Protein AF-A0A0P7BUZ4-F1 (afdb_monomer_lite)

Structure (mmCIF, N/CA/C/O backbone):
data_AF-A0A0P7BUZ4-F1
#
_entry.id   AF-A0A0P7BUZ4-F1
#
loop_
_atom_site.group_PDB
_atom_site.id
_atom_site.type_symbol
_atom_site.label_atom_id
_atom_site.label_alt_id
_atom_site.label_comp_id
_atom_site.label_asym_id
_atom_site.label_entity_id
_atom_site.label_seq_id
_atom_site.pdbx_PDB_ins_code
_atom_site.Cartn_x
_atom_site.Cartn_y
_atom_site.Cartn_z
_atom_site.occupancy
_atom_site.B_iso_or_equiv
_atom_site.auth_seq_id
_atom_site.auth_comp_id
_atom_site.auth_asym_id
_atom_site.auth_atom_id
_atom_site.pdbx_PDB_model_num
ATOM 1 N N . MET A 1 1 ? -1.936 10.626 34.444 1.00 46.38 1 MET A N 1
ATOM 2 C CA . MET A 1 1 ? -0.930 10.164 33.462 1.00 46.38 1 MET A CA 1
ATOM 3 C C . MET A 1 1 ? -1.311 8.754 33.035 1.00 46.38 1 MET A C 1
ATOM 5 O O . MET A 1 1 ? -1.506 7.918 33.907 1.00 46.38 1 MET A O 1
ATOM 9 N N . GLY A 1 2 ? -1.556 8.536 31.739 1.00 58.88 2 GLY A N 1
ATOM 10 C CA . GLY A 1 2 ? -2.074 7.270 31.199 1.00 58.88 2 GLY A CA 1
ATOM 11 C C . GLY A 1 2 ? -1.023 6.156 31.126 1.00 58.88 2 GLY A C 1
ATOM 12 O O . GLY A 1 2 ? 0.175 6.424 31.144 1.00 58.88 2 GLY A O 1
ATOM 13 N N . ARG A 1 3 ? -1.491 4.905 31.058 1.00 70.06 3 ARG A N 1
ATOM 14 C CA . ARG A 1 3 ? -0.672 3.696 30.866 1.00 70.06 3 ARG A CA 1
ATOM 15 C C . ARG A 1 3 ? -0.095 3.667 29.441 1.00 70.06 3 ARG A C 1
ATOM 17 O O . ARG A 1 3 ? -0.746 4.167 28.528 1.00 70.06 3 ARG A O 1
ATOM 24 N N . SER A 1 4 ? 1.095 3.086 29.271 1.00 85.69 4 SER A N 1
ATOM 25 C CA . SER A 1 4 ? 1.701 2.858 27.949 1.00 85.69 4 SER A CA 1
ATOM 26 C C . SER A 1 4 ? 0.804 1.969 27.078 1.00 85.69 4 SER A C 1
ATOM 28 O O . SER A 1 4 ? 0.190 1.031 27.594 1.00 85.69 4 SER A O 1
ATOM 30 N N . VAL A 1 5 ? 0.727 2.274 25.783 1.00 91.25 5 VAL A N 1
ATOM 31 C CA . VAL A 1 5 ? 0.123 1.422 24.756 1.00 91.25 5 VAL A CA 1
ATOM 32 C C . VAL A 1 5 ? 1.138 0.348 24.388 1.00 91.25 5 VAL A C 1
ATOM 34 O O . VAL A 1 5 ? 2.277 0.656 24.039 1.00 91.25 5 VAL A O 1
ATOM 37 N N . THR A 1 6 ? 0.711 -0.909 24.445 1.00 91.00 6 THR A N 1
ATOM 38 C CA . THR A 1 6 ? 1.528 -2.069 24.081 1.00 91.00 6 THR A CA 1
ATOM 39 C C . THR A 1 6 ? 0.804 -2.838 22.986 1.00 91.00 6 THR A C 1
ATOM 41 O O . THR A 1 6 ? -0.393 -3.087 23.104 1.00 91.00 6 THR A O 1
ATOM 44 N N . ILE A 1 7 ? 1.535 -3.216 21.940 1.00 94.75 7 ILE A N 1
ATOM 45 C CA . ILE A 1 7 ? 1.053 -4.086 20.867 1.00 94.75 7 ILE A CA 1
ATOM 46 C C . ILE A 1 7 ? 1.919 -5.340 20.922 1.00 94.75 7 ILE A C 1
ATOM 48 O O . ILE A 1 7 ? 3.134 -5.252 20.778 1.00 94.75 7 ILE A O 1
ATOM 52 N N . SER A 1 8 ? 1.301 -6.488 21.183 1.00 92.12 8 SER A N 1
ATOM 53 C CA . SER A 1 8 ? 1.983 -7.790 21.213 1.00 92.12 8 SER A CA 1
ATOM 54 C C . SER A 1 8 ? 1.639 -8.672 20.015 1.00 92.12 8 SER A C 1
ATOM 56 O O . SER A 1 8 ? 2.294 -9.686 19.794 1.00 92.12 8 SER A O 1
ATOM 58 N N . ASP A 1 9 ? 0.586 -8.314 19.280 1.00 93.69 9 ASP A N 1
ATOM 59 C CA . ASP A 1 9 ? 0.120 -9.017 18.091 1.00 93.69 9 ASP A CA 1
ATOM 60 C C . ASP A 1 9 ? -0.256 -7.993 17.019 1.00 93.69 9 ASP A C 1
ATOM 62 O O . ASP A 1 9 ? -1.165 -7.185 17.215 1.00 93.69 9 ASP A O 1
ATOM 66 N N . ILE A 1 10 ? 0.439 -8.020 15.883 1.00 94.44 10 ILE A N 1
ATOM 67 C CA . ILE A 1 10 ? 0.168 -7.130 14.754 1.00 94.44 10 ILE A CA 1
ATOM 68 C C . ILE A 1 10 ? -1.196 -7.412 14.110 1.00 94.44 10 ILE A C 1
ATOM 70 O O . ILE A 1 10 ? -1.754 -6.537 13.453 1.00 94.44 10 ILE A O 1
ATOM 74 N N . ALA A 1 11 ? -1.758 -8.608 14.311 1.00 91.56 11 ALA A N 1
ATOM 75 C CA . ALA A 1 11 ? -3.098 -8.945 13.851 1.00 91.56 11 ALA A CA 1
ATOM 76 C C . ALA A 1 11 ? -4.206 -8.427 14.791 1.00 91.56 11 ALA A C 1
ATOM 78 O O . ALA A 1 11 ? -5.381 -8.460 14.410 1.00 91.56 11 ALA A O 1
ATOM 79 N N . ASP A 1 12 ? -3.874 -7.931 15.994 1.00 93.00 12 ASP A N 1
ATOM 80 C CA . ASP A 1 12 ? -4.866 -7.369 16.913 1.00 93.00 12 ASP A CA 1
ATOM 81 C C . ASP A 1 12 ? -5.279 -5.951 16.503 1.00 93.00 12 ASP A C 1
ATOM 83 O O . ASP A 1 12 ? -4.712 -4.931 16.905 1.00 93.00 12 ASP A O 1
ATOM 87 N N . VAL A 1 13 ? -6.365 -5.903 15.740 1.00 91.56 13 VAL A N 1
ATOM 88 C CA . VAL A 1 13 ? -7.012 -4.676 15.280 1.00 91.56 13 VAL A CA 1
ATOM 89 C C . VAL A 1 13 ? -7.315 -3.698 16.420 1.00 91.56 13 VAL A C 1
ATOM 91 O O . VAL A 1 13 ? -7.222 -2.487 16.212 1.00 91.56 13 VAL A O 1
ATOM 94 N N . ARG A 1 14 ? -7.675 -4.171 17.622 1.00 92.00 14 ARG A N 1
ATOM 95 C CA . ARG A 1 14 ? -8.020 -3.267 18.734 1.00 92.00 14 ARG A CA 1
ATOM 96 C C . ARG A 1 14 ? -6.802 -2.481 19.193 1.00 92.00 14 ARG A C 1
ATOM 98 O O . ARG A 1 14 ? -6.882 -1.258 19.299 1.00 92.00 14 ARG A O 1
ATOM 105 N N . SER A 1 15 ? -5.675 -3.164 19.377 1.00 94.44 15 SER A N 1
ATOM 106 C CA . SER A 1 15 ? -4.406 -2.540 19.753 1.00 94.44 15 SER A CA 1
ATOM 107 C C . SER A 1 15 ? -3.904 -1.551 18.693 1.00 94.44 15 SER A C 1
ATOM 109 O O . SER A 1 15 ? -3.437 -0.469 19.048 1.00 94.44 15 SER A O 1
ATOM 111 N N . LEU A 1 16 ? -4.077 -1.855 17.400 1.00 95.88 16 LEU A N 1
ATOM 112 C CA . LEU A 1 16 ? -3.711 -0.939 16.308 1.00 95.88 16 LEU A CA 1
ATOM 113 C C . LEU A 1 16 ? -4.546 0.350 16.298 1.00 95.88 16 LEU A C 1
ATOM 115 O O . LEU A 1 16 ? -3.998 1.445 16.169 1.00 95.88 16 LEU A O 1
ATOM 119 N N . VAL A 1 17 ? -5.870 0.238 16.453 1.00 94.19 17 VAL A N 1
ATOM 120 C CA . VAL A 1 17 ? -6.750 1.419 16.508 1.00 94.19 17 VAL A CA 1
ATOM 121 C C . VAL A 1 17 ? -6.508 2.208 17.798 1.00 94.19 17 VAL A C 1
ATOM 123 O O . VAL A 1 17 ? -6.487 3.438 17.761 1.00 94.19 17 VAL A O 1
ATOM 126 N N . SER A 1 18 ? -6.276 1.531 18.929 1.00 95.19 18 SER A N 1
ATOM 127 C CA . SER A 1 18 ? -5.917 2.183 20.195 1.00 95.19 18 SER A CA 1
ATOM 128 C C . SER A 1 18 ? -4.622 2.987 20.062 1.00 95.19 18 SER A C 1
ATOM 130 O O . SER A 1 18 ? -4.601 4.157 20.443 1.00 95.19 18 SER A O 1
ATOM 132 N N . TYR A 1 19 ? -3.580 2.413 19.449 1.00 96.31 19 TYR A N 1
ATOM 133 C CA . TYR A 1 19 ? -2.326 3.113 19.161 1.00 96.31 19 TYR A CA 1
ATOM 134 C C . TYR A 1 19 ? -2.555 4.409 18.384 1.00 96.31 19 TYR A C 1
ATOM 136 O O . TYR A 1 19 ? -2.147 5.474 18.851 1.00 96.31 19 TYR A O 1
ATOM 144 N N . ALA A 1 20 ? -3.252 4.328 17.247 1.00 95.19 20 ALA A N 1
ATOM 145 C CA . ALA A 1 20 ? -3.504 5.492 16.407 1.00 95.19 20 ALA A CA 1
ATOM 146 C C . ALA A 1 20 ? -4.307 6.560 17.164 1.00 95.19 20 ALA A C 1
ATOM 148 O O . ALA A 1 20 ? -3.913 7.722 17.218 1.00 95.19 20 ALA A O 1
ATOM 149 N N . THR A 1 21 ? -5.376 6.147 17.851 1.00 94.62 21 THR A N 1
ATOM 150 C CA . THR A 1 21 ? -6.241 7.046 18.631 1.00 94.62 21 THR A CA 1
ATOM 151 C C . THR A 1 21 ? -5.455 7.779 19.722 1.00 94.62 21 THR A C 1
ATOM 153 O O . THR A 1 21 ? -5.563 8.995 19.869 1.00 94.62 21 THR A O 1
ATOM 156 N N . VAL A 1 22 ? -4.635 7.057 20.491 1.00 94.62 22 VAL A N 1
ATOM 157 C CA . VAL A 1 22 ? -3.805 7.647 21.551 1.00 94.62 22 VAL A CA 1
ATOM 158 C C . VAL A 1 22 ? -2.727 8.563 20.963 1.00 94.62 22 VAL A C 1
ATOM 160 O O . VAL A 1 22 ? -2.441 9.604 21.561 1.00 94.62 22 VAL A O 1
ATOM 163 N N . GLY A 1 23 ? -2.157 8.208 19.809 1.00 93.06 23 GLY A N 1
ATOM 164 C CA . GLY A 1 23 ? -1.181 9.023 19.085 1.00 93.06 23 GLY A CA 1
ATOM 165 C C . GLY A 1 23 ? -1.745 10.368 18.637 1.00 93.06 23 GLY A C 1
ATOM 166 O O . GLY A 1 23 ? -1.150 11.399 18.959 1.00 93.06 23 GLY A O 1
ATOM 167 N N . GLN A 1 24 ? -2.933 10.373 18.022 1.00 92.25 24 GLN A N 1
ATOM 168 C CA . GLN A 1 24 ? -3.604 11.610 17.610 1.00 92.25 24 GLN A CA 1
ATOM 169 C C . GLN A 1 24 ? -4.003 12.476 18.807 1.00 92.25 24 GLN A C 1
ATOM 171 O O . GLN A 1 24 ? -3.770 13.682 18.804 1.00 92.25 24 GLN A O 1
ATOM 176 N N . VAL A 1 25 ? -4.540 11.874 19.878 1.00 92.00 25 VAL A N 1
ATOM 177 C CA . VAL A 1 25 ? -4.847 12.622 21.108 1.00 92.00 25 VAL A CA 1
ATOM 178 C C . VAL A 1 25 ? -3.582 13.275 21.668 1.00 92.00 25 VAL A C 1
ATOM 180 O O . VAL A 1 25 ? -3.632 14.425 22.081 1.00 92.00 25 VAL A O 1
ATOM 183 N N . ASP A 1 26 ? -2.440 12.580 21.690 1.00 90.50 26 ASP A N 1
ATOM 184 C CA . ASP A 1 26 ? -1.167 13.181 22.124 1.00 90.50 26 ASP A CA 1
ATOM 185 C C . ASP A 1 26 ? -0.752 14.359 21.250 1.00 90.50 26 ASP A C 1
ATOM 187 O O . ASP A 1 26 ? -0.285 15.369 21.775 1.00 90.50 26 ASP A O 1
ATOM 191 N N . ARG A 1 27 ? -0.907 14.216 19.931 1.00 88.38 27 ARG A N 1
ATOM 192 C CA . ARG A 1 27 ? -0.568 15.254 18.962 1.00 88.38 27 ARG A CA 1
ATOM 193 C C . ARG A 1 27 ? -1.387 16.518 19.221 1.00 88.38 27 ARG A C 1
ATOM 195 O O . ARG A 1 27 ? -0.814 17.570 19.487 1.00 88.38 27 ARG A O 1
ATOM 202 N N . VAL A 1 28 ? -2.710 16.376 19.303 1.00 89.38 28 VAL A N 1
ATOM 203 C CA . VAL A 1 28 ? -3.635 17.479 19.603 1.00 89.38 28 VAL A CA 1
ATOM 204 C C . VAL A 1 28 ? -3.306 18.133 20.943 1.00 89.38 28 VAL A C 1
ATOM 206 O O . VAL A 1 28 ? -3.270 19.354 21.034 1.00 89.38 28 VAL A O 1
ATOM 209 N N . LEU A 1 29 ? -3.016 17.357 21.990 1.00 89.12 29 LEU A N 1
ATOM 210 C CA . LEU A 1 29 ? -2.657 17.908 23.305 1.00 89.12 29 LEU A CA 1
ATOM 211 C C . LEU A 1 29 ? -1.334 18.689 23.308 1.00 89.12 29 LEU A C 1
ATOM 213 O O . LEU A 1 29 ? -1.138 19.531 24.178 1.00 89.12 29 LEU A O 1
ATOM 217 N N . ARG A 1 30 ? -0.404 18.382 22.396 1.00 86.88 30 ARG A N 1
ATOM 218 C CA . ARG A 1 30 ? 0.878 19.093 22.280 1.00 86.88 30 ARG A CA 1
ATOM 219 C C . ARG A 1 30 ? 0.775 20.349 21.428 1.00 86.88 30 ARG A C 1
ATOM 221 O O . ARG A 1 30 ? 1.412 21.344 21.754 1.00 86.88 30 ARG A O 1
ATOM 228 N N . GLU A 1 31 ? 0.008 20.288 20.345 1.00 86.69 31 GLU A N 1
ATOM 229 C CA . GLU A 1 31 ? -0.120 21.388 19.382 1.00 86.69 31 GLU A CA 1
ATOM 230 C C . GLU A 1 31 ? -1.219 22.385 19.759 1.00 86.69 31 GLU A C 1
ATOM 232 O O . GLU A 1 31 ? -1.277 23.490 19.224 1.00 86.69 31 GLU A O 1
ATOM 237 N N . THR A 1 32 ? -2.064 22.033 20.727 1.00 84.31 32 THR A N 1
ATOM 238 C CA . THR A 1 32 ? -3.096 22.917 21.271 1.00 84.31 32 THR A CA 1
ATOM 239 C C . THR A 1 32 ? -2.875 23.171 22.761 1.00 84.31 32 THR A C 1
ATOM 241 O O . THR A 1 32 ? -2.117 22.481 23.436 1.00 84.31 32 THR A O 1
ATOM 244 N N . SER A 1 33 ? -3.576 24.160 23.315 1.00 84.88 33 SER A N 1
ATOM 245 C CA . SER A 1 33 ? -3.594 24.432 24.760 1.00 84.88 33 SER A CA 1
ATOM 246 C C . SER A 1 33 ? -4.562 23.530 25.541 1.00 84.88 33 SER A C 1
ATOM 248 O O . SER A 1 33 ? -4.818 23.772 26.724 1.00 84.88 33 SER A O 1
ATOM 250 N N . LEU A 1 34 ? -5.135 22.513 24.889 1.00 88.06 34 LEU A N 1
ATOM 251 C CA . LEU A 1 34 ? -6.136 21.640 25.488 1.00 88.06 34 LEU A CA 1
ATOM 252 C C . LEU A 1 34 ? -5.500 20.581 26.385 1.00 88.06 34 LEU A C 1
ATOM 254 O O . LEU A 1 34 ? -4.405 20.083 26.144 1.00 88.06 34 LEU A O 1
ATOM 258 N N . ASN A 1 35 ? -6.249 20.174 27.405 1.00 89.56 35 ASN A N 1
ATOM 259 C CA . ASN A 1 35 ? -5.957 18.991 28.200 1.00 89.56 35 ASN A CA 1
ATOM 260 C C . ASN A 1 35 ? -6.928 17.842 27.882 1.00 89.56 35 ASN A C 1
ATOM 262 O O . ASN A 1 35 ? -7.997 18.022 27.296 1.00 89.56 35 ASN A O 1
ATOM 266 N N . GLN A 1 36 ? -6.574 16.633 28.322 1.00 88.44 36 GLN A N 1
ATOM 267 C CA . GLN A 1 36 ? -7.355 15.425 28.045 1.00 88.44 36 GLN A CA 1
ATOM 268 C C . GLN A 1 36 ? -8.798 15.504 28.583 1.00 88.44 36 GLN A C 1
ATOM 270 O O . GLN A 1 36 ? -9.710 14.942 27.982 1.00 88.44 36 GLN A O 1
ATOM 275 N N . GLY A 1 37 ? -9.020 16.207 29.699 1.00 88.94 37 GLY A N 1
ATOM 276 C CA . GLY A 1 37 ? -10.354 16.407 30.268 1.00 88.94 37 GLY A CA 1
ATOM 277 C C . GLY A 1 37 ? -11.238 17.300 29.398 1.00 88.94 37 GLY A C 1
ATOM 278 O O . GLY A 1 37 ? -12.428 17.032 29.275 1.00 88.94 37 GLY A O 1
ATOM 279 N N . GLN A 1 38 ? -10.660 18.309 28.744 1.00 90.25 38 GLN A N 1
ATOM 280 C CA . GLN A 1 38 ? -11.381 19.161 27.794 1.00 90.25 38 GLN A CA 1
ATOM 281 C C . GLN A 1 38 ? -11.772 18.381 26.534 1.00 90.25 38 GLN A C 1
ATOM 283 O O . GLN A 1 38 ? -12.909 18.493 26.090 1.00 90.25 38 GLN A O 1
ATOM 288 N N . ILE A 1 39 ? -10.888 17.521 26.013 1.00 89.19 39 ILE A N 1
ATOM 289 C CA . ILE A 1 39 ? -11.236 16.620 24.899 1.00 89.19 39 ILE A CA 1
ATOM 290 C C . ILE A 1 39 ? -12.357 15.654 25.318 1.00 89.19 39 ILE A C 1
ATOM 292 O O . ILE A 1 39 ? -13.327 15.484 24.586 1.00 89.19 39 ILE A O 1
ATOM 296 N N . ALA A 1 40 ? -12.280 15.070 26.519 1.00 90.62 40 ALA A N 1
ATOM 297 C CA . ALA A 1 40 ? -13.318 14.172 27.035 1.00 90.62 40 ALA A CA 1
ATOM 298 C C . ALA A 1 40 ? -14.706 14.842 27.103 1.00 90.62 40 ALA A C 1
ATOM 300 O O . ALA A 1 40 ? -15.705 14.231 26.716 1.00 90.62 40 ALA A O 1
ATOM 301 N N . GLN A 1 41 ? -14.765 16.112 27.522 1.00 91.12 41 GLN A N 1
ATOM 302 C CA . GLN A 1 41 ? -16.009 16.889 27.587 1.00 91.12 41 GLN A CA 1
ATOM 303 C C . GLN A 1 41 ? -16.660 17.102 26.213 1.00 91.12 41 GLN A C 1
ATOM 305 O O . GLN A 1 41 ? -17.886 17.159 26.132 1.00 91.12 41 GLN A O 1
ATOM 310 N N . LEU A 1 42 ? -15.867 17.171 25.138 1.00 89.38 42 LEU A N 1
ATOM 311 C CA . LEU A 1 42 ? -16.370 17.266 23.761 1.00 89.38 42 LEU A CA 1
ATOM 312 C C . LEU A 1 42 ? -16.951 15.938 23.251 1.00 89.38 42 LEU A C 1
ATOM 314 O O . LEU A 1 42 ? -17.731 15.936 22.301 1.00 89.38 42 LEU A O 1
ATOM 318 N N . LEU A 1 43 ? -16.620 14.814 23.899 1.00 89.19 43 LEU A N 1
ATOM 319 C CA . LEU A 1 43 ? -17.141 13.473 23.605 1.00 89.19 43 LEU A CA 1
ATOM 320 C C . LEU A 1 43 ? -18.312 13.036 24.505 1.00 89.19 43 LEU A C 1
ATOM 322 O O . LEU A 1 43 ? -18.721 11.872 24.477 1.00 89.19 43 LEU A O 1
ATOM 326 N N . PRO A 1 44 ? -19.000 13.991 25.141 1.00 88.56 44 PRO A N 1
ATOM 327 C CA . PRO A 1 44 ? -19.812 13.792 26.348 1.00 88.56 44 PRO A CA 1
ATOM 328 C C . PRO A 1 44 ? -19.346 12.695 27.327 1.00 88.56 44 PRO A C 1
ATOM 330 O O . PRO A 1 44 ? -20.152 11.882 27.778 1.00 88.56 44 PRO A O 1
ATOM 333 N N . MET A 1 45 ? -18.053 12.656 27.668 1.00 92.50 45 MET A N 1
ATOM 334 C CA . MET A 1 45 ? -17.475 11.681 28.605 1.00 92.50 45 MET A CA 1
ATOM 335 C C . MET A 1 45 ? -16.741 12.374 29.757 1.00 92.50 45 MET A C 1
ATOM 337 O O . MET A 1 45 ? -16.172 13.452 29.593 1.00 92.50 45 MET A O 1
ATOM 341 N N . ASP A 1 46 ? -16.689 11.742 30.932 1.00 90.62 46 ASP A N 1
ATOM 342 C CA . ASP A 1 46 ? -15.711 12.129 31.954 1.00 90.62 46 ASP A CA 1
ATOM 343 C C . ASP A 1 46 ? -14.302 11.621 31.596 1.00 90.62 46 ASP A C 1
ATOM 345 O O . ASP A 1 46 ? -14.119 10.725 30.767 1.00 90.62 46 ASP A O 1
ATOM 349 N N . ALA A 1 47 ? -13.279 12.184 32.243 1.00 87.12 47 ALA A N 1
ATOM 350 C CA . ALA A 1 47 ? -11.880 11.874 31.946 1.00 87.12 47 ALA A CA 1
ATOM 351 C C . ALA A 1 47 ? -11.501 10.397 32.194 1.00 87.12 47 ALA A C 1
ATOM 353 O O . ALA A 1 47 ? -10.621 9.863 31.509 1.00 87.12 47 ALA A O 1
ATOM 354 N N . GLY A 1 48 ? -12.147 9.729 33.156 1.00 87.19 48 GLY A N 1
ATOM 355 C CA . GLY A 1 48 ? -11.907 8.319 33.461 1.00 87.19 48 GLY A CA 1
ATOM 356 C C . GLY A 1 48 ? -12.476 7.413 32.374 1.00 87.19 48 GLY A C 1
ATOM 357 O O . GLY A 1 48 ? -11.761 6.564 31.834 1.00 87.19 48 GLY A O 1
ATOM 358 N N . ASN A 1 49 ? -13.729 7.655 31.991 1.00 89.56 49 ASN A N 1
ATOM 359 C CA . ASN A 1 49 ? -14.392 6.959 30.893 1.00 89.56 49 ASN A CA 1
ATOM 360 C C . ASN A 1 49 ? -13.688 7.194 29.557 1.00 89.56 49 ASN A C 1
ATOM 362 O O . ASN A 1 49 ? -13.464 6.236 28.822 1.00 89.56 49 ASN A O 1
ATOM 366 N N . PHE A 1 50 ? -13.235 8.418 29.286 1.00 92.00 50 PHE A N 1
ATOM 367 C CA . PHE A 1 50 ? -12.441 8.705 28.095 1.00 92.00 50 PHE A CA 1
ATOM 368 C C . PHE A 1 50 ? -11.115 7.931 28.093 1.00 92.00 50 PHE A C 1
ATOM 370 O O . PHE A 1 50 ? -10.781 7.276 27.113 1.00 92.00 50 PHE A O 1
ATOM 377 N N . THR A 1 51 ? -10.390 7.901 29.217 1.00 89.94 51 THR A N 1
ATOM 378 C CA . THR A 1 51 ? -9.144 7.118 29.336 1.00 89.94 51 THR A CA 1
ATOM 379 C C . THR A 1 51 ? -9.367 5.620 29.106 1.00 89.94 51 THR A C 1
ATOM 381 O O . THR A 1 51 ? -8.505 4.948 28.542 1.00 89.94 51 THR A O 1
ATOM 384 N N . ASN A 1 52 ? -10.507 5.077 29.536 1.00 89.44 52 ASN A N 1
ATOM 385 C CA . ASN A 1 52 ? -10.863 3.688 29.255 1.00 89.44 52 ASN A CA 1
ATOM 386 C C . ASN A 1 52 ? -11.268 3.481 27.791 1.00 89.44 52 ASN A C 1
ATOM 388 O O . ASN A 1 52 ? -10.833 2.499 27.195 1.00 89.44 52 ASN A O 1
ATOM 392 N N . ALA A 1 53 ? -12.012 4.417 27.197 1.00 90.69 53 ALA A N 1
ATOM 393 C CA . ALA A 1 53 ? -12.390 4.378 25.788 1.00 90.69 53 ALA A CA 1
ATOM 394 C C . ALA A 1 53 ? -11.170 4.405 24.853 1.00 90.69 53 ALA A C 1
ATOM 396 O O . ALA A 1 53 ? -11.186 3.740 23.829 1.00 90.69 53 ALA A O 1
ATOM 397 N N . LEU A 1 54 ? -10.080 5.089 25.217 1.00 91.12 54 LEU A N 1
ATOM 398 C CA . LEU A 1 54 ? -8.846 5.099 24.416 1.00 91.12 54 LEU A CA 1
ATOM 399 C C . LEU A 1 54 ? -8.144 3.730 24.328 1.00 91.12 54 LEU A C 1
ATOM 401 O O . LEU A 1 54 ? -7.363 3.506 23.404 1.00 91.12 54 LEU A O 1
ATOM 405 N N . LYS A 1 55 ? -8.400 2.810 25.267 1.00 87.75 55 LYS A N 1
ATOM 406 C CA . LYS A 1 55 ? -7.804 1.459 25.266 1.00 87.75 55 LYS A CA 1
ATOM 407 C C . LYS A 1 55 ? -8.482 0.517 24.275 1.00 87.75 55 LYS A C 1
ATOM 409 O O . LYS A 1 55 ? -7.824 -0.344 23.711 1.00 87.75 55 LYS A O 1
ATOM 414 N N . ASP A 1 56 ? -9.790 0.672 24.100 1.00 88.25 56 ASP A N 1
ATOM 415 C CA . ASP A 1 56 ? -10.591 -0.104 23.152 1.00 88.25 56 ASP A CA 1
ATOM 416 C C . ASP A 1 56 ? -11.638 0.825 22.517 1.00 88.25 56 ASP A C 1
ATOM 418 O O . ASP A 1 56 ? -12.803 0.861 22.932 1.00 88.25 56 ASP A O 1
ATOM 422 N N . PRO A 1 57 ? -11.206 1.686 21.580 1.00 89.31 57 PRO A N 1
ATOM 423 C CA . PRO A 1 57 ? -12.057 2.747 21.067 1.00 89.31 57 PRO A CA 1
ATOM 424 C C . PRO A 1 57 ? -13.126 2.174 20.137 1.00 89.31 57 PRO A C 1
ATOM 426 O O . PRO A 1 57 ? -12.831 1.631 19.073 1.00 89.31 57 PRO A O 1
ATOM 429 N N . SER A 1 58 ? -14.395 2.312 20.520 1.00 89.25 58 SER A N 1
ATOM 430 C CA . SER A 1 58 ? -15.528 1.953 19.652 1.00 89.25 58 SER A CA 1
ATOM 431 C C . SER A 1 58 ? -15.561 2.795 18.368 1.00 89.25 58 SER A C 1
ATOM 433 O O . SER A 1 58 ? -15.011 3.897 18.336 1.00 89.25 58 SER A O 1
ATOM 435 N N . ASP A 1 59 ? -16.257 2.319 17.330 1.00 86.56 59 ASP A N 1
ATOM 436 C CA . ASP A 1 59 ? -16.410 3.047 16.055 1.00 86.56 59 ASP A CA 1
ATOM 437 C C . ASP A 1 59 ? -16.997 4.456 16.254 1.00 86.56 59 ASP A C 1
ATOM 439 O O . ASP A 1 59 ? -16.562 5.424 15.637 1.00 86.56 59 ASP A O 1
ATOM 443 N N . THR A 1 60 ? -17.942 4.603 17.185 1.00 87.31 60 THR A N 1
ATOM 444 C CA . THR A 1 60 ? -18.528 5.906 17.526 1.00 87.31 60 THR A CA 1
ATOM 445 C C . THR A 1 60 ? -17.522 6.841 18.196 1.00 87.31 60 THR A C 1
ATOM 447 O O . THR A 1 60 ? -17.592 8.051 18.003 1.00 87.31 60 THR A O 1
ATOM 450 N N . VAL A 1 61 ? -16.598 6.308 19.001 1.00 90.31 61 VAL A N 1
ATOM 451 C CA . VAL A 1 61 ? -15.567 7.122 19.663 1.00 90.31 61 VAL A CA 1
ATOM 452 C C . VAL A 1 61 ? -14.556 7.632 18.646 1.00 90.31 61 VAL A C 1
ATOM 454 O O . VAL A 1 61 ? -14.270 8.824 18.655 1.00 90.31 61 VAL A O 1
ATOM 457 N N . VAL A 1 62 ? -14.054 6.769 17.756 1.00 91.00 62 VAL A N 1
ATOM 458 C CA . VAL A 1 62 ? -13.090 7.192 16.725 1.00 91.00 62 VAL A CA 1
ATOM 459 C C . VAL A 1 62 ? -13.698 8.210 15.761 1.00 91.00 62 VAL A C 1
ATOM 461 O O . VAL A 1 62 ? -13.060 9.216 15.481 1.00 91.00 62 VAL A O 1
ATOM 464 N N . GLN A 1 63 ? -14.957 8.025 15.349 1.00 88.56 63 GLN A N 1
ATOM 465 C CA . GLN A 1 63 ? -15.658 8.990 14.497 1.00 88.56 63 GLN A CA 1
ATOM 466 C C . GLN A 1 63 ? -15.808 10.352 15.186 1.00 88.56 63 GLN A C 1
ATOM 468 O O . GLN A 1 63 ? -15.491 11.385 14.607 1.00 88.56 63 GLN A O 1
ATOM 473 N N . LYS A 1 64 ? -16.274 10.367 16.441 1.00 89.06 64 LYS A N 1
ATOM 474 C CA . LYS A 1 64 ? -16.414 11.622 17.190 1.00 89.06 64 LYS A CA 1
ATOM 475 C C . LYS A 1 64 ? -15.072 12.306 17.422 1.00 89.06 64 LYS A C 1
ATOM 477 O O . LYS A 1 64 ? -15.034 13.528 17.470 1.00 89.06 64 LYS A O 1
ATOM 482 N N . LEU A 1 65 ? -13.988 11.547 17.588 1.00 90.81 65 LEU A N 1
ATOM 483 C CA . LEU A 1 65 ? -12.648 12.122 17.684 1.00 90.81 65 LEU A CA 1
ATOM 484 C C . LEU A 1 65 ? -12.225 12.774 16.370 1.00 90.81 65 LEU A C 1
ATOM 486 O O . LEU A 1 65 ? -11.759 13.904 16.427 1.00 90.81 65 LEU A O 1
ATOM 490 N N . ASP A 1 66 ? -12.456 12.136 15.219 1.00 88.94 66 ASP A N 1
ATOM 491 C CA . ASP A 1 66 ? -12.196 12.755 13.911 1.00 88.94 66 ASP A CA 1
ATOM 492 C C . ASP A 1 66 ? -12.965 14.086 13.762 1.00 88.94 66 ASP A C 1
ATOM 494 O O . ASP A 1 66 ? -12.379 15.103 13.393 1.00 88.94 66 ASP A O 1
ATOM 498 N N . GLU A 1 67 ? -14.256 14.115 14.124 1.00 87.56 67 GLU A N 1
ATOM 499 C CA . GLU A 1 67 ? -15.089 15.332 14.102 1.00 87.56 67 GLU A CA 1
ATOM 500 C C . GLU A 1 67 ? -14.557 16.420 15.051 1.00 87.56 67 GLU A C 1
ATOM 502 O O . GLU A 1 67 ? -14.486 17.598 14.692 1.00 87.56 67 GLU A O 1
ATOM 507 N N . VAL A 1 68 ? -14.168 16.030 16.268 1.00 88.50 68 VAL A N 1
ATOM 508 C CA . VAL A 1 68 ? -13.613 16.940 17.276 1.00 88.50 68 VAL A CA 1
ATOM 509 C C . VAL A 1 68 ? -12.262 17.493 16.827 1.00 88.50 68 VAL A C 1
ATOM 511 O O . VAL A 1 68 ? -12.046 18.694 16.946 1.00 88.50 68 VAL A O 1
ATOM 514 N N . PHE A 1 69 ? -11.364 16.671 16.288 1.00 87.75 69 PHE A N 1
ATOM 515 C CA . PHE A 1 69 ? -10.052 17.121 15.817 1.00 87.75 69 PHE A CA 1
ATOM 516 C C . PHE A 1 69 ? -10.183 18.094 14.648 1.00 87.75 69 PHE A C 1
ATOM 518 O O . PHE A 1 69 ? -9.605 19.179 14.709 1.00 87.75 69 PHE A O 1
ATOM 525 N N . ALA A 1 70 ? -11.041 17.781 13.673 1.00 84.06 70 ALA A N 1
ATOM 526 C CA . ALA A 1 70 ? -11.340 18.681 12.563 1.00 84.06 70 ALA A CA 1
ATOM 527 C C . ALA A 1 70 ? -11.906 20.037 13.033 1.00 84.06 70 ALA A C 1
ATOM 529 O O . ALA A 1 70 ? -11.582 21.077 12.462 1.00 84.06 70 ALA A O 1
ATOM 530 N N . ALA A 1 71 ? -12.734 20.049 14.085 1.00 83.44 71 ALA A N 1
ATOM 531 C CA . ALA A 1 71 ? -13.321 21.275 14.631 1.00 83.44 71 ALA A CA 1
ATOM 532 C C . ALA A 1 71 ? -12.352 22.093 15.501 1.00 83.44 71 ALA A C 1
ATOM 534 O O . ALA A 1 71 ? -12.411 23.323 15.506 1.00 83.44 71 ALA A O 1
ATOM 535 N N . LEU A 1 72 ? -11.489 21.426 16.271 1.00 75.75 72 LEU A N 1
ATOM 536 C CA . LEU A 1 72 ? -10.546 22.076 17.185 1.00 75.75 72 LEU A CA 1
ATOM 537 C C . LEU A 1 72 ? -9.389 22.747 16.447 1.00 75.75 72 LEU A C 1
ATOM 539 O O . LEU A 1 72 ? -8.844 23.744 16.933 1.00 75.75 72 LEU A O 1
ATOM 543 N N . HIS A 1 73 ? -9.022 22.217 15.282 1.00 64.81 73 HIS A 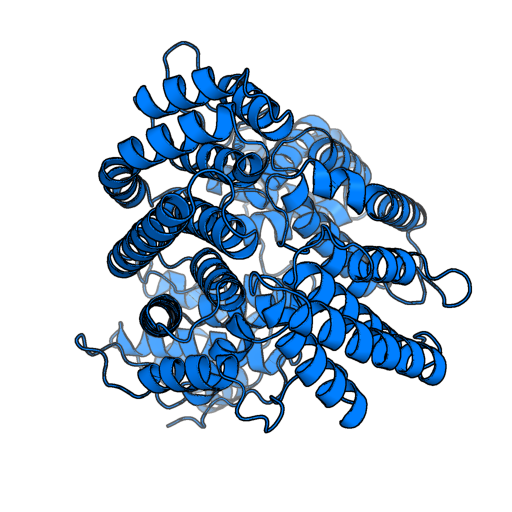N 1
ATOM 544 C CA . HIS A 1 73 ? -8.025 22.828 14.425 1.00 64.81 73 HIS A CA 1
ATOM 545 C C . HIS A 1 73 ? -8.116 22.253 13.005 1.00 64.81 73 HIS A C 1
ATOM 547 O O . HIS A 1 73 ? -7.653 21.148 12.737 1.00 64.81 73 HIS A O 1
ATOM 553 N N . GLY A 1 74 ? -8.666 23.030 12.070 1.00 56.19 74 GLY A N 1
ATOM 554 C CA . GLY A 1 74 ? -8.723 22.629 10.659 1.00 56.19 74 GLY A CA 1
ATOM 555 C C . GLY A 1 74 ? -7.350 22.526 9.976 1.00 56.19 74 GLY A C 1
ATOM 556 O O . GLY A 1 74 ? -7.271 21.994 8.876 1.00 56.19 74 GLY A O 1
ATOM 557 N N . GLU A 1 75 ? -6.286 23.021 10.622 1.00 56.09 75 GLU A N 1
ATOM 558 C CA . GLU A 1 75 ? -4.912 23.083 10.097 1.00 56.09 75 GLU A CA 1
ATOM 559 C C . GLU A 1 75 ? -3.930 22.139 10.818 1.00 56.09 75 GLU A C 1
ATOM 561 O O . GLU A 1 75 ? -2.732 22.202 10.553 1.00 56.09 75 GLU A O 1
ATOM 566 N N . LEU A 1 76 ? -4.385 21.267 11.736 1.00 60.31 76 LEU A N 1
ATOM 567 C CA . LEU A 1 76 ? -3.504 20.215 12.266 1.00 60.31 76 LEU A CA 1
ATOM 568 C C . LEU A 1 76 ? -3.278 19.169 11.177 1.00 60.31 76 LEU A C 1
ATOM 570 O O . LEU A 1 76 ? -3.992 18.159 11.100 1.00 60.31 76 LEU A O 1
ATOM 574 N N . ASP A 1 77 ? -2.271 19.431 10.346 1.00 61.81 77 ASP A N 1
ATOM 575 C CA . ASP A 1 77 ? -1.713 18.465 9.416 1.00 61.81 77 ASP A CA 1
ATOM 576 C C . ASP A 1 77 ? -1.548 17.129 10.149 1.00 61.81 77 ASP A C 1
ATOM 578 O O . ASP A 1 77 ? -1.012 17.065 11.257 1.00 61.81 77 ASP A O 1
ATOM 582 N N . ARG A 1 78 ? -2.004 16.043 9.514 1.00 67.69 78 ARG A N 1
ATOM 583 C CA . ARG A 1 78 ? -1.837 14.658 9.989 1.00 67.69 78 ARG A CA 1
ATOM 584 C C . ARG A 1 78 ? -2.786 14.217 11.113 1.00 67.69 78 ARG A C 1
ATOM 586 O O . ARG A 1 78 ? -2.580 13.123 11.627 1.00 67.69 78 ARG A O 1
ATOM 593 N N . THR A 1 79 ? -3.828 14.972 11.473 1.00 71.00 79 THR A N 1
ATOM 594 C CA . THR A 1 79 ? -4.926 14.476 12.340 1.00 71.00 79 THR A CA 1
ATOM 595 C C . THR A 1 79 ? -6.165 14.071 11.530 1.00 71.00 79 THR A C 1
ATOM 597 O O . THR A 1 79 ? -6.372 14.547 10.416 1.00 71.00 79 THR A O 1
ATOM 600 N N . GLY A 1 80 ? -6.980 13.156 12.068 1.00 78.94 80 GLY A N 1
ATOM 601 C CA . GLY A 1 80 ? -8.159 12.597 11.397 1.00 78.94 80 GLY A CA 1
ATOM 602 C C . GLY A 1 80 ? -7.928 11.226 10.743 1.00 78.94 80 GLY A C 1
ATOM 603 O O . GLY A 1 80 ? -6.819 10.687 10.741 1.00 78.94 80 GLY A O 1
ATOM 604 N N . GLY A 1 81 ? -8.994 10.633 10.198 1.00 85.00 81 GLY A N 1
ATOM 605 C CA . GLY A 1 81 ? -8.950 9.341 9.503 1.00 85.00 81 GLY A CA 1
ATOM 606 C C . GLY A 1 81 ? -8.958 8.112 10.421 1.00 85.00 81 GLY A C 1
ATOM 607 O O . GLY A 1 81 ? -8.760 6.991 9.939 1.00 85.00 81 GLY A O 1
ATOM 608 N N . LEU A 1 82 ? -9.217 8.272 11.725 1.00 89.94 82 LEU A N 1
ATOM 609 C CA . LEU A 1 82 ? -9.322 7.150 12.664 1.00 89.94 82 LEU A CA 1
ATOM 610 C C . LEU A 1 82 ? -10.495 6.231 12.315 1.00 89.94 82 LEU A C 1
ATOM 612 O O . LEU A 1 82 ? -10.372 5.006 12.398 1.00 89.94 82 LEU A O 1
ATOM 616 N N . ALA A 1 83 ? -11.622 6.800 11.888 1.00 88.00 83 ALA A N 1
ATOM 617 C CA . ALA A 1 83 ? -12.773 6.027 11.449 1.00 88.00 83 ALA A CA 1
ATOM 618 C C . ALA A 1 83 ? -12.470 5.242 10.159 1.00 88.00 83 ALA A C 1
ATOM 620 O O . ALA A 1 83 ? -12.842 4.071 10.055 1.00 88.00 83 ALA A O 1
ATOM 621 N N . ALA A 1 84 ? -11.734 5.832 9.209 1.00 86.38 84 ALA A N 1
ATOM 622 C CA . ALA A 1 84 ? -11.298 5.143 7.991 1.00 86.38 84 ALA A CA 1
ATOM 623 C C . ALA A 1 84 ? -10.323 3.993 8.311 1.00 86.38 84 ALA A C 1
ATOM 625 O O . ALA A 1 84 ? -10.462 2.884 7.782 1.00 86.38 84 ALA A O 1
ATOM 626 N N . LEU A 1 85 ? -9.382 4.214 9.242 1.00 89.94 85 LEU A N 1
ATOM 627 C CA . LEU A 1 85 ? -8.504 3.164 9.762 1.00 89.94 85 LEU A CA 1
ATOM 628 C C . LEU A 1 85 ? -9.316 2.019 10.382 1.00 89.94 85 LEU A C 1
ATOM 630 O O . LEU A 1 85 ? -9.074 0.853 10.058 1.00 89.94 85 LEU A O 1
ATOM 634 N N . ALA A 1 86 ? -10.267 2.347 11.260 1.00 88.75 86 ALA A N 1
ATOM 635 C CA . ALA A 1 86 ? -11.104 1.371 11.947 1.00 88.75 86 ALA A CA 1
ATOM 636 C C . ALA A 1 86 ? -11.926 0.543 10.954 1.00 88.75 86 ALA A C 1
ATOM 638 O O . ALA A 1 86 ? -11.901 -0.683 11.042 1.00 88.75 86 ALA A O 1
ATOM 639 N N . VAL A 1 87 ? -12.571 1.173 9.966 1.00 84.00 87 VAL A N 1
ATOM 640 C CA . VAL A 1 87 ? -13.328 0.468 8.919 1.00 84.00 87 VAL A CA 1
ATOM 641 C C . VAL A 1 87 ? -12.441 -0.488 8.135 1.00 84.00 87 VAL A C 1
ATOM 643 O O . VAL A 1 87 ? -12.829 -1.627 7.907 1.00 84.00 87 VAL A O 1
ATOM 646 N N . ARG A 1 88 ? -11.223 -0.090 7.770 1.00 83.00 88 ARG A N 1
ATOM 647 C CA . ARG A 1 88 ? -10.312 -0.968 7.024 1.00 83.00 88 ARG A CA 1
ATOM 648 C C . ARG A 1 88 ? -9.816 -2.156 7.849 1.00 83.00 88 ARG A C 1
ATOM 650 O O . ARG A 1 88 ? -9.716 -3.265 7.329 1.00 83.00 88 ARG A O 1
ATOM 657 N N . LEU A 1 89 ? -9.459 -1.922 9.112 1.00 85.44 89 LEU A N 1
ATOM 658 C CA . LEU A 1 89 ? -8.916 -2.967 9.978 1.00 85.44 89 LEU A CA 1
ATOM 659 C C . LEU A 1 89 ? -10.006 -3.920 10.481 1.00 85.44 89 LEU A C 1
ATOM 661 O O . LEU A 1 89 ? -9.793 -5.129 10.498 1.00 85.44 89 LEU A O 1
ATOM 665 N N . ARG A 1 90 ? -11.160 -3.378 10.888 1.00 81.00 90 ARG A N 1
ATOM 666 C CA . ARG A 1 90 ? -12.293 -4.133 11.447 1.00 81.00 90 ARG A CA 1
ATOM 667 C C . ARG A 1 90 ? -13.245 -4.663 10.383 1.00 81.00 90 ARG A C 1
ATOM 669 O O . ARG A 1 90 ? -14.014 -5.555 10.704 1.00 81.00 90 ARG A O 1
ATOM 676 N N . ARG A 1 91 ? -13.200 -4.094 9.169 1.00 71.12 91 ARG A N 1
ATOM 677 C CA . ARG A 1 91 ? -13.997 -4.473 7.986 1.00 71.12 91 ARG A CA 1
ATOM 678 C C . ARG A 1 91 ? -15.527 -4.321 8.174 1.00 71.12 91 ARG A C 1
ATOM 680 O O . ARG A 1 91 ? -16.324 -4.942 7.482 1.00 71.12 91 ARG A O 1
ATOM 687 N N . VAL A 1 92 ? -15.933 -3.400 9.058 1.00 60.81 92 VAL A N 1
ATOM 688 C CA . VAL A 1 92 ? -17.328 -3.132 9.482 1.00 60.81 92 VAL A CA 1
ATOM 689 C C . VAL A 1 92 ? -18.084 -2.208 8.506 1.00 60.81 92 VAL A C 1
ATOM 691 O O . VAL A 1 92 ? -17.482 -1.502 7.697 1.00 60.81 92 VAL A O 1
ATOM 694 N N . GLU A 1 93 ? -19.421 -2.183 8.611 1.00 59.19 93 GLU A N 1
ATOM 695 C CA . GLU A 1 93 ? -20.324 -1.281 7.879 1.00 59.19 93 GLU A CA 1
ATOM 696 C C . GLU A 1 93 ? -19.929 0.209 7.970 1.00 59.19 93 GLU A C 1
ATOM 698 O O . GLU A 1 93 ? -19.688 0.765 9.041 1.00 59.19 93 GLU A O 1
ATOM 703 N N . THR A 1 94 ? -19.994 0.908 6.834 1.00 58.75 94 THR A N 1
ATOM 704 C CA . THR A 1 94 ? -19.562 2.310 6.677 1.00 58.75 94 THR A CA 1
ATOM 705 C C . THR A 1 94 ? -20.598 3.354 7.082 1.00 58.75 94 THR A C 1
ATOM 707 O O . THR A 1 94 ? -20.440 4.523 6.733 1.00 58.75 94 THR A O 1
ATOM 710 N N . LYS A 1 95 ? -21.670 2.977 7.795 1.00 58.91 95 LYS A N 1
ATOM 711 C CA . LYS A 1 95 ? -22.760 3.902 8.187 1.00 58.91 95 LYS A CA 1
ATOM 712 C C . LYS A 1 95 ? -22.244 5.164 8.895 1.00 58.91 95 LYS A C 1
ATOM 714 O O . LYS A 1 95 ? -22.880 6.210 8.824 1.00 58.91 95 LYS A O 1
ATOM 719 N N . ASN A 1 96 ? -21.078 5.058 9.526 1.00 54.44 96 ASN A N 1
ATOM 720 C CA . ASN A 1 96 ? -20.426 6.096 10.318 1.00 54.44 96 ASN A CA 1
ATOM 721 C C . ASN A 1 96 ? -19.442 6.987 9.526 1.00 54.44 96 ASN A C 1
ATOM 723 O O . ASN A 1 96 ? -18.956 7.965 10.077 1.00 54.44 96 ASN A O 1
ATOM 727 N N . LEU A 1 97 ? -19.146 6.685 8.255 1.00 58.44 97 LEU A N 1
ATOM 728 C CA . LEU A 1 97 ? -18.210 7.459 7.413 1.00 58.44 97 LEU A CA 1
ATOM 729 C C . LEU A 1 97 ? -18.901 8.405 6.422 1.00 58.44 97 LEU A C 1
ATOM 731 O O . LEU A 1 97 ? -18.246 9.078 5.632 1.00 58.44 97 LEU A O 1
ATOM 735 N N . MET A 1 98 ? -20.231 8.436 6.415 1.00 63.44 98 MET A N 1
ATOM 736 C CA . MET A 1 98 ? -20.986 9.155 5.396 1.00 63.44 98 MET A CA 1
ATOM 737 C C . MET A 1 98 ? -21.256 10.600 5.795 1.00 63.44 98 MET A C 1
ATOM 739 O O . MET A 1 98 ? -21.796 10.875 6.870 1.00 63.44 98 MET A O 1
ATOM 743 N N . ALA A 1 99 ? -20.979 11.519 4.869 1.00 60.91 99 ALA A N 1
ATOM 744 C CA . ALA A 1 99 ? -21.430 12.895 4.988 1.00 60.91 99 ALA A CA 1
ATOM 745 C C . ALA A 1 99 ? -22.966 12.940 5.027 1.00 60.91 99 ALA A C 1
ATOM 747 O O . ALA A 1 99 ? -23.649 12.394 4.157 1.00 60.91 99 ALA A O 1
ATOM 748 N N . ARG A 1 100 ? -23.530 13.622 6.030 1.00 68.06 100 ARG A N 1
ATOM 749 C CA . ARG A 1 100 ? -24.971 13.895 6.084 1.00 68.06 100 ARG A CA 1
ATOM 750 C C . ARG A 1 100 ? -25.308 14.990 5.079 1.00 68.06 100 ARG A C 1
ATOM 752 O O . ARG A 1 100 ? -25.225 16.173 5.394 1.00 68.06 100 ARG A O 1
ATOM 759 N N . ILE A 1 101 ? -25.682 14.587 3.870 1.00 72.50 101 ILE A N 1
ATOM 760 C CA . ILE A 1 101 ? -26.025 15.511 2.787 1.00 72.50 101 ILE A CA 1
ATOM 761 C C . ILE A 1 101 ? -27.533 15.804 2.826 1.00 72.50 101 ILE A C 1
ATOM 763 O O . ILE A 1 101 ? -28.332 14.864 2.793 1.00 72.50 101 ILE A O 1
ATOM 767 N N . PRO A 1 102 ? -27.956 17.084 2.885 1.00 76.69 102 PRO A N 1
ATOM 768 C CA . PRO A 1 102 ? -29.367 17.442 2.795 1.00 76.69 102 PRO A CA 1
ATOM 769 C C . PRO A 1 102 ? -30.006 16.886 1.509 1.00 76.69 102 PRO A C 1
ATOM 771 O O . PRO A 1 102 ? -29.432 17.066 0.432 1.00 76.69 102 PRO A O 1
ATOM 774 N N . PRO A 1 103 ? -31.212 16.285 1.563 1.00 75.56 103 PRO A N 1
ATOM 775 C CA . PRO A 1 103 ? -31.850 15.682 0.386 1.00 75.56 103 PRO A CA 1
ATOM 776 C C . PRO A 1 103 ? -32.043 16.638 -0.800 1.00 75.56 103 PRO A C 1
ATOM 778 O O . PRO A 1 103 ? -32.052 16.217 -1.955 1.00 75.56 103 PRO A O 1
ATOM 781 N N . THR A 1 104 ? -32.206 17.935 -0.523 1.00 79.62 104 THR A N 1
ATOM 782 C CA . THR A 1 104 ? -32.341 18.984 -1.543 1.00 79.62 104 THR A CA 1
ATOM 783 C C . THR A 1 104 ? -31.059 19.193 -2.344 1.00 79.62 104 THR A C 1
ATOM 785 O O . THR A 1 104 ? -31.138 19.563 -3.509 1.00 79.62 104 THR A O 1
ATOM 788 N N . TRP A 1 105 ? -29.895 18.928 -1.749 1.00 83.88 105 TRP A N 1
ATOM 789 C CA . TRP A 1 105 ? -28.590 19.096 -2.388 1.00 83.88 105 TRP A CA 1
ATOM 790 C C . TRP A 1 105 ? -28.160 17.850 -3.149 1.00 83.88 105 TRP A C 1
ATOM 792 O O . TRP A 1 105 ? -27.402 17.951 -4.104 1.00 83.88 105 TRP A O 1
ATOM 802 N N . THR A 1 106 ? -28.660 16.672 -2.773 1.00 83.81 106 THR A N 1
ATOM 803 C CA . THR A 1 106 ? -28.219 15.396 -3.346 1.00 83.81 106 THR A CA 1
ATOM 804 C C . THR A 1 106 ? -28.374 15.353 -4.869 1.00 83.81 106 THR A C 1
ATOM 806 O O . THR A 1 106 ? -27.441 14.963 -5.560 1.00 83.81 106 THR A O 1
ATOM 809 N N . ARG A 1 107 ? -29.510 15.810 -5.417 1.00 83.44 107 ARG A N 1
ATOM 810 C CA . ARG A 1 107 ? -29.707 15.850 -6.880 1.00 83.44 107 ARG A CA 1
ATOM 811 C C . ARG A 1 107 ? -28.789 16.854 -7.572 1.00 83.44 107 ARG A C 1
ATOM 813 O O . ARG A 1 107 ? -28.277 16.558 -8.642 1.00 83.44 107 ARG A O 1
ATOM 820 N N . GLU A 1 108 ? -28.594 18.023 -6.970 1.00 86.25 108 GLU A N 1
ATOM 821 C CA . GLU A 1 108 ? -27.725 19.067 -7.522 1.00 86.25 108 GLU A CA 1
ATOM 822 C C . GLU A 1 108 ? -26.259 18.620 -7.528 1.00 86.25 108 GLU A C 1
ATOM 824 O O . GLU A 1 108 ? -25.564 18.816 -8.520 1.00 86.25 108 GLU A O 1
ATOM 829 N N . LEU A 1 109 ? -25.811 17.960 -6.456 1.00 87.50 109 LEU A N 1
ATOM 830 C CA . LEU A 1 109 ? -24.466 17.397 -6.347 1.00 87.50 109 LEU A CA 1
ATOM 831 C C . LEU A 1 109 ? -24.225 16.296 -7.381 1.00 87.50 109 LEU A C 1
ATOM 833 O O . LEU A 1 109 ? -23.183 16.292 -8.024 1.00 87.50 109 LEU A O 1
ATOM 837 N N . LEU A 1 110 ? -25.177 15.376 -7.569 1.00 87.62 110 LEU A N 1
ATOM 838 C CA . LEU A 1 110 ? -25.022 14.288 -8.541 1.00 87.62 110 LEU A CA 1
ATOM 839 C C . LEU A 1 110 ? -24.991 14.799 -9.988 1.00 87.62 110 LEU A C 1
ATOM 841 O O . LEU A 1 110 ? -24.174 14.315 -10.772 1.00 87.62 110 LEU A O 1
ATOM 845 N N . ALA A 1 111 ? -25.808 15.809 -10.303 1.00 85.81 111 ALA A N 1
ATOM 846 C CA . ALA A 1 111 ? -25.896 16.405 -11.635 1.00 85.81 111 ALA A CA 1
ATOM 847 C C . ALA A 1 111 ? -24.692 17.290 -12.007 1.00 85.81 111 ALA A C 1
ATOM 849 O O . ALA A 1 111 ? -24.461 17.546 -13.189 1.00 85.81 111 ALA A O 1
ATOM 850 N N . ARG A 1 112 ? -23.935 17.793 -11.024 1.00 86.44 112 ARG A N 1
ATOM 851 C CA . ARG A 1 112 ? -22.734 18.596 -11.279 1.00 86.44 112 ARG A CA 1
ATOM 852 C C . ARG A 1 112 ? -21.508 17.702 -11.496 1.00 86.44 112 ARG A C 1
ATOM 854 O O . ARG A 1 112 ? -21.322 16.749 -10.737 1.00 86.44 112 ARG A O 1
ATOM 861 N N . PRO A 1 113 ? -20.649 18.003 -12.487 1.00 85.94 113 PRO A N 1
ATOM 862 C CA . PRO A 1 113 ? -19.335 17.375 -12.566 1.00 85.94 113 PRO A CA 1
ATOM 863 C C . PRO A 1 113 ? -18.511 17.730 -11.320 1.00 85.94 113 PRO A C 1
ATOM 865 O O . PRO A 1 113 ? -18.725 18.773 -10.702 1.00 85.94 113 PRO A O 1
ATOM 868 N N . ALA A 1 114 ? -17.600 16.839 -10.931 1.00 88.31 114 ALA A N 1
ATOM 869 C CA . ALA A 1 114 ? -16.672 17.106 -9.838 1.00 88.31 114 ALA A CA 1
ATOM 870 C C . ALA A 1 114 ? -15.495 17.946 -10.347 1.00 88.31 114 ALA A C 1
ATOM 872 O O . ALA A 1 114 ? -14.928 17.617 -11.384 1.00 88.31 114 ALA A O 1
ATOM 873 N N . ASP A 1 115 ? -15.125 18.986 -9.601 1.00 86.44 115 ASP A N 1
ATOM 874 C CA . ASP A 1 115 ? -13.978 19.848 -9.927 1.00 86.44 115 ASP A CA 1
ATOM 875 C C . ASP A 1 115 ? -12.647 19.303 -9.363 1.00 86.44 115 ASP A C 1
ATOM 877 O O . ASP A 1 115 ? -11.564 19.746 -9.749 1.00 86.44 115 ASP A O 1
ATOM 881 N N . ASP A 1 116 ? -12.719 18.365 -8.412 1.00 88.94 116 ASP A N 1
ATOM 882 C CA . ASP A 1 116 ? -11.586 17.716 -7.756 1.00 88.94 116 ASP A CA 1
ATOM 883 C C . ASP A 1 116 ? -11.961 16.339 -7.166 1.00 88.94 116 ASP A C 1
ATOM 885 O O . ASP A 1 116 ? -13.120 15.910 -7.176 1.00 88.94 116 ASP A O 1
ATOM 889 N N . GLU A 1 117 ? -10.966 15.635 -6.614 1.00 90.62 117 GLU A N 1
ATOM 890 C CA . GLU A 1 117 ? -11.171 14.347 -5.934 1.00 90.62 117 GLU A CA 1
ATOM 891 C C . GLU A 1 117 ? -12.175 14.454 -4.776 1.00 90.62 117 GLU A C 1
ATOM 893 O O . GLU A 1 117 ? -12.937 13.522 -4.527 1.00 90.62 117 GLU A O 1
ATOM 898 N N . PHE A 1 118 ? -12.204 15.585 -4.064 1.00 89.62 118 PHE A N 1
ATOM 899 C CA . PHE A 1 118 ? -13.143 15.796 -2.965 1.00 89.62 118 PHE A CA 1
ATOM 900 C C . PHE A 1 118 ? -14.589 15.890 -3.473 1.00 89.62 118 PHE A C 1
ATOM 902 O O . PHE A 1 118 ? -15.501 15.309 -2.874 1.00 89.62 118 PHE A O 1
ATOM 909 N N . GLY A 1 119 ? -14.803 16.541 -4.615 1.00 91.50 119 GLY A N 1
ATOM 910 C CA . GLY A 1 119 ? -16.065 16.564 -5.338 1.00 91.50 119 GLY A CA 1
ATOM 911 C C . GLY A 1 119 ? -16.523 15.159 -5.726 1.00 91.50 119 GLY A C 1
ATOM 912 O O . GLY A 1 119 ? -17.686 14.820 -5.503 1.00 91.50 119 GLY A O 1
ATOM 913 N N . VAL A 1 120 ? -15.616 14.302 -6.213 1.00 93.44 120 VAL A N 1
ATOM 914 C CA . VAL A 1 120 ? -15.926 12.892 -6.519 1.00 93.44 120 VAL A CA 1
ATOM 915 C C . VAL A 1 120 ? -16.382 12.146 -5.262 1.00 93.44 120 VAL A C 1
ATOM 917 O O . VAL A 1 120 ? -17.450 11.531 -5.266 1.00 93.44 120 VAL A O 1
ATOM 920 N N . LEU A 1 121 ? -15.626 12.237 -4.162 1.00 92.56 121 LEU A N 1
ATOM 921 C CA . LEU A 1 121 ? -15.968 11.582 -2.890 1.00 92.56 121 LEU A CA 1
ATOM 922 C C . LEU A 1 121 ? -17.304 12.090 -2.318 1.00 92.56 121 LEU A C 1
ATOM 924 O O . LEU A 1 121 ? -18.095 11.314 -1.770 1.00 92.56 121 LEU A O 1
ATOM 928 N N . THR A 1 122 ? -17.595 13.380 -2.491 1.00 91.62 122 THR A N 1
ATOM 929 C CA . THR A 1 122 ? -18.864 13.999 -2.085 1.00 91.62 122 THR A CA 1
ATOM 930 C C . THR A 1 122 ? -20.032 13.462 -2.911 1.00 91.62 122 THR A C 1
ATOM 932 O O . THR A 1 122 ? -21.065 13.093 -2.347 1.00 91.62 122 THR A O 1
ATOM 935 N N . ARG A 1 123 ? -19.871 13.347 -4.237 1.00 92.81 123 ARG A N 1
ATOM 936 C CA . ARG A 1 123 ? -20.875 12.751 -5.138 1.00 92.81 123 ARG A CA 1
ATOM 937 C C . ARG A 1 123 ? -21.115 11.277 -4.818 1.00 92.81 123 ARG A C 1
ATOM 939 O O . ARG A 1 123 ? -22.266 10.861 -4.705 1.00 92.81 123 ARG A O 1
ATOM 946 N N . ALA A 1 124 ? -20.056 10.508 -4.581 1.00 93.50 124 ALA A N 1
ATOM 947 C CA . ALA A 1 124 ? -20.151 9.114 -4.153 1.00 93.50 124 ALA A CA 1
ATOM 948 C C . ALA A 1 124 ? -20.904 8.965 -2.821 1.00 93.50 124 ALA A C 1
ATOM 950 O O . ALA A 1 124 ? -21.803 8.132 -2.702 1.00 93.50 124 ALA A O 1
ATOM 951 N N . SER A 1 125 ? -20.603 9.820 -1.840 1.00 91.06 125 SER A N 1
ATOM 952 C CA . SER A 1 125 ? -21.315 9.857 -0.555 1.00 91.06 125 SER A CA 1
ATOM 953 C C . SER A 1 125 ? -22.796 10.220 -0.722 1.00 91.06 125 SER A C 1
ATOM 955 O O . SER A 1 125 ? -23.659 9.638 -0.058 1.00 91.06 125 SER A O 1
ATOM 957 N N . ALA A 1 126 ? -23.110 11.148 -1.633 1.00 90.75 126 ALA A N 1
ATOM 958 C CA . ALA A 1 126 ? -24.477 11.532 -1.983 1.00 90.75 126 ALA A CA 1
ATOM 959 C C . ALA A 1 126 ? -25.253 10.358 -2.598 1.00 90.75 126 ALA A C 1
ATOM 961 O O . ALA A 1 126 ? -26.359 10.055 -2.147 1.00 90.75 126 ALA A O 1
ATOM 962 N N . LEU A 1 127 ? -24.656 9.661 -3.570 1.00 91.56 127 LEU A N 1
ATOM 963 C CA . LEU A 1 127 ? -25.246 8.487 -4.215 1.00 91.56 127 LEU A CA 1
ATOM 964 C C . LEU A 1 127 ? -25.497 7.363 -3.203 1.00 91.56 127 LEU A C 1
ATOM 966 O O . LEU A 1 127 ? -26.610 6.840 -3.108 1.00 91.56 127 LEU A O 1
ATOM 970 N N . LEU A 1 128 ? -24.487 7.041 -2.391 1.00 90.12 128 LEU A N 1
ATOM 971 C CA . LEU A 1 128 ? -24.583 6.017 -1.354 1.00 90.12 128 LEU A CA 1
ATOM 972 C C . LEU A 1 128 ? -25.680 6.344 -0.329 1.00 90.12 128 LEU A C 1
ATOM 974 O O . LEU A 1 128 ? -26.417 5.451 0.090 1.00 90.12 128 LEU A O 1
ATOM 978 N N . SER A 1 129 ? -25.847 7.623 0.027 1.00 88.56 129 SER A N 1
ATOM 979 C CA . SER A 1 129 ? -26.916 8.072 0.932 1.00 88.56 129 SER A CA 1
ATOM 980 C C . SER A 1 129 ? -28.311 7.758 0.384 1.00 88.56 129 SER A C 1
ATOM 982 O O . SER A 1 129 ? -29.177 7.321 1.143 1.00 88.56 129 SER A O 1
ATOM 984 N N . ILE A 1 130 ? -28.535 7.919 -0.928 1.00 88.88 130 ILE A N 1
ATOM 985 C CA . ILE A 1 130 ? -29.809 7.546 -1.565 1.00 88.88 130 ILE A CA 1
ATOM 986 C C . ILE A 1 130 ? -29.992 6.025 -1.539 1.00 88.88 130 ILE A C 1
ATOM 988 O O . ILE A 1 130 ? -31.056 5.547 -1.146 1.00 88.88 130 ILE A O 1
ATOM 992 N N . LEU A 1 131 ? -28.964 5.264 -1.928 1.00 89.19 131 LEU A N 1
ATOM 993 C CA . LEU A 1 131 ? -29.021 3.798 -1.979 1.00 89.19 131 LEU A CA 1
ATOM 994 C C . LEU A 1 131 ? -29.367 3.195 -0.609 1.00 89.19 131 LEU A C 1
ATOM 996 O O . LEU A 1 131 ? -30.237 2.329 -0.507 1.00 89.19 131 LEU A O 1
ATOM 1000 N N . MET A 1 132 ? -28.758 3.722 0.453 1.00 86.88 132 MET A N 1
ATOM 1001 C CA . MET A 1 132 ? -28.990 3.281 1.829 1.00 86.88 132 MET A CA 1
ATOM 1002 C C . MET A 1 132 ? -30.331 3.728 2.412 1.00 86.88 132 MET A C 1
ATOM 1004 O O . MET A 1 132 ? -30.853 3.059 3.303 1.00 86.88 132 MET A O 1
ATOM 1008 N N . ALA A 1 133 ? -30.909 4.830 1.928 1.00 86.06 133 ALA A N 1
ATOM 1009 C CA . ALA A 1 133 ? -32.237 5.268 2.354 1.00 86.06 133 ALA A CA 1
ATOM 1010 C C . ALA A 1 133 ? -33.349 4.336 1.842 1.00 86.06 133 ALA A C 1
ATOM 1012 O O . ALA A 1 133 ? -34.403 4.221 2.469 1.00 86.06 133 ALA A O 1
ATOM 1013 N N . VAL A 1 134 ? -33.127 3.661 0.708 1.00 87.00 134 VAL A N 1
ATOM 1014 C CA . VAL A 1 134 ? -34.107 2.766 0.076 1.00 87.00 134 VAL A CA 1
ATOM 1015 C C . VAL A 1 134 ? -33.483 1.429 -0.358 1.00 87.00 134 VAL A C 1
ATOM 1017 O O . VAL A 1 134 ? -33.547 1.079 -1.537 1.00 87.00 134 VAL A O 1
ATOM 1020 N N . PRO A 1 135 ? -32.954 0.610 0.573 1.00 83.75 135 PRO A N 1
ATOM 1021 C CA . PRO A 1 135 ? -32.203 -0.605 0.235 1.00 83.75 135 PRO A CA 1
ATOM 1022 C C . PRO A 1 135 ? -33.038 -1.606 -0.579 1.00 83.75 135 PRO A C 1
ATOM 1024 O O . PRO A 1 135 ? -32.557 -2.183 -1.546 1.00 83.75 135 PRO A O 1
ATOM 1027 N N . ASN A 1 136 ? -34.338 -1.724 -0.282 1.00 87.94 136 ASN A N 1
ATOM 1028 C CA . ASN A 1 136 ? -35.270 -2.596 -1.015 1.00 87.94 136 ASN A CA 1
ATOM 1029 C C . ASN A 1 136 ? -35.634 -2.082 -2.423 1.00 87.94 136 ASN A C 1
ATOM 1031 O O . ASN A 1 136 ? -36.403 -2.720 -3.140 1.00 87.94 136 ASN A O 1
ATOM 1035 N N . ARG A 1 137 ? -35.159 -0.892 -2.805 1.00 87.94 137 ARG A N 1
ATOM 1036 C CA . ARG A 1 137 ? -35.360 -0.276 -4.124 1.00 87.94 137 ARG A CA 1
ATOM 1037 C C . ARG A 1 137 ? -34.041 0.192 -4.743 1.00 87.94 137 ARG A C 1
ATOM 1039 O O . ARG A 1 137 ? -34.085 0.958 -5.705 1.00 87.94 137 ARG A O 1
ATOM 1046 N N . SER A 1 138 ? -32.898 -0.275 -4.239 1.00 86.75 138 SER A N 1
ATOM 1047 C CA . SER A 1 138 ? -31.569 0.108 -4.730 1.00 86.75 138 SER A CA 1
ATOM 1048 C C . SER A 1 138 ? -31.439 -0.104 -6.239 1.00 86.75 138 SER A C 1
ATOM 1050 O O . SER A 1 138 ? -31.055 0.817 -6.940 1.00 86.75 138 SER A O 1
ATOM 1052 N N . GLN A 1 139 ? -31.917 -1.231 -6.774 1.00 89.19 139 GLN A N 1
ATOM 1053 C CA . GLN A 1 139 ? -31.922 -1.510 -8.220 1.00 89.19 139 GLN A CA 1
ATOM 1054 C C . GLN A 1 139 ? -32.688 -0.479 -9.062 1.00 89.19 139 GLN A C 1
ATOM 1056 O O . GLN A 1 139 ? -32.402 -0.293 -10.243 1.00 89.19 139 GLN A O 1
ATOM 1061 N N . ARG A 1 140 ? -33.717 0.171 -8.504 1.00 91.62 140 ARG A N 1
ATOM 1062 C CA . ARG A 1 140 ? -34.394 1.272 -9.197 1.00 91.62 140 ARG A CA 1
ATOM 1063 C C . ARG A 1 140 ? -33.533 2.529 -9.159 1.00 91.62 140 ARG A C 1
ATOM 1065 O O . ARG A 1 140 ? -33.380 3.153 -10.194 1.00 91.62 140 ARG A O 1
ATOM 1072 N N . VAL A 1 141 ? -32.945 2.852 -8.008 1.00 89.00 141 VAL A N 1
ATOM 1073 C CA . VAL A 1 141 ? -32.022 3.990 -7.873 1.00 89.00 141 VAL A CA 1
ATOM 1074 C C . VAL A 1 141 ? -30.826 3.835 -8.816 1.00 89.00 141 VAL A C 1
ATOM 1076 O O . VAL A 1 141 ? -30.518 4.774 -9.532 1.00 89.00 141 VAL A O 1
ATOM 1079 N N . CYS A 1 142 ? -30.214 2.650 -8.897 1.00 91.06 142 CYS A N 1
ATOM 1080 C CA . CYS A 1 142 ? -29.108 2.386 -9.822 1.00 91.06 142 CYS A CA 1
ATOM 1081 C C . CYS A 1 142 ? -29.505 2.592 -11.291 1.00 91.06 142 CYS A C 1
ATOM 1083 O O . CYS A 1 142 ? -28.681 3.030 -12.079 1.00 91.06 142 CYS A O 1
ATOM 1085 N N . ARG A 1 143 ? -30.761 2.303 -11.663 1.00 91.94 143 ARG A N 1
ATOM 1086 C CA . ARG A 1 143 ? -31.277 2.577 -13.016 1.00 91.94 143 ARG A CA 1
ATOM 1087 C C . ARG A 1 143 ? -31.592 4.050 -13.245 1.00 91.94 143 ARG A C 1
ATOM 1089 O O . ARG A 1 143 ? -31.350 4.549 -14.332 1.00 91.94 143 ARG A O 1
ATOM 1096 N N . ASP A 1 144 ? -32.151 4.724 -12.242 1.00 91.88 144 ASP A N 1
ATOM 1097 C CA . ASP A 1 144 ? -32.512 6.142 -12.327 1.00 91.88 144 ASP A CA 1
ATOM 1098 C C . ASP A 1 144 ? -31.256 7.049 -12.367 1.00 91.88 144 ASP A C 1
ATOM 1100 O O . ASP A 1 144 ? -31.352 8.174 -12.846 1.00 91.88 144 ASP A O 1
ATOM 1104 N N . TYR A 1 145 ? -30.106 6.557 -11.885 1.00 92.12 145 TYR A N 1
ATOM 1105 C CA . TYR A 1 145 ? -28.808 7.250 -11.827 1.00 92.12 145 TYR A CA 1
ATOM 1106 C C . TYR A 1 145 ? -27.678 6.450 -12.508 1.00 92.12 145 TYR A C 1
ATOM 1108 O O . TYR A 1 145 ? -26.562 6.406 -11.989 1.00 92.12 145 TYR A O 1
ATOM 1116 N N . SER A 1 146 ? -27.962 5.735 -13.605 1.00 93.81 146 SER A N 1
ATOM 1117 C CA . SER A 1 146 ? -26.979 4.835 -14.239 1.00 93.81 146 SER A CA 1
ATOM 1118 C C . SER A 1 146 ? -25.705 5.563 -14.660 1.00 93.81 146 SER A C 1
ATOM 1120 O O . SER A 1 146 ? -24.605 5.128 -14.325 1.00 93.81 146 SER A O 1
ATOM 1122 N N . ASP A 1 147 ? -25.856 6.704 -15.327 1.00 92.50 147 ASP A N 1
ATOM 1123 C CA . ASP A 1 147 ? -24.741 7.448 -15.914 1.00 92.50 147 ASP A CA 1
ATOM 1124 C C . ASP A 1 147 ? -23.858 8.065 -14.819 1.00 92.50 147 ASP A C 1
ATOM 1126 O O . ASP A 1 147 ? -22.623 8.029 -14.891 1.00 92.50 147 ASP A O 1
ATOM 1130 N N . GLU A 1 148 ? -24.479 8.599 -13.760 1.00 93.94 148 GLU A N 1
ATOM 1131 C CA . GLU A 1 148 ? -23.760 9.112 -12.597 1.00 93.94 148 GLU A CA 1
ATOM 1132 C C . GLU A 1 148 ? -23.073 7.993 -11.819 1.00 93.94 148 GLU A C 1
ATOM 1134 O O . GLU A 1 148 ? -21.939 8.181 -11.383 1.00 93.94 148 GLU A O 1
ATOM 1139 N N . LEU A 1 149 ? -23.731 6.843 -11.648 1.00 94.94 149 LEU A N 1
ATOM 1140 C CA . LEU A 1 149 ? -23.164 5.679 -10.972 1.00 94.94 149 LEU A CA 1
ATOM 1141 C C . LEU A 1 149 ? -21.915 5.183 -11.702 1.00 94.94 149 LEU A C 1
ATOM 1143 O O . LEU A 1 149 ? -20.877 5.040 -11.063 1.00 94.94 149 LEU A O 1
ATOM 1147 N N . GLU A 1 150 ? -21.997 4.958 -13.013 1.00 95.06 150 GLU A N 1
ATOM 1148 C CA . GLU A 1 150 ? -20.859 4.508 -13.821 1.00 95.06 150 GLU A CA 1
ATOM 1149 C C . GLU A 1 150 ? -19.694 5.496 -13.740 1.00 95.06 150 GLU A C 1
ATOM 1151 O O . GLU A 1 150 ? -18.572 5.105 -13.417 1.00 95.06 150 GLU A O 1
ATOM 1156 N N . THR A 1 151 ? -19.980 6.790 -13.919 1.00 94.38 151 THR A N 1
ATOM 1157 C CA . THR A 1 151 ? -18.962 7.844 -13.827 1.00 94.38 151 THR A CA 1
ATOM 1158 C C . THR A 1 151 ? -18.306 7.867 -12.447 1.00 94.38 151 THR A C 1
ATOM 1160 O O . THR A 1 151 ? -17.085 7.908 -12.338 1.00 94.38 151 THR A O 1
ATOM 1163 N N . ILE A 1 152 ? -19.098 7.829 -11.372 1.00 95.25 152 ILE A N 1
ATOM 1164 C CA . ILE A 1 152 ? -18.575 7.845 -10.003 1.00 95.25 152 ILE A CA 1
ATOM 1165 C C . ILE A 1 152 ? -17.725 6.598 -9.738 1.00 95.25 152 ILE A C 1
ATOM 1167 O O . ILE A 1 152 ? -16.670 6.713 -9.121 1.00 95.25 152 ILE A O 1
ATOM 1171 N N . VAL A 1 153 ? -18.150 5.419 -10.196 1.00 95.69 153 VAL A N 1
ATOM 1172 C CA . VAL A 1 153 ? -17.392 4.172 -10.021 1.00 95.69 153 VAL A CA 1
ATOM 1173 C C . VAL A 1 153 ? -16.040 4.249 -10.731 1.00 95.69 153 VAL A C 1
ATOM 1175 O O . VAL A 1 153 ? -15.025 3.969 -10.091 1.00 95.69 153 VAL A O 1
ATOM 1178 N N . ASP A 1 154 ? -15.999 4.691 -11.991 1.00 94.19 154 ASP A N 1
ATOM 1179 C CA . ASP A 1 154 ? -14.746 4.870 -12.738 1.00 94.19 154 ASP A CA 1
ATOM 1180 C C . ASP A 1 154 ? -13.799 5.842 -12.006 1.00 94.19 154 ASP A C 1
ATOM 1182 O O . ASP A 1 154 ? -12.627 5.534 -11.767 1.00 94.19 154 ASP A O 1
ATOM 1186 N N . GLN A 1 155 ? -14.324 6.987 -11.553 1.00 94.75 155 GLN A N 1
ATOM 1187 C CA . GLN A 1 155 ? -13.547 7.989 -10.818 1.00 94.75 155 GLN A CA 1
ATOM 1188 C C . GLN A 1 155 ? -13.030 7.457 -9.470 1.00 94.75 155 GLN A C 1
ATOM 1190 O O . GLN A 1 155 ? -11.881 7.708 -9.104 1.00 94.75 155 GLN A O 1
ATOM 1195 N N . LEU A 1 156 ? -13.832 6.684 -8.729 1.00 95.06 156 LEU A N 1
ATOM 1196 C CA . LEU A 1 156 ? -13.398 6.057 -7.475 1.00 95.06 156 LEU A CA 1
ATOM 1197 C C . LEU A 1 156 ? -12.307 5.003 -7.703 1.00 95.06 156 LEU A C 1
ATOM 1199 O O . LEU A 1 156 ? -11.393 4.902 -6.884 1.00 95.06 156 LEU A O 1
ATOM 1203 N N . ILE A 1 157 ? -12.370 4.238 -8.798 1.00 94.00 157 ILE A N 1
ATOM 1204 C CA . ILE A 1 157 ? -11.319 3.281 -9.176 1.00 94.00 157 ILE A CA 1
ATOM 1205 C C . ILE A 1 157 ? -10.010 4.021 -9.471 1.00 94.00 157 ILE A C 1
ATOM 1207 O O . ILE A 1 157 ? -8.959 3.632 -8.957 1.00 94.00 157 ILE A O 1
ATOM 1211 N N . LEU A 1 158 ? -10.071 5.111 -10.242 1.00 92.25 158 LEU A N 1
ATOM 1212 C CA . LEU A 1 158 ? -8.911 5.946 -10.568 1.00 92.25 158 LEU A CA 1
ATOM 1213 C C . LEU A 1 158 ? -8.271 6.560 -9.323 1.00 92.25 158 LEU A C 1
ATOM 1215 O O . LEU A 1 158 ? -7.057 6.447 -9.145 1.00 92.25 158 LEU A O 1
ATOM 1219 N N . ILE A 1 159 ? -9.080 7.146 -8.434 1.00 92.62 159 ILE A N 1
ATOM 1220 C CA . ILE A 1 159 ? -8.599 7.677 -7.152 1.00 92.62 159 ILE A CA 1
ATOM 1221 C C . ILE A 1 159 ? -8.016 6.534 -6.312 1.00 92.62 159 ILE A C 1
ATOM 1223 O O . ILE A 1 159 ? -6.918 6.656 -5.788 1.00 92.62 159 ILE A O 1
ATOM 1227 N N . GLY A 1 160 ? -8.681 5.382 -6.219 1.00 89.62 160 GLY A N 1
ATOM 1228 C CA . GLY A 1 160 ? -8.174 4.224 -5.473 1.00 89.62 160 GLY A CA 1
ATOM 1229 C C . GLY A 1 160 ? -6.852 3.650 -6.010 1.00 89.62 160 GLY A C 1
ATOM 1230 O O . GLY A 1 160 ? -6.092 3.042 -5.249 1.00 89.62 160 GLY A O 1
ATOM 1231 N N . ALA A 1 161 ? -6.562 3.846 -7.301 1.00 88.75 161 ALA A N 1
ATOM 1232 C CA . ALA A 1 161 ? -5.332 3.415 -7.963 1.00 88.75 161 ALA A CA 1
ATOM 1233 C C . ALA A 1 161 ? -4.218 4.484 -7.975 1.00 88.75 161 ALA A C 1
ATOM 1235 O O . ALA A 1 161 ? -3.073 4.169 -8.317 1.00 88.75 161 ALA A O 1
ATOM 1236 N N . SER A 1 162 ? -4.507 5.731 -7.597 1.00 89.38 162 SER A N 1
ATOM 1237 C CA . SER A 1 162 ? -3.538 6.832 -7.630 1.00 89.38 162 SER A CA 1
ATOM 1238 C C . SER A 1 162 ? -2.444 6.694 -6.546 1.00 89.38 162 SER A C 1
ATOM 1240 O O . SER A 1 162 ? -2.476 5.758 -5.739 1.00 89.38 162 SER A O 1
ATOM 1242 N N . PRO A 1 163 ? -1.414 7.567 -6.540 1.00 90.38 163 PRO A N 1
ATOM 1243 C CA . PRO A 1 163 ? -0.451 7.680 -5.442 1.00 90.38 163 PRO A CA 1
ATOM 1244 C C . PRO A 1 163 ? -1.125 7.738 -4.056 1.00 90.38 163 PRO A C 1
ATOM 1246 O O . PRO A 1 163 ? -2.062 8.525 -3.906 1.00 90.38 163 PRO A O 1
ATOM 1249 N N . PRO A 1 164 ? -0.648 6.959 -3.057 1.00 88.12 164 PRO A N 1
ATOM 1250 C CA . PRO A 1 164 ? -1.257 6.847 -1.733 1.00 88.12 164 PRO A CA 1
ATOM 1251 C C . PRO A 1 164 ? -1.582 8.194 -1.072 1.00 88.12 164 PRO A C 1
ATOM 1253 O O . PRO A 1 164 ? -0.712 9.024 -0.797 1.00 88.12 164 PRO A O 1
ATOM 1256 N N . SER A 1 165 ? -2.858 8.378 -0.750 1.00 86.88 165 SER A N 1
ATOM 1257 C CA . SER A 1 165 ? -3.376 9.543 -0.034 1.00 86.88 165 SER A CA 1
ATOM 1258 C C . SER A 1 165 ? -4.541 9.153 0.884 1.00 86.88 165 SER A C 1
ATOM 1260 O O . SER A 1 165 ? -5.110 8.066 0.711 1.00 86.88 165 SER A O 1
ATOM 1262 N N . PRO A 1 166 ? -4.973 10.028 1.812 1.00 83.50 166 PRO A N 1
ATOM 1263 C CA . PRO A 1 166 ? -6.163 9.762 2.619 1.00 83.50 166 PRO A CA 1
ATOM 1264 C C . PRO A 1 166 ? -7.407 9.566 1.738 1.00 83.50 166 PRO A C 1
ATOM 1266 O O . PRO A 1 166 ? -8.177 8.631 1.936 1.00 83.50 166 PRO A O 1
ATOM 1269 N N . ARG A 1 167 ? -7.521 10.355 0.661 1.00 87.12 167 ARG A N 1
ATOM 1270 C CA . ARG A 1 167 ? -8.628 10.289 -0.306 1.00 87.12 167 ARG A CA 1
ATOM 1271 C C . ARG A 1 167 ? -8.696 8.962 -1.053 1.00 87.12 167 ARG A C 1
ATOM 1273 O O . ARG A 1 167 ? -9.784 8.503 -1.381 1.00 87.12 167 ARG A O 1
ATOM 1280 N N . ASN A 1 168 ? -7.557 8.313 -1.308 1.00 87.38 168 ASN A N 1
ATOM 1281 C CA . ASN A 1 168 ? -7.548 6.964 -1.886 1.00 87.38 168 ASN A CA 1
ATOM 1282 C C . ASN A 1 168 ? -8.231 5.964 -0.962 1.00 87.38 168 ASN A C 1
ATOM 1284 O O . ASN A 1 168 ? -8.953 5.087 -1.427 1.00 87.38 168 ASN A O 1
ATOM 1288 N N . MET A 1 169 ? -7.994 6.086 0.344 1.00 82.88 169 MET A N 1
ATOM 1289 C CA . MET A 1 169 ? -8.593 5.195 1.330 1.00 82.88 169 MET A CA 1
ATOM 1290 C C . MET A 1 169 ? -10.105 5.391 1.373 1.00 82.88 169 MET A C 1
ATOM 1292 O O . MET A 1 169 ? -10.842 4.409 1.292 1.00 82.88 169 MET A O 1
ATOM 1296 N N . ASP A 1 170 ? -10.559 6.643 1.390 1.00 87.19 170 ASP A N 1
ATOM 1297 C CA . ASP A 1 170 ? -11.984 6.973 1.341 1.00 87.19 170 ASP A CA 1
ATOM 1298 C C . ASP A 1 170 ? -12.636 6.484 0.043 1.00 87.19 170 ASP A C 1
ATOM 1300 O O . ASP A 1 170 ? -13.720 5.900 0.080 1.00 87.19 170 ASP A O 1
ATOM 1304 N N . ALA A 1 171 ? -11.955 6.630 -1.099 1.00 91.56 171 ALA A N 1
ATOM 1305 C CA . ALA A 1 171 ? -12.449 6.147 -2.384 1.00 91.56 171 ALA A CA 1
ATOM 1306 C C . ALA A 1 171 ? -12.666 4.628 -2.388 1.00 91.56 171 ALA A C 1
ATOM 1308 O O . ALA A 1 171 ? -13.723 4.158 -2.807 1.00 91.56 171 ALA A O 1
ATOM 1309 N N . LEU A 1 172 ? -11.704 3.855 -1.870 1.00 89.56 172 LEU A N 1
ATOM 1310 C CA . LEU A 1 172 ? -11.813 2.395 -1.770 1.00 89.56 172 LEU A CA 1
ATOM 1311 C C . LEU A 1 172 ? -12.940 1.963 -0.820 1.00 89.56 172 LEU A C 1
ATOM 1313 O O . LEU A 1 172 ? -13.646 0.991 -1.097 1.00 89.56 172 LEU A O 1
ATOM 1317 N N . ILE A 1 173 ? -13.131 2.688 0.286 1.00 87.31 173 ILE A N 1
ATOM 1318 C CA . ILE A 1 173 ? -14.218 2.432 1.236 1.00 87.31 173 ILE A CA 1
ATOM 1319 C C . ILE A 1 173 ? -15.580 2.709 0.585 1.00 87.31 173 ILE A C 1
ATOM 1321 O O . ILE A 1 173 ? -16.474 1.863 0.670 1.00 87.31 173 ILE A O 1
ATOM 1325 N N . LEU A 1 174 ? -15.736 3.861 -0.076 1.00 90.94 174 LEU A N 1
ATOM 1326 C CA . LEU A 1 174 ? -16.970 4.255 -0.760 1.00 90.94 174 LEU A CA 1
ATOM 1327 C C . LEU A 1 174 ? -17.302 3.310 -1.913 1.00 90.94 174 LEU A C 1
ATOM 1329 O O . LEU A 1 174 ? -18.448 2.882 -2.028 1.00 90.94 174 LEU A O 1
ATOM 1333 N N . LEU A 1 175 ? -16.304 2.923 -2.710 1.00 92.00 175 LEU A N 1
ATOM 1334 C CA . LEU A 1 175 ? -16.459 1.941 -3.779 1.00 92.00 175 LEU A CA 1
ATOM 1335 C C . LEU A 1 175 ? -16.951 0.597 -3.229 1.00 92.00 175 LEU A C 1
ATOM 1337 O O . LEU A 1 175 ? -17.917 0.037 -3.743 1.00 92.00 175 LEU A O 1
ATOM 1341 N N . GLY A 1 176 ? -16.351 0.124 -2.130 1.00 88.50 176 GLY A N 1
ATOM 1342 C CA . GLY A 1 176 ? -16.806 -1.076 -1.430 1.00 88.50 176 GLY A CA 1
ATOM 1343 C C . GLY A 1 176 ? -18.249 -0.974 -0.928 1.00 88.50 176 GLY A C 1
ATOM 1344 O O . GLY A 1 176 ? -18.989 -1.949 -0.992 1.00 88.50 176 GLY A O 1
ATOM 1345 N N . SER A 1 177 ? -18.677 0.204 -0.472 1.00 88.06 177 SER A N 1
ATOM 1346 C CA . SER A 1 177 ? -20.056 0.430 -0.018 1.00 88.06 177 SER A CA 1
ATOM 1347 C C . SER A 1 177 ? -21.064 0.541 -1.150 1.00 88.06 177 SER A C 1
ATOM 1349 O O . SER A 1 177 ? -22.187 0.069 -1.009 1.00 88.06 177 SER A O 1
ATOM 1351 N N . ILE A 1 178 ? -20.689 1.140 -2.278 1.00 91.06 178 ILE A N 1
ATOM 1352 C CA . ILE A 1 178 ? -21.534 1.182 -3.475 1.00 91.06 178 ILE A CA 1
ATOM 1353 C C . ILE A 1 178 ? -21.702 -0.234 -4.041 1.00 91.06 178 ILE A C 1
ATOM 1355 O O . ILE A 1 178 ? -22.810 -0.608 -4.430 1.00 91.06 178 ILE A O 1
ATOM 1359 N N . ALA A 1 179 ? -20.646 -1.053 -3.999 1.00 90.12 179 ALA A N 1
ATOM 1360 C CA . ALA A 1 179 ? -20.688 -2.447 -4.430 1.00 90.12 179 ALA A CA 1
ATOM 1361 C C . ALA A 1 179 ? -21.720 -3.287 -3.658 1.00 90.12 179 ALA A C 1
ATOM 1363 O O . ALA A 1 179 ? -22.227 -4.262 -4.205 1.00 90.12 179 ALA A O 1
ATOM 1364 N N . ASP A 1 180 ? -22.089 -2.921 -2.424 1.00 86.44 180 ASP A N 1
ATOM 1365 C CA . ASP A 1 180 ? -23.155 -3.600 -1.667 1.00 86.44 180 ASP A CA 1
ATOM 1366 C C . ASP A 1 180 ? -24.542 -3.445 -2.331 1.00 86.44 180 ASP A C 1
ATOM 1368 O O . ASP A 1 180 ? -25.417 -4.291 -2.142 1.00 86.44 180 ASP A O 1
ATOM 1372 N N . PHE A 1 181 ? -24.735 -2.413 -3.160 1.00 88.31 181 PHE A N 1
ATOM 1373 C CA . PHE A 1 181 ? -26.005 -2.102 -3.828 1.00 88.31 181 PHE A CA 1
ATOM 1374 C C . PHE A 1 181 ? -25.968 -2.255 -5.353 1.00 88.31 181 PHE A C 1
ATOM 1376 O O . PHE A 1 181 ? -27.009 -2.514 -5.958 1.00 88.31 181 PHE A O 1
ATOM 1383 N N . ALA A 1 182 ? -24.798 -2.074 -5.965 1.00 91.06 182 ALA A N 1
ATOM 1384 C CA . ALA A 1 182 ? -24.606 -2.001 -7.411 1.00 91.06 182 ALA A CA 1
ATOM 1385 C C . ALA A 1 182 ? -23.425 -2.871 -7.875 1.00 91.06 182 ALA A C 1
ATOM 1387 O O . ALA A 1 182 ? -22.552 -2.405 -8.605 1.00 91.06 182 ALA A O 1
ATOM 1388 N N . PHE A 1 183 ? -23.376 -4.123 -7.408 1.00 90.19 183 PHE A N 1
ATOM 1389 C CA . PHE A 1 183 ? -22.237 -5.008 -7.658 1.00 90.19 183 PHE A CA 1
ATOM 1390 C C . PHE A 1 183 ? -21.953 -5.208 -9.149 1.00 90.19 183 PHE A C 1
ATOM 1392 O O . PHE A 1 183 ? -20.808 -5.031 -9.528 1.00 90.19 183 PHE A O 1
ATOM 1399 N N . ASP A 1 184 ? -22.967 -5.458 -9.982 1.00 90.06 184 ASP A N 1
ATOM 1400 C CA . ASP A 1 184 ? -22.782 -5.721 -11.420 1.00 90.06 184 ASP A CA 1
ATOM 1401 C C . ASP A 1 184 ? -22.006 -4.593 -12.130 1.00 90.06 184 ASP A C 1
ATOM 1403 O O . ASP A 1 184 ? -21.056 -4.849 -12.865 1.00 90.06 184 ASP A O 1
ATOM 1407 N N . VAL A 1 185 ? -22.354 -3.330 -11.843 1.00 92.94 185 VAL A N 1
ATOM 1408 C CA . VAL A 1 185 ? -21.658 -2.159 -12.407 1.00 92.94 185 VAL A CA 1
ATOM 1409 C C . VAL A 1 185 ? -20.229 -2.080 -11.873 1.00 92.94 185 VAL A C 1
ATOM 1411 O O . VAL A 1 185 ? -19.286 -1.863 -12.629 1.00 92.94 185 VAL A O 1
ATOM 1414 N N . VAL A 1 186 ? -20.044 -2.267 -10.564 1.00 93.56 186 VAL A N 1
ATOM 1415 C CA . VAL A 1 186 ? -18.714 -2.207 -9.945 1.00 93.56 186 VAL A CA 1
ATOM 1416 C C . VAL A 1 186 ? -17.808 -3.338 -10.446 1.00 93.56 186 VAL A C 1
ATOM 1418 O O . VAL A 1 186 ? -16.641 -3.088 -10.731 1.00 93.56 186 VAL A O 1
ATOM 1421 N N . GLU A 1 187 ? -18.326 -4.557 -10.582 1.00 93.56 187 GLU A N 1
ATOM 1422 C CA . GLU A 1 187 ? -17.618 -5.727 -11.108 1.00 93.56 187 GLU A CA 1
ATOM 1423 C C . GLU A 1 187 ? -17.117 -5.471 -12.531 1.00 93.56 187 GLU A C 1
ATOM 1425 O O . GLU A 1 187 ? -15.921 -5.620 -12.789 1.00 93.56 187 GLU A O 1
ATOM 1430 N N . GLU A 1 188 ? -17.999 -5.021 -13.430 1.00 93.94 188 GLU A N 1
ATOM 1431 C CA . GLU A 1 188 ? -17.653 -4.728 -14.823 1.00 93.94 188 GLU A CA 1
ATOM 1432 C C . GLU A 1 188 ? -16.551 -3.663 -14.914 1.00 93.94 188 GLU A C 1
ATOM 1434 O O . GLU A 1 188 ? -15.544 -3.850 -15.606 1.00 93.94 188 GLU A O 1
ATOM 1439 N N . ARG A 1 189 ? -16.690 -2.557 -14.169 1.00 95.00 189 ARG A N 1
ATOM 1440 C CA . ARG A 1 189 ? -15.696 -1.474 -14.181 1.00 95.00 189 ARG A CA 1
ATOM 1441 C C . ARG A 1 189 ? -14.362 -1.902 -13.574 1.00 95.00 189 ARG A C 1
ATOM 1443 O O . ARG A 1 189 ? -13.313 -1.573 -14.125 1.00 95.00 189 ARG A O 1
ATOM 1450 N N . LEU A 1 190 ? -14.371 -2.685 -12.493 1.00 94.25 190 LEU A N 1
ATOM 1451 C CA . LEU A 1 190 ? -13.148 -3.240 -11.903 1.00 94.25 190 LEU A CA 1
ATOM 1452 C C . LEU A 1 190 ? -12.454 -4.228 -12.841 1.00 94.25 190 LEU A C 1
ATOM 1454 O O . LEU A 1 190 ? -11.229 -4.194 -12.942 1.00 94.25 190 LEU A O 1
ATOM 1458 N N . HIS A 1 191 ? -13.216 -5.081 -13.529 1.00 94.25 191 HIS A N 1
ATOM 1459 C CA . HIS A 1 191 ? -12.681 -5.999 -14.529 1.00 94.25 191 HIS A CA 1
ATOM 1460 C C . HIS A 1 191 ? -11.999 -5.217 -15.658 1.00 94.25 191 HIS A C 1
ATOM 1462 O O . HIS A 1 191 ? -10.813 -5.420 -15.926 1.00 94.25 191 HIS A O 1
ATOM 1468 N N . ASN A 1 192 ? -12.699 -4.249 -16.253 1.00 93.19 192 ASN A N 1
ATOM 1469 C CA . ASN A 1 192 ? -12.143 -3.415 -17.317 1.00 93.19 192 ASN A CA 1
ATOM 1470 C C . ASN A 1 192 ? -10.881 -2.679 -16.850 1.00 93.19 192 ASN A C 1
ATOM 1472 O O . ASN A 1 192 ? -9.862 -2.697 -17.544 1.00 93.19 192 ASN A O 1
ATOM 1476 N N . ALA A 1 193 ? -10.905 -2.094 -15.652 1.00 92.44 193 ALA A N 1
ATOM 1477 C CA . ALA A 1 193 ? -9.760 -1.396 -15.085 1.00 92.44 193 ALA A CA 1
ATOM 1478 C C . ALA A 1 193 ? -8.548 -2.316 -14.878 1.00 92.44 193 ALA A C 1
ATOM 1480 O O . ALA A 1 193 ? -7.425 -1.951 -15.227 1.00 92.44 193 ALA A O 1
ATOM 1481 N N . LEU A 1 194 ? -8.765 -3.523 -14.351 1.00 91.38 194 LEU A N 1
ATOM 1482 C CA . LEU A 1 194 ? -7.706 -4.495 -14.084 1.00 91.38 194 LEU A CA 1
ATOM 1483 C C . LEU A 1 194 ? -6.976 -4.923 -15.368 1.00 91.38 194 LEU A C 1
ATOM 1485 O O . LEU A 1 194 ? -5.752 -5.053 -15.356 1.00 91.38 194 LEU A O 1
ATOM 1489 N N . TRP A 1 195 ? -7.716 -5.102 -16.465 1.00 90.75 195 TRP A N 1
ATOM 1490 C CA . TRP A 1 195 ? -7.195 -5.642 -17.726 1.00 90.75 195 TRP A CA 1
ATOM 1491 C C . TRP A 1 195 ? -6.703 -4.595 -18.729 1.00 90.75 195 TRP A C 1
ATOM 1493 O O . TRP A 1 195 ? -5.820 -4.890 -19.543 1.00 90.75 195 TRP A O 1
ATOM 1503 N N . SER A 1 196 ? -7.271 -3.388 -18.701 1.00 88.56 196 SER A N 1
ATOM 1504 C CA . SER A 1 196 ? -7.000 -2.358 -19.715 1.00 88.56 196 SER A CA 1
ATOM 1505 C C . SER A 1 196 ? -6.148 -1.193 -19.215 1.00 88.56 196 SER A C 1
ATOM 1507 O O . SER A 1 196 ? -5.452 -0.567 -20.018 1.00 88.56 196 SER A O 1
ATOM 1509 N N . MET A 1 197 ? -6.152 -0.898 -17.910 1.00 87.44 197 MET A N 1
ATOM 1510 C CA . MET A 1 197 ? -5.437 0.266 -17.388 1.00 87.44 197 MET A CA 1
ATOM 1511 C C . MET A 1 197 ? -3.988 -0.077 -17.022 1.00 87.44 197 MET A C 1
ATOM 1513 O O . MET A 1 197 ? -3.746 -1.068 -16.331 1.00 87.44 197 MET A O 1
ATOM 1517 N N . PRO A 1 198 ? -3.006 0.785 -17.349 1.00 85.50 198 PRO A N 1
ATOM 1518 C CA . PRO A 1 198 ? -1.611 0.580 -16.940 1.00 85.50 198 PRO A CA 1
ATOM 1519 C C . PRO A 1 198 ? -1.414 0.466 -15.417 1.00 85.50 198 PRO A C 1
ATOM 1521 O O . PRO A 1 198 ? -0.542 -0.260 -14.939 1.00 85.50 198 PRO A O 1
ATOM 1524 N N . MET A 1 199 ? -2.245 1.166 -14.635 1.00 86.00 199 MET A N 1
ATOM 1525 C CA . MET A 1 199 ? -2.259 1.095 -13.167 1.00 86.00 199 MET A CA 1
ATOM 1526 C C . MET A 1 199 ? -3.205 0.014 -12.615 1.00 86.00 199 MET A C 1
ATOM 1528 O O . MET A 1 199 ? -3.381 -0.076 -11.399 1.00 86.00 199 MET A O 1
ATOM 1532 N N . GLY A 1 200 ? -3.780 -0.829 -13.481 1.00 85.81 200 GLY A N 1
ATOM 1533 C CA . GLY A 1 200 ? -4.823 -1.806 -13.157 1.00 85.81 200 GLY A CA 1
ATOM 1534 C C . GLY A 1 200 ? -4.457 -2.754 -12.016 1.00 85.81 200 GLY A C 1
ATOM 1535 O O . GLY A 1 200 ? -5.303 -3.108 -11.206 1.00 85.81 200 GLY A O 1
ATOM 1536 N N . PHE A 1 201 ? -3.174 -3.076 -11.826 1.00 87.69 201 PHE A N 1
ATOM 1537 C CA . PHE A 1 201 ? -2.753 -3.941 -10.719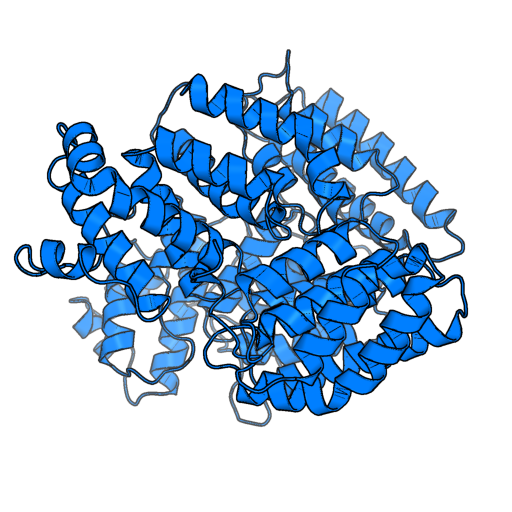 1.00 87.69 201 PHE A CA 1
ATOM 1538 C C . PHE A 1 201 ? -3.049 -3.349 -9.325 1.00 87.69 201 PHE A C 1
ATOM 1540 O O . PHE A 1 201 ? -3.205 -4.089 -8.358 1.00 87.69 201 PHE A O 1
ATOM 1547 N N . ARG A 1 202 ? -3.177 -2.021 -9.179 1.00 88.06 202 ARG A N 1
ATOM 1548 C CA . ARG A 1 202 ? -3.575 -1.401 -7.899 1.00 88.06 202 ARG A CA 1
ATOM 1549 C C . ARG A 1 202 ? -5.043 -1.642 -7.543 1.00 88.06 202 ARG A C 1
ATOM 1551 O O . ARG A 1 202 ? -5.391 -1.606 -6.360 1.00 88.06 202 ARG A O 1
ATOM 1558 N N . VAL A 1 203 ? -5.869 -1.968 -8.536 1.00 90.19 203 VAL A N 1
ATOM 1559 C CA . VAL A 1 203 ? -7.304 -2.244 -8.390 1.00 90.19 203 VAL A CA 1
ATOM 1560 C C . VAL A 1 203 ? -7.562 -3.459 -7.493 1.00 90.19 203 VAL A C 1
ATOM 1562 O O . VAL A 1 203 ? -8.582 -3.511 -6.808 1.00 90.19 203 VAL A O 1
ATOM 1565 N N . TRP A 1 204 ? -6.596 -4.374 -7.353 1.00 91.12 204 TRP A N 1
ATOM 1566 C CA . TRP A 1 204 ? -6.654 -5.482 -6.391 1.00 91.12 204 TRP A CA 1
ATOM 1567 C C . TRP A 1 204 ? -6.975 -5.045 -4.951 1.00 91.12 204 TRP A C 1
ATOM 1569 O O . TRP A 1 204 ? -7.594 -5.807 -4.208 1.00 91.12 204 TRP A O 1
ATOM 1579 N N . ARG A 1 205 ? -6.627 -3.814 -4.544 1.00 86.81 205 ARG A N 1
ATOM 1580 C CA . ARG A 1 205 ? -7.020 -3.265 -3.231 1.00 86.81 205 ARG A CA 1
ATOM 1581 C C . ARG A 1 205 ? -8.535 -3.085 -3.110 1.00 86.81 205 ARG A C 1
ATOM 1583 O O . ARG A 1 205 ? -9.102 -3.419 -2.068 1.00 86.81 205 ARG A O 1
ATOM 1590 N N . ALA A 1 206 ? -9.180 -2.585 -4.163 1.00 88.31 206 ALA A N 1
ATOM 1591 C CA . ALA A 1 206 ? -10.631 -2.442 -4.225 1.00 88.31 206 ALA A CA 1
ATOM 1592 C C . ALA A 1 206 ? -11.304 -3.817 -4.214 1.00 88.31 206 ALA A C 1
ATOM 1594 O O . ALA A 1 206 ? -12.179 -4.060 -3.385 1.00 88.31 206 ALA A O 1
ATOM 1595 N N . ILE A 1 207 ? -10.818 -4.740 -5.053 1.00 91.06 207 ILE A N 1
ATOM 1596 C CA . ILE A 1 207 ? -11.326 -6.119 -5.134 1.00 91.06 207 ILE A CA 1
ATOM 1597 C C . ILE A 1 207 ? -11.247 -6.794 -3.761 1.00 91.06 207 ILE A C 1
ATOM 1599 O O . ILE A 1 207 ? -12.246 -7.302 -3.257 1.00 91.06 207 ILE A O 1
ATOM 1603 N N . THR A 1 208 ? -10.088 -6.720 -3.103 1.00 89.56 208 THR A N 1
ATOM 1604 C CA . THR A 1 208 ? -9.883 -7.269 -1.754 1.00 89.56 208 THR A CA 1
ATOM 1605 C C . THR A 1 208 ? -10.852 -6.671 -0.741 1.00 89.56 208 THR A C 1
ATOM 1607 O O . THR A 1 208 ? -11.440 -7.401 0.053 1.00 89.56 208 THR A O 1
ATOM 1610 N N . THR A 1 209 ? -11.067 -5.356 -0.787 1.00 84.81 209 THR A N 1
ATOM 1611 C CA . THR A 1 209 ? -11.998 -4.664 0.115 1.00 84.81 209 THR A CA 1
ATOM 1612 C C . THR A 1 209 ? -13.438 -5.146 -0.080 1.00 84.81 209 THR A C 1
ATOM 1614 O O . THR A 1 209 ? -14.117 -5.451 0.901 1.00 84.81 209 THR A O 1
ATOM 1617 N N . ILE A 1 210 ? -13.894 -5.269 -1.330 1.00 86.12 210 ILE A N 1
ATOM 1618 C CA . ILE A 1 210 ? -15.244 -5.745 -1.669 1.00 86.12 210 ILE A CA 1
ATOM 1619 C C . ILE A 1 210 ? -15.433 -7.195 -1.219 1.00 86.12 210 ILE A C 1
ATOM 1621 O O . ILE A 1 210 ? -16.404 -7.509 -0.529 1.00 86.12 210 ILE A O 1
ATOM 1625 N N . VAL A 1 211 ? -14.483 -8.071 -1.556 1.00 87.50 211 VAL A N 1
ATOM 1626 C CA . VAL A 1 211 ? -14.542 -9.498 -1.212 1.00 87.50 211 VAL A CA 1
ATOM 1627 C C . VAL A 1 211 ? -14.610 -9.693 0.299 1.00 87.50 211 VAL A C 1
ATOM 1629 O O . VAL A 1 211 ? -15.482 -10.410 0.787 1.00 87.50 211 VAL A O 1
ATOM 1632 N N . LEU A 1 212 ? -13.740 -9.018 1.051 1.00 84.12 212 LEU A N 1
ATOM 1633 C CA . LEU A 1 212 ? -13.701 -9.125 2.508 1.00 84.12 212 LEU A CA 1
ATOM 1634 C C . LEU A 1 212 ? -15.004 -8.672 3.167 1.00 84.12 212 LEU A C 1
ATOM 1636 O O . LEU A 1 212 ? -15.531 -9.388 4.016 1.00 84.12 212 LEU A O 1
ATOM 1640 N N . ARG A 1 213 ? -15.566 -7.537 2.736 1.00 81.25 213 ARG A N 1
ATOM 1641 C CA . ARG A 1 213 ? -16.858 -7.054 3.247 1.00 81.25 213 ARG A CA 1
ATOM 1642 C C . ARG A 1 213 ? -17.988 -8.041 2.970 1.00 81.25 213 ARG A C 1
ATOM 1644 O O . ARG A 1 213 ? -18.791 -8.330 3.854 1.00 81.25 213 ARG A O 1
ATOM 1651 N N . ARG A 1 214 ? -18.029 -8.608 1.761 1.00 80.38 214 ARG A N 1
ATOM 1652 C CA . ARG A 1 214 ? -19.046 -9.594 1.360 1.00 80.38 214 ARG A CA 1
ATOM 1653 C C . ARG A 1 214 ? -18.937 -10.907 2.138 1.00 80.38 214 ARG A C 1
ATOM 1655 O O . ARG A 1 214 ? -19.965 -11.492 2.481 1.00 80.38 214 ARG A O 1
ATOM 1662 N N . ILE A 1 215 ? -17.718 -11.348 2.451 1.00 78.81 215 ILE A N 1
ATOM 1663 C CA . ILE A 1 215 ? -17.476 -12.513 3.315 1.00 78.81 215 ILE A CA 1
ATOM 1664 C C . ILE A 1 215 ? -18.018 -12.254 4.728 1.00 78.81 215 ILE A C 1
ATOM 1666 O O . ILE A 1 215 ? -18.711 -13.107 5.286 1.00 78.81 215 ILE A O 1
ATOM 1670 N N . GLU A 1 216 ? -17.736 -11.084 5.302 1.00 75.00 216 GLU A N 1
ATOM 1671 C CA . GLU A 1 216 ? -18.129 -10.745 6.675 1.00 75.00 216 GLU A CA 1
ATOM 1672 C C . GLU A 1 216 ? -19.622 -10.488 6.852 1.00 75.00 216 GLU A C 1
ATOM 1674 O O . GLU A 1 216 ? -20.184 -10.853 7.885 1.00 75.00 216 GLU A O 1
ATOM 1679 N N . ALA A 1 217 ? -20.297 -9.979 5.821 1.00 71.31 217 ALA A N 1
ATOM 1680 C CA . ALA A 1 217 ? -21.751 -9.821 5.795 1.00 71.31 217 ALA A CA 1
ATOM 1681 C C . ALA A 1 217 ? -22.528 -11.160 5.840 1.00 71.31 217 ALA A C 1
ATOM 1683 O O . ALA A 1 217 ? -23.749 -11.184 5.691 1.00 71.31 217 ALA A O 1
ATOM 1684 N N . GLY A 1 218 ? -21.848 -12.298 6.027 1.00 63.12 218 GLY A N 1
ATOM 1685 C CA . GLY A 1 218 ? -22.472 -13.615 6.102 1.00 63.12 218 GLY A CA 1
ATOM 1686 C C . GLY A 1 218 ? -22.950 -14.125 4.745 1.00 63.12 218 GLY A C 1
ATOM 1687 O O . GLY A 1 218 ? -23.744 -15.069 4.700 1.00 63.12 218 GLY A O 1
ATOM 1688 N N . GLY A 1 219 ? -22.457 -13.530 3.651 1.00 57.72 219 GLY A N 1
ATOM 1689 C CA . GLY A 1 219 ? -22.698 -13.951 2.277 1.00 57.72 219 GLY A CA 1
ATOM 1690 C C . GLY A 1 219 ? -22.132 -15.346 2.034 1.00 57.72 219 GLY A C 1
ATOM 1691 O O . GLY A 1 219 ? -21.049 -15.516 1.472 1.00 57.72 219 GLY A O 1
ATOM 1692 N N . ARG A 1 220 ? -22.858 -16.377 2.475 1.00 47.88 220 ARG A N 1
ATOM 1693 C CA . ARG A 1 220 ? -22.605 -17.771 2.113 1.00 47.88 220 ARG A CA 1
ATOM 1694 C C . ARG A 1 220 ? -22.779 -17.890 0.599 1.00 47.88 220 ARG A C 1
ATOM 1696 O O . ARG A 1 220 ? -23.873 -18.138 0.115 1.00 47.88 220 ARG A O 1
ATOM 1703 N N . SER A 1 221 ? -21.668 -17.718 -0.115 1.00 54.38 221 SER A N 1
ATOM 1704 C CA . SER A 1 221 ? -21.508 -17.927 -1.553 1.00 54.38 221 SER A CA 1
ATOM 1705 C C . SER A 1 221 ? -22.361 -17.011 -2.436 1.00 54.38 221 SER A C 1
ATOM 1707 O O . SER A 1 221 ? -23.309 -17.466 -3.077 1.00 54.38 221 SER A O 1
ATOM 1709 N N . ASP A 1 222 ? -21.944 -15.753 -2.583 1.00 74.12 222 ASP A N 1
ATOM 1710 C CA . ASP A 1 222 ? -22.222 -15.038 -3.831 1.00 74.12 222 ASP A CA 1
ATOM 1711 C C . ASP A 1 222 ? -21.464 -15.767 -4.956 1.00 74.12 222 ASP A C 1
ATOM 1713 O O . ASP A 1 222 ? -20.247 -15.648 -5.103 1.00 74.12 222 ASP A O 1
ATOM 1717 N N . ARG A 1 223 ? -22.174 -16.662 -5.654 1.00 82.12 223 ARG A N 1
ATOM 1718 C CA . ARG A 1 223 ? -21.591 -17.563 -6.658 1.00 82.12 223 ARG A CA 1
ATOM 1719 C C . ARG A 1 223 ? -20.955 -16.778 -7.805 1.00 82.12 223 ARG A C 1
ATOM 1721 O O . ARG A 1 223 ? -19.971 -17.259 -8.358 1.00 82.12 223 ARG A O 1
ATOM 1728 N N . ILE A 1 224 ? -21.516 -15.614 -8.134 1.00 84.25 224 ILE A N 1
ATOM 1729 C CA . ILE A 1 224 ? -21.026 -14.732 -9.196 1.00 84.25 224 ILE A CA 1
ATOM 1730 C C . ILE A 1 224 ? -19.698 -14.126 -8.746 1.00 84.25 224 ILE A C 1
ATOM 1732 O O . ILE A 1 224 ? -18.673 -14.398 -9.366 1.00 84.25 224 ILE A O 1
ATOM 1736 N N . LEU A 1 225 ? -19.687 -13.458 -7.585 1.00 87.31 225 LEU A N 1
ATOM 1737 C CA . LEU A 1 225 ? -18.468 -12.884 -7.007 1.00 87.31 225 LEU A CA 1
ATOM 1738 C C . LEU A 1 225 ? -17.357 -13.930 -6.845 1.00 87.31 225 LEU A C 1
ATOM 1740 O O . LEU A 1 225 ? -16.208 -13.668 -7.185 1.00 87.31 225 LEU A O 1
ATOM 1744 N N . ARG A 1 226 ? -17.683 -15.129 -6.344 1.00 90.69 226 ARG A N 1
ATOM 1745 C CA . ARG A 1 226 ? -16.703 -16.212 -6.189 1.00 90.69 226 ARG A CA 1
ATOM 1746 C C . ARG A 1 226 ? -16.100 -16.629 -7.532 1.00 90.69 226 ARG A C 1
ATOM 1748 O O . ARG A 1 226 ? -14.885 -16.778 -7.604 1.00 90.69 226 ARG A O 1
ATOM 1755 N N . ALA A 1 227 ? -16.932 -16.855 -8.550 1.00 90.62 227 ALA A N 1
ATOM 1756 C CA . ALA A 1 227 ? -16.465 -17.286 -9.867 1.00 90.62 227 ALA A CA 1
ATOM 1757 C C . ALA A 1 227 ? -15.565 -16.223 -10.510 1.00 90.62 227 ALA A C 1
ATOM 1759 O O . ALA A 1 227 ? -14.483 -16.552 -10.989 1.00 90.62 227 ALA A O 1
ATOM 1760 N N . TRP A 1 228 ? -15.970 -14.954 -10.428 1.00 91.81 228 TRP A N 1
ATOM 1761 C CA . TRP A 1 228 ? -15.174 -13.830 -10.909 1.00 91.81 228 TRP A CA 1
ATOM 1762 C C . TRP A 1 228 ? -13.832 -13.714 -10.174 1.00 91.81 228 TRP A C 1
ATOM 1764 O O . TRP A 1 228 ? -12.787 -13.598 -10.807 1.00 91.81 228 TRP A O 1
ATOM 1774 N N . VAL A 1 229 ? -13.819 -13.818 -8.840 1.00 93.81 229 VAL A N 1
ATOM 1775 C CA . VAL A 1 229 ? -12.579 -13.773 -8.043 1.00 93.81 229 VAL A CA 1
ATOM 1776 C C . VAL A 1 229 ? -11.628 -14.917 -8.397 1.00 93.81 229 VAL A C 1
ATOM 1778 O O . VAL A 1 229 ? -10.424 -14.689 -8.517 1.00 93.81 229 VAL A O 1
ATOM 1781 N N . GLU A 1 230 ? -12.146 -16.137 -8.561 1.00 95.06 230 GLU A N 1
ATOM 1782 C CA . GLU A 1 230 ? -11.348 -17.296 -8.975 1.00 95.06 230 GLU A CA 1
ATOM 1783 C C . GLU A 1 230 ? -10.740 -17.077 -10.369 1.00 95.06 230 GLU A C 1
ATOM 1785 O O . GLU A 1 230 ? -9.548 -17.313 -10.560 1.00 95.06 230 GLU A O 1
ATOM 1790 N N . GLU A 1 231 ? -11.518 -16.552 -11.321 1.00 94.56 231 GLU A N 1
ATOM 1791 C CA . GLU A 1 231 ? -11.036 -16.184 -12.656 1.00 94.56 231 GLU A CA 1
ATOM 1792 C C . GLU A 1 231 ? -9.896 -15.157 -12.591 1.00 94.56 231 GLU A C 1
ATOM 1794 O O . GLU A 1 231 ? -8.819 -15.398 -13.142 1.00 94.56 231 GLU A O 1
ATOM 1799 N N . GLN A 1 232 ? -10.089 -14.047 -11.867 1.00 94.81 232 GLN A N 1
ATOM 1800 C CA . GLN A 1 232 ? -9.068 -13.000 -11.777 1.00 94.81 232 GLN A CA 1
ATOM 1801 C C . GLN A 1 232 ? -7.790 -13.508 -11.093 1.00 94.81 232 GLN A C 1
ATOM 1803 O O . GLN A 1 232 ? -6.683 -13.134 -11.484 1.00 94.81 232 GLN A O 1
ATOM 1808 N N . LEU A 1 233 ? -7.908 -14.368 -10.074 1.00 95.50 233 LEU A N 1
ATOM 1809 C CA . LEU A 1 233 ? -6.743 -14.931 -9.388 1.00 95.50 233 LEU A CA 1
ATOM 1810 C C . LEU A 1 233 ? -6.001 -15.963 -10.243 1.00 95.50 233 LEU A C 1
ATOM 1812 O O . LEU A 1 233 ? -4.770 -15.987 -10.215 1.00 95.50 233 LEU A O 1
ATOM 1816 N N . ASN A 1 234 ? -6.705 -16.741 -11.063 1.00 94.56 234 ASN A N 1
ATOM 1817 C CA . ASN A 1 234 ? -6.071 -17.616 -12.051 1.00 94.56 234 ASN A CA 1
ATOM 1818 C C . ASN A 1 234 ? -5.297 -16.817 -13.118 1.00 94.56 234 ASN A C 1
ATOM 1820 O O . ASN A 1 234 ? -4.248 -17.267 -13.571 1.00 94.56 234 ASN A O 1
ATOM 1824 N N . ALA A 1 235 ? -5.762 -15.613 -13.467 1.00 93.56 235 ALA A N 1
ATOM 1825 C CA . ALA A 1 235 ? -5.082 -14.695 -14.387 1.00 93.56 235 ALA A CA 1
ATOM 1826 C C . ALA A 1 235 ? -4.023 -13.784 -13.725 1.00 93.56 235 ALA A C 1
ATOM 1828 O O . ALA A 1 235 ? -3.357 -12.999 -14.406 1.00 93.56 235 ALA A O 1
ATOM 1829 N N . SER A 1 236 ? -3.842 -13.867 -12.401 1.00 92.75 236 SER A N 1
ATOM 1830 C CA . SER A 1 236 ? -3.024 -12.917 -11.629 1.00 92.75 236 SER A CA 1
ATOM 1831 C C . SER A 1 236 ? -1.565 -12.831 -12.083 1.00 92.75 236 SER A C 1
ATOM 1833 O O . SER A 1 236 ? -0.964 -11.760 -12.007 1.00 92.75 236 SER A O 1
ATOM 1835 N N . GLU A 1 237 ? -0.994 -13.923 -12.593 1.00 91.12 237 GLU A N 1
ATOM 1836 C CA . GLU A 1 237 ? 0.389 -13.951 -13.069 1.00 91.12 237 GLU A CA 1
ATOM 1837 C C . GLU A 1 237 ? 0.571 -13.182 -14.386 1.00 91.12 237 GLU A C 1
ATOM 1839 O O . GLU A 1 237 ? 1.534 -12.423 -14.524 1.00 91.12 237 GLU A O 1
ATOM 1844 N N . GLU A 1 238 ? -0.383 -13.287 -15.318 1.00 91.06 238 GLU A N 1
ATOM 1845 C CA . GLU A 1 238 ? -0.378 -12.484 -16.547 1.00 91.06 238 GLU A CA 1
ATOM 1846 C C . GLU A 1 238 ? -0.497 -10.992 -16.210 1.00 91.06 238 GLU A C 1
ATOM 1848 O O . GLU A 1 238 ? 0.287 -10.161 -16.682 1.00 91.06 238 GLU A O 1
ATOM 1853 N N . LEU A 1 239 ? -1.440 -10.662 -15.324 1.00 90.62 239 LEU A N 1
ATOM 1854 C CA . LEU A 1 239 ? -1.661 -9.298 -14.851 1.00 90.62 239 LEU A CA 1
ATOM 1855 C C . LEU A 1 239 ? -0.420 -8.740 -14.140 1.00 90.62 239 LEU A C 1
ATOM 1857 O O . LEU A 1 239 ? -0.063 -7.578 -14.338 1.00 90.62 239 LEU A O 1
ATOM 1861 N N . ARG A 1 240 ? 0.282 -9.563 -13.349 1.00 89.50 240 ARG A N 1
ATOM 1862 C CA . ARG A 1 240 ? 1.539 -9.184 -12.688 1.00 89.50 240 ARG A CA 1
ATOM 1863 C C . ARG A 1 240 ? 2.631 -8.868 -13.705 1.00 89.50 240 ARG A C 1
ATOM 1865 O O . ARG A 1 240 ? 3.283 -7.829 -13.573 1.00 89.50 240 ARG A O 1
ATOM 1872 N N . ALA A 1 241 ? 2.836 -9.728 -14.704 1.00 86.31 241 ALA A N 1
ATOM 1873 C CA . ALA A 1 241 ? 3.889 -9.563 -15.709 1.00 86.31 241 ALA A CA 1
ATOM 1874 C C . ALA A 1 241 ? 3.734 -8.256 -16.512 1.00 86.31 241 ALA A C 1
ATOM 1876 O O . ALA A 1 241 ? 4.721 -7.570 -16.809 1.00 86.31 241 ALA A O 1
ATOM 1877 N N . ARG A 1 242 ? 2.479 -7.878 -16.787 1.00 86.00 242 ARG A N 1
ATOM 1878 C CA . ARG A 1 242 ? 2.082 -6.641 -17.478 1.00 86.00 242 ARG A CA 1
ATOM 1879 C C . ARG A 1 242 ? 1.984 -5.417 -16.562 1.00 86.00 242 ARG A C 1
ATOM 1881 O O . ARG A 1 242 ? 1.665 -4.329 -17.030 1.00 86.00 242 ARG A O 1
ATOM 1888 N N . SER A 1 243 ? 2.233 -5.568 -15.262 1.00 86.50 243 SER A N 1
ATOM 1889 C CA . SER A 1 243 ? 2.086 -4.471 -14.308 1.00 86.50 243 SER A CA 1
ATOM 1890 C C . SER A 1 243 ? 3.320 -3.566 -14.249 1.00 86.50 243 SER A C 1
ATOM 1892 O O . SER A 1 243 ? 4.467 -3.976 -14.469 1.00 86.50 243 SER A O 1
ATOM 1894 N N . LEU A 1 244 ? 3.082 -2.321 -13.839 1.00 85.00 244 LEU A N 1
ATOM 1895 C CA . LEU A 1 244 ? 4.125 -1.400 -13.381 1.00 85.00 244 LEU A CA 1
ATOM 1896 C C . LEU A 1 244 ? 4.686 -1.789 -11.999 1.00 85.00 244 LEU A C 1
ATOM 1898 O O . LEU A 1 244 ? 5.718 -1.264 -11.579 1.00 85.00 244 LEU A O 1
ATOM 1902 N N . PHE A 1 245 ? 4.002 -2.697 -11.290 1.00 71.56 245 PHE A N 1
ATOM 1903 C CA . PHE A 1 245 ? 4.111 -2.923 -9.848 1.00 71.56 245 PHE A CA 1
ATOM 1904 C C . PHE A 1 245 ? 4.513 -4.359 -9.458 1.00 71.56 245 PHE A C 1
ATOM 1906 O O . PHE A 1 245 ? 3.884 -4.921 -8.548 1.00 71.56 245 PHE A O 1
ATOM 1913 N N . PRO A 1 246 ? 5.560 -4.973 -10.050 1.00 57.28 246 PRO A N 1
ATOM 1914 C CA . PRO A 1 246 ? 6.087 -6.194 -9.456 1.00 57.28 246 PRO A CA 1
ATOM 1915 C C . PRO A 1 246 ? 6.475 -5.886 -7.997 1.00 57.28 246 PRO A C 1
ATOM 1917 O O . PRO A 1 246 ? 6.957 -4.793 -7.700 1.00 57.28 246 PRO A O 1
ATOM 1920 N N . ALA A 1 247 ? 6.212 -6.815 -7.076 1.00 63.25 247 ALA A N 1
ATOM 1921 C CA . ALA A 1 247 ? 6.469 -6.718 -5.630 1.00 63.25 247 ALA A CA 1
ATOM 1922 C C . ALA A 1 247 ? 5.388 -6.108 -4.715 1.00 63.25 247 ALA A C 1
ATOM 1924 O O . ALA A 1 247 ? 5.550 -6.180 -3.495 1.00 63.25 247 ALA A O 1
ATOM 1925 N N . ARG A 1 248 ? 4.263 -5.557 -5.198 1.00 71.81 248 ARG A N 1
ATOM 1926 C CA . ARG A 1 248 ? 3.211 -5.038 -4.280 1.00 71.81 248 ARG A CA 1
ATOM 1927 C C . ARG A 1 248 ? 2.322 -6.137 -3.667 1.00 71.81 248 ARG A C 1
ATOM 1929 O O . ARG A 1 248 ? 1.687 -5.863 -2.654 1.00 71.81 248 ARG A O 1
ATOM 1936 N N . SER A 1 249 ? 2.352 -7.366 -4.202 1.00 83.44 249 SER A N 1
ATOM 1937 C CA . SER A 1 249 ? 1.686 -8.565 -3.639 1.00 83.44 249 SER A CA 1
ATOM 1938 C C . SER A 1 249 ? 0.167 -8.423 -3.412 1.00 83.44 249 SER A C 1
ATOM 1940 O O . SER A 1 249 ? -0.385 -9.071 -2.529 1.00 83.44 249 SER A O 1
ATOM 1942 N N . LEU A 1 250 ? -0.508 -7.546 -4.165 1.00 88.62 250 LEU A N 1
ATOM 1943 C CA . LEU A 1 250 ? -1.912 -7.175 -3.924 1.00 88.62 250 LEU A CA 1
ATOM 1944 C C . LEU A 1 250 ? -2.895 -8.314 -4.232 1.00 88.62 250 LEU A C 1
ATOM 1946 O O . LEU A 1 250 ? -3.863 -8.512 -3.508 1.00 88.62 250 LEU A O 1
ATOM 1950 N N . ASP A 1 251 ? -2.607 -9.072 -5.282 1.00 93.25 251 ASP A N 1
ATOM 1951 C CA . ASP A 1 251 ? -3.256 -10.332 -5.643 1.00 93.25 251 ASP A CA 1
ATOM 1952 C C . ASP A 1 251 ? -3.090 -11.396 -4.543 1.00 93.25 251 ASP A C 1
ATOM 1954 O O . ASP A 1 251 ? -4.040 -12.088 -4.175 1.00 93.25 251 ASP A O 1
ATOM 1958 N N . LEU A 1 252 ? -1.892 -11.487 -3.959 1.00 94.69 252 LEU A N 1
ATOM 1959 C CA . LEU A 1 252 ? -1.595 -12.443 -2.890 1.00 94.69 252 LEU A CA 1
ATOM 1960 C C . LEU A 1 252 ? -2.356 -12.115 -1.604 1.00 94.69 252 LEU A C 1
ATOM 1962 O O . LEU A 1 252 ? -2.818 -13.027 -0.927 1.00 94.69 252 LEU A O 1
ATOM 1966 N N . GLU A 1 253 ? -2.526 -10.833 -1.272 1.00 91.88 253 GLU A N 1
ATOM 1967 C CA . GLU A 1 253 ? -3.339 -10.418 -0.120 1.00 91.88 253 GLU A CA 1
ATOM 1968 C C . GLU A 1 253 ? -4.784 -10.917 -0.237 1.00 91.88 253 GLU A C 1
ATOM 1970 O O . GLU A 1 253 ? -5.341 -11.406 0.750 1.00 91.88 253 GLU A O 1
ATOM 1975 N N . LEU A 1 254 ? -5.368 -10.867 -1.441 1.00 92.75 254 LEU A N 1
ATOM 1976 C CA . LEU A 1 254 ? -6.681 -11.453 -1.691 1.00 92.75 254 LEU A CA 1
ATOM 1977 C C . LEU A 1 254 ? -6.649 -12.974 -1.525 1.00 92.75 254 LEU A C 1
ATOM 1979 O O . LEU A 1 254 ? -7.479 -13.511 -0.797 1.00 92.75 254 LEU A O 1
ATOM 1983 N N . ALA A 1 255 ? -5.692 -13.666 -2.151 1.00 95.06 255 ALA A N 1
ATOM 1984 C CA . ALA A 1 255 ? -5.579 -15.125 -2.067 1.00 95.06 255 ALA A CA 1
ATOM 1985 C C . ALA A 1 255 ? -5.441 -15.627 -0.612 1.00 95.06 255 ALA A C 1
ATOM 1987 O O . ALA A 1 255 ? -6.032 -16.640 -0.233 1.00 95.06 255 ALA A O 1
ATOM 1988 N N . ILE A 1 256 ? -4.720 -14.890 0.238 1.00 92.94 256 ILE A N 1
ATOM 1989 C CA . ILE A 1 256 ? -4.606 -15.171 1.679 1.00 92.94 256 ILE A CA 1
ATOM 1990 C C . ILE A 1 256 ? -5.957 -15.001 2.383 1.00 92.94 256 ILE A C 1
ATOM 1992 O O . ILE A 1 256 ? -6.317 -15.809 3.236 1.00 92.94 256 ILE A O 1
ATOM 1996 N N . ALA A 1 257 ? -6.716 -13.972 2.010 1.00 89.81 257 ALA A N 1
ATOM 1997 C CA . ALA A 1 257 ? -7.997 -13.632 2.614 1.00 89.81 257 ALA A CA 1
ATOM 1998 C C . ALA A 1 257 ? -9.160 -14.575 2.244 1.00 89.81 257 ALA A C 1
ATOM 2000 O O . ALA A 1 257 ? -10.169 -14.582 2.954 1.00 89.81 257 ALA A O 1
ATOM 2001 N N . ILE A 1 258 ? -9.049 -15.360 1.164 1.00 91.12 258 ILE A N 1
ATOM 2002 C CA . ILE A 1 258 ? -10.122 -16.263 0.722 1.00 91.12 258 I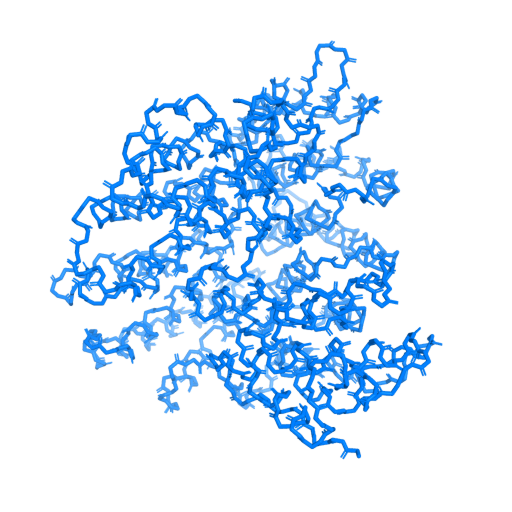LE A CA 1
ATOM 2003 C C . ILE A 1 258 ? -10.410 -17.339 1.786 1.00 91.12 258 ILE A C 1
ATOM 2005 O O . ILE A 1 258 ? -9.515 -18.109 2.135 1.00 91.12 258 ILE A O 1
ATOM 2009 N N . PRO A 1 259 ? -11.654 -17.482 2.271 1.00 88.38 259 PRO A N 1
ATOM 2010 C CA . PRO A 1 259 ? -11.990 -18.490 3.267 1.00 88.38 259 PRO A CA 1
ATOM 2011 C C . PRO A 1 259 ? -12.033 -19.898 2.657 1.00 88.38 259 PRO A C 1
ATOM 2013 O O . PRO A 1 259 ? -12.368 -20.076 1.483 1.00 88.38 259 PRO A O 1
ATOM 2016 N N . SER A 1 260 ? -11.813 -20.925 3.481 1.00 87.56 260 SER A N 1
ATOM 2017 C CA . SER A 1 260 ? -11.921 -22.332 3.059 1.00 87.56 260 SER A CA 1
ATOM 2018 C C . SER A 1 260 ? -13.317 -22.719 2.557 1.00 87.56 260 SER A C 1
ATOM 2020 O O . SER A 1 260 ? -13.473 -23.683 1.818 1.00 87.56 260 SER A O 1
ATOM 2022 N N . SER A 1 261 ? -14.356 -21.956 2.911 1.00 87.19 261 SER A N 1
ATOM 2023 C CA . SER A 1 261 ? -15.705 -22.141 2.359 1.00 87.19 261 SER A CA 1
ATOM 2024 C C . SER A 1 261 ? -15.800 -21.796 0.864 1.00 87.19 261 SER A C 1
ATOM 2026 O O . SER A 1 261 ? -16.700 -22.286 0.182 1.00 87.19 261 SER A O 1
ATOM 2028 N N . TRP A 1 262 ? -14.895 -20.960 0.345 1.00 89.31 262 TRP A N 1
ATOM 2029 C CA . TRP A 1 262 ? -14.790 -20.614 -1.078 1.00 89.31 262 TRP A CA 1
ATOM 2030 C C . TRP A 1 262 ? -13.710 -21.432 -1.790 1.00 89.31 262 TRP A C 1
ATOM 2032 O O . TRP A 1 262 ? -13.898 -21.820 -2.941 1.00 89.31 262 TRP A O 1
ATOM 2042 N N . SER A 1 263 ? -12.601 -21.712 -1.110 1.00 90.88 263 SER A N 1
ATOM 2043 C CA . SER A 1 263 ? -11.470 -22.486 -1.632 1.00 90.88 263 SER A CA 1
ATOM 2044 C C . SER A 1 263 ? -11.201 -23.671 -0.698 1.00 90.88 263 SER A C 1
ATOM 2046 O O . SER A 1 263 ? -10.311 -23.583 0.150 1.00 90.88 263 SER A O 1
ATOM 2048 N N . PRO A 1 264 ? -12.037 -24.729 -0.749 1.00 88.38 264 PRO A N 1
ATOM 2049 C CA . PRO A 1 264 ? -11.924 -25.869 0.158 1.00 88.38 264 PRO A CA 1
ATOM 2050 C C . PRO A 1 264 ? -10.680 -26.695 -0.156 1.00 88.38 264 PRO A C 1
ATOM 2052 O O . PRO A 1 264 ? -10.237 -26.712 -1.297 1.00 88.38 264 PRO A O 1
ATOM 2055 N N . HIS A 1 265 ? -10.174 -27.435 0.832 1.00 83.06 265 HIS A N 1
ATOM 2056 C CA . HIS A 1 265 ? -8.962 -28.257 0.724 1.00 83.06 265 HIS A CA 1
ATOM 2057 C C . HIS A 1 265 ? -8.879 -29.088 -0.573 1.00 83.06 265 HIS A C 1
ATOM 2059 O O . HIS A 1 265 ? -7.877 -29.030 -1.280 1.00 83.06 265 HIS A O 1
ATOM 2065 N N . ASP A 1 266 ? -9.958 -29.790 -0.933 1.00 84.69 266 ASP A N 1
ATOM 2066 C CA . ASP A 1 266 ? -9.981 -30.696 -2.092 1.00 84.69 266 ASP A CA 1
ATOM 2067 C C . ASP A 1 266 ? -9.899 -29.963 -3.446 1.00 84.69 266 ASP A C 1
ATOM 2069 O O . ASP A 1 266 ? -9.631 -30.573 -4.480 1.00 84.69 266 ASP A O 1
ATOM 2073 N N . ASN A 1 267 ? -10.122 -28.646 -3.456 1.00 89.44 267 ASN A N 1
ATOM 2074 C CA . ASN A 1 267 ? -9.924 -27.777 -4.611 1.00 89.44 267 ASN A CA 1
ATOM 2075 C C . ASN A 1 267 ? -9.454 -26.382 -4.160 1.00 89.44 267 ASN A C 1
ATOM 2077 O O . ASN A 1 267 ? -10.126 -25.381 -4.425 1.00 89.44 267 ASN A O 1
ATOM 2081 N N . ASP A 1 268 ? -8.317 -26.318 -3.455 1.00 91.31 268 ASP A N 1
ATOM 2082 C CA . ASP A 1 268 ? -7.809 -25.056 -2.906 1.00 91.31 268 ASP A CA 1
ATOM 2083 C C . ASP A 1 268 ? -7.104 -24.215 -3.988 1.00 91.31 268 ASP A C 1
ATOM 2085 O O . ASP A 1 268 ? -5.875 -24.133 -4.069 1.00 91.31 268 ASP A O 1
ATOM 2089 N N . TRP A 1 269 ? -7.902 -23.599 -4.861 1.00 94.62 269 TRP A N 1
ATOM 2090 C CA . TRP A 1 269 ? -7.441 -22.723 -5.937 1.00 94.62 269 TRP A CA 1
ATOM 2091 C C . TRP A 1 269 ? -6.665 -21.506 -5.413 1.00 94.62 269 TRP A C 1
ATOM 2093 O O . TRP A 1 269 ? -5.667 -21.118 -6.020 1.00 94.62 269 TRP A O 1
ATOM 2103 N N . ALA A 1 270 ? -7.036 -20.959 -4.252 1.00 95.06 270 ALA A N 1
ATOM 2104 C CA . ALA A 1 270 ? -6.309 -19.854 -3.631 1.00 95.06 270 ALA A CA 1
ATOM 2105 C C . ALA A 1 270 ? -4.903 -20.283 -3.167 1.00 95.06 270 ALA A C 1
ATOM 2107 O O . ALA A 1 270 ? -3.927 -19.574 -3.417 1.00 95.06 270 ALA A O 1
ATOM 2108 N N . ALA A 1 271 ? -4.760 -21.468 -2.558 1.00 94.38 271 ALA A N 1
ATOM 2109 C CA . ALA A 1 271 ? -3.441 -22.007 -2.221 1.00 94.38 271 ALA A CA 1
ATOM 2110 C C . ALA A 1 271 ? -2.605 -22.348 -3.462 1.00 94.38 271 ALA A C 1
ATOM 2112 O O . ALA A 1 271 ? -1.389 -22.170 -3.422 1.00 94.38 271 ALA A O 1
ATOM 2113 N N . ARG A 1 272 ? -3.216 -22.791 -4.573 1.00 95.19 272 ARG A N 1
ATOM 2114 C CA . ARG A 1 272 ? -2.483 -23.018 -5.835 1.00 95.19 272 ARG A CA 1
ATOM 2115 C C . ARG A 1 272 ? -1.829 -21.740 -6.359 1.00 95.19 272 ARG A C 1
ATOM 2117 O O . ARG A 1 272 ? -0.663 -21.788 -6.739 1.00 95.19 272 ARG A O 1
ATOM 2124 N N . VAL A 1 273 ? -2.532 -20.605 -6.316 1.00 96.19 273 VAL A N 1
ATOM 2125 C CA . VAL A 1 273 ? -1.968 -19.296 -6.702 1.00 96.19 273 VAL A CA 1
ATOM 2126 C C . VAL A 1 273 ? -0.771 -18.933 -5.818 1.00 96.19 273 VAL A C 1
ATOM 2128 O O . VAL A 1 273 ? 0.278 -18.536 -6.324 1.00 96.19 273 VAL A O 1
ATOM 2131 N N . LEU A 1 274 ? -0.883 -19.136 -4.501 1.00 96.44 274 LEU A N 1
ATOM 2132 C CA . LEU A 1 274 ? 0.222 -18.880 -3.573 1.00 96.44 274 LEU A CA 1
ATOM 2133 C C . LEU A 1 274 ? 1.423 -19.805 -3.837 1.00 96.44 274 LEU A C 1
ATOM 2135 O O . LEU A 1 274 ? 2.549 -19.319 -3.901 1.00 96.44 274 LEU A O 1
ATOM 2139 N N . ARG A 1 275 ? 1.208 -21.111 -4.046 1.00 96.06 275 ARG A N 1
ATOM 2140 C CA . ARG A 1 275 ? 2.283 -22.066 -4.389 1.00 96.06 275 ARG A CA 1
ATOM 2141 C C . ARG A 1 275 ? 2.984 -21.679 -5.688 1.00 96.06 275 ARG A C 1
ATOM 2143 O O . ARG A 1 275 ? 4.202 -21.543 -5.696 1.00 96.06 275 ARG A O 1
ATOM 2150 N N . SER A 1 276 ? 2.210 -21.376 -6.730 1.00 95.50 276 SER A N 1
ATOM 2151 C CA . SER A 1 276 ? 2.750 -20.917 -8.011 1.00 95.50 276 SER A CA 1
ATOM 2152 C C . SER A 1 276 ? 3.617 -19.665 -7.847 1.00 95.50 276 SER A C 1
ATOM 2154 O O . SER A 1 276 ? 4.704 -19.592 -8.417 1.00 95.50 276 SER A O 1
ATOM 2156 N N . ARG A 1 277 ? 3.205 -18.700 -7.011 1.00 94.94 277 ARG A N 1
ATOM 2157 C CA . ARG A 1 277 ? 4.019 -17.503 -6.757 1.00 94.94 277 ARG A CA 1
ATOM 2158 C C . ARG A 1 277 ? 5.288 -17.792 -5.956 1.00 94.94 277 ARG A C 1
ATOM 2160 O O . ARG A 1 277 ? 6.303 -17.152 -6.209 1.00 94.94 277 ARG A O 1
ATOM 2167 N N . VAL A 1 278 ? 5.239 -18.713 -4.996 1.00 95.38 278 VAL A N 1
ATOM 2168 C CA . VAL A 1 278 ? 6.406 -19.143 -4.208 1.00 95.38 278 VAL A CA 1
ATOM 2169 C C . VAL A 1 278 ? 7.480 -19.780 -5.096 1.00 95.38 278 VAL A C 1
ATOM 2171 O O . VAL A 1 278 ? 8.668 -19.501 -4.920 1.00 95.38 278 VAL A O 1
ATOM 2174 N N . GLU A 1 279 ? 7.061 -20.617 -6.043 1.00 93.62 279 GLU A N 1
ATOM 2175 C CA . GLU A 1 279 ? 7.936 -21.387 -6.936 1.00 93.62 279 GLU A CA 1
ATOM 2176 C C . GLU A 1 279 ? 8.472 -20.552 -8.115 1.00 93.62 279 GLU A C 1
ATOM 2178 O O . GLU A 1 279 ? 9.439 -20.939 -8.766 1.00 93.62 279 GLU A O 1
ATOM 2183 N N . ASN A 1 280 ? 7.883 -19.383 -8.382 1.00 92.00 280 ASN A N 1
ATOM 2184 C CA . ASN A 1 280 ? 8.271 -18.510 -9.486 1.00 92.00 280 ASN A CA 1
ATOM 2185 C C . ASN A 1 280 ? 9.571 -17.736 -9.186 1.00 92.00 280 ASN A C 1
ATOM 2187 O O . ASN A 1 280 ? 9.580 -16.789 -8.398 1.00 92.00 280 ASN A O 1
ATOM 2191 N N . THR A 1 281 ? 10.660 -18.079 -9.875 1.00 87.94 281 THR A N 1
ATOM 2192 C CA . THR A 1 281 ? 11.979 -17.430 -9.735 1.00 87.94 281 THR A CA 1
ATOM 2193 C C . THR A 1 281 ? 12.042 -16.006 -10.302 1.00 87.94 281 THR A C 1
ATOM 2195 O O . THR A 1 281 ? 12.971 -15.259 -9.992 1.00 87.94 281 THR A O 1
ATOM 2198 N N . ASP A 1 282 ? 11.059 -15.592 -11.108 1.00 86.38 282 ASP A N 1
ATOM 2199 C CA . ASP A 1 282 ? 10.921 -14.211 -11.596 1.00 86.38 282 ASP A CA 1
ATOM 2200 C C . ASP A 1 282 ? 10.060 -13.332 -10.674 1.00 86.38 282 ASP A C 1
ATOM 2202 O O . ASP A 1 282 ? 9.935 -12.112 -10.889 1.00 86.38 282 ASP A O 1
ATOM 2206 N N . ALA A 1 283 ? 9.457 -13.930 -9.642 1.00 88.94 283 ALA A N 1
ATOM 2207 C CA . ALA A 1 283 ? 8.841 -13.201 -8.548 1.00 88.94 283 ALA A CA 1
ATOM 2208 C C . ALA A 1 283 ? 9.909 -12.661 -7.592 1.00 88.94 283 ALA A C 1
ATOM 2210 O O . ALA A 1 283 ? 10.952 -13.262 -7.342 1.00 88.94 283 ALA A O 1
ATOM 2211 N N . THR A 1 284 ? 9.639 -11.490 -7.030 1.00 87.44 284 THR A N 1
ATOM 2212 C CA . THR A 1 284 ? 10.537 -10.864 -6.061 1.00 87.44 284 THR A CA 1
ATOM 2213 C C . THR A 1 284 ? 10.571 -11.647 -4.749 1.00 87.44 284 THR A C 1
ATOM 2215 O O . THR A 1 284 ? 9.591 -12.291 -4.369 1.00 87.44 284 THR A O 1
ATOM 2218 N N . VAL A 1 285 ? 11.661 -11.503 -3.985 1.00 88.94 285 VAL A N 1
ATOM 2219 C CA . VAL A 1 285 ? 11.787 -12.043 -2.613 1.00 88.94 285 VAL A CA 1
ATOM 2220 C C . VAL A 1 285 ? 10.557 -11.709 -1.764 1.00 88.94 285 VAL A C 1
ATOM 2222 O O . VAL A 1 285 ? 10.062 -12.533 -0.999 1.00 88.94 285 VAL A O 1
ATOM 2225 N N . ARG A 1 286 ? 10.019 -10.494 -1.923 1.00 89.62 286 ARG A N 1
ATOM 2226 C CA . ARG A 1 286 ? 8.820 -10.047 -1.214 1.00 89.62 286 ARG A CA 1
ATOM 2227 C C . ARG A 1 286 ? 7.569 -10.835 -1.603 1.00 89.62 286 ARG A C 1
ATOM 2229 O O . ARG A 1 286 ? 6.790 -11.167 -0.713 1.00 89.62 286 ARG A O 1
ATOM 2236 N N . GLU A 1 287 ? 7.347 -11.086 -2.888 1.00 92.62 287 GLU A N 1
ATOM 2237 C CA . GLU A 1 287 ? 6.180 -11.840 -3.362 1.00 92.62 287 GLU A CA 1
ATOM 2238 C C . GLU A 1 287 ? 6.255 -13.297 -2.916 1.00 92.62 287 GLU A C 1
ATOM 2240 O O . GLU A 1 287 ? 5.288 -13.808 -2.356 1.00 92.62 287 GLU A O 1
ATOM 2245 N N . ARG A 1 288 ? 7.422 -13.932 -3.086 1.00 94.12 288 ARG A N 1
ATOM 2246 C CA . ARG A 1 288 ? 7.663 -15.313 -2.646 1.00 94.12 288 ARG A CA 1
ATOM 2247 C C . ARG A 1 288 ? 7.490 -15.444 -1.131 1.00 94.12 288 ARG A C 1
ATOM 2249 O O . ARG A 1 288 ? 6.777 -16.331 -0.669 1.00 94.12 288 ARG A O 1
ATOM 2256 N N . GLY A 1 289 ? 8.039 -14.502 -0.359 1.00 94.25 289 GLY A N 1
ATOM 2257 C CA . GLY A 1 289 ? 7.843 -14.432 1.090 1.00 94.25 289 GLY A CA 1
ATOM 2258 C C . GLY A 1 289 ? 6.379 -14.222 1.487 1.00 94.25 289 GLY A C 1
ATOM 2259 O O . GLY A 1 289 ? 5.860 -14.964 2.314 1.00 94.25 289 GLY A O 1
ATOM 2260 N N . THR A 1 290 ? 5.673 -13.273 0.866 1.00 95.19 290 THR A N 1
ATOM 2261 C CA . THR A 1 290 ? 4.244 -13.035 1.153 1.00 95.19 290 THR A CA 1
ATOM 2262 C C . THR A 1 290 ? 3.413 -14.286 0.874 1.00 95.19 290 THR A C 1
ATOM 2264 O O . THR A 1 290 ? 2.559 -14.647 1.680 1.00 95.19 290 THR A O 1
ATOM 2267 N N . ALA A 1 291 ? 3.685 -14.978 -0.233 1.00 96.56 291 ALA A N 1
ATOM 2268 C CA . ALA A 1 291 ? 2.966 -16.187 -0.598 1.00 96.56 291 ALA A CA 1
ATOM 2269 C C . ALA A 1 291 ? 3.257 -17.366 0.351 1.00 96.56 291 ALA A C 1
ATOM 2271 O O . ALA A 1 291 ? 2.323 -18.049 0.770 1.00 96.56 291 ALA A O 1
ATOM 2272 N N . ALA A 1 292 ? 4.516 -17.566 0.757 1.00 97.00 292 ALA A N 1
ATOM 2273 C CA . ALA A 1 292 ? 4.904 -18.629 1.688 1.00 97.00 292 ALA A CA 1
ATOM 2274 C C . ALA A 1 292 ? 4.269 -18.445 3.077 1.00 97.00 292 ALA A C 1
ATOM 2276 O O . ALA A 1 292 ? 3.690 -19.380 3.632 1.00 97.00 292 ALA A O 1
ATOM 2277 N N . PHE A 1 293 ? 4.304 -17.220 3.609 1.00 96.12 293 PHE A N 1
ATOM 2278 C CA . PHE A 1 293 ? 3.618 -16.875 4.857 1.00 96.12 293 PHE A CA 1
ATOM 2279 C C . PHE A 1 293 ? 2.098 -16.993 4.708 1.00 96.12 293 PHE A C 1
ATOM 2281 O O . PHE A 1 293 ? 1.423 -17.505 5.598 1.00 96.12 293 PHE A O 1
ATOM 2288 N N . GLY A 1 294 ? 1.567 -16.618 3.545 1.00 94.94 294 GLY A N 1
ATOM 2289 C CA . GLY A 1 294 ? 0.163 -16.786 3.200 1.00 94.94 294 GLY A CA 1
ATOM 2290 C C . GLY A 1 294 ? -0.327 -18.235 3.252 1.00 94.94 294 GLY A C 1
ATOM 2291 O O . GLY A 1 294 ? -1.403 -18.501 3.784 1.00 94.94 294 GLY A O 1
ATOM 2292 N N . LEU A 1 295 ? 0.466 -19.188 2.750 1.00 95.62 295 LEU A N 1
ATOM 2293 C CA . LEU A 1 295 ? 0.154 -20.622 2.836 1.00 95.62 295 LEU A CA 1
ATOM 2294 C C . LEU A 1 295 ? 0.036 -21.090 4.292 1.00 95.62 295 LEU A C 1
ATOM 2296 O O . LEU A 1 295 ? -0.885 -21.837 4.638 1.00 95.62 295 LEU A O 1
ATOM 2300 N N . TRP A 1 296 ? 0.936 -20.619 5.156 1.00 95.75 296 TRP A N 1
ATOM 2301 C CA . TRP A 1 296 ? 0.875 -20.910 6.585 1.00 95.75 296 TRP A CA 1
ATOM 2302 C C . TRP A 1 296 ? -0.351 -20.281 7.254 1.00 95.75 296 TRP A C 1
ATOM 2304 O O . TRP A 1 296 ? -1.106 -20.971 7.940 1.00 95.75 296 TRP A O 1
ATOM 2314 N N . GLU A 1 297 ? -0.608 -18.995 7.008 1.00 93.12 297 GLU A N 1
ATOM 2315 C CA . GLU A 1 297 ? -1.752 -18.279 7.577 1.00 93.12 297 GLU A CA 1
ATOM 2316 C C . GLU A 1 297 ? -3.093 -18.928 7.221 1.00 93.12 297 GLU A C 1
ATOM 2318 O O . GLU A 1 297 ? -3.987 -18.988 8.072 1.00 93.12 297 GLU A O 1
ATOM 2323 N N . ARG A 1 298 ? -3.224 -19.431 5.986 1.00 91.69 298 ARG A N 1
ATOM 2324 C CA . ARG A 1 298 ? -4.398 -20.181 5.515 1.00 91.69 298 ARG A CA 1
ATOM 2325 C C . ARG A 1 298 ? -4.543 -21.528 6.216 1.00 91.69 298 ARG A C 1
ATOM 2327 O O . ARG A 1 298 ? -5.647 -21.895 6.601 1.00 91.69 298 ARG A O 1
ATOM 2334 N N . THR A 1 299 ? -3.437 -22.238 6.427 1.00 91.69 299 THR A N 1
ATOM 2335 C CA . THR A 1 299 ? -3.413 -23.516 7.165 1.00 91.69 299 THR A CA 1
ATOM 2336 C C . THR A 1 299 ? -3.865 -23.340 8.612 1.00 91.69 299 THR A C 1
ATOM 2338 O O . THR A 1 299 ? -4.572 -24.177 9.161 1.00 91.69 299 THR A O 1
ATOM 2341 N N . MET A 1 300 ? -3.509 -22.211 9.223 1.00 90.50 300 MET A N 1
ATOM 2342 C CA . MET A 1 300 ? -3.883 -21.874 10.597 1.00 90.50 300 MET A CA 1
ATOM 2343 C C . MET A 1 300 ? -5.303 -21.288 10.722 1.00 90.50 300 MET A C 1
ATOM 2345 O O . MET A 1 300 ? -5.757 -21.021 11.837 1.00 90.50 300 MET A O 1
ATOM 2349 N N . ALA A 1 301 ? -6.008 -21.053 9.611 1.00 86.31 301 ALA A N 1
ATOM 2350 C CA . ALA A 1 301 ? -7.377 -20.548 9.625 1.00 86.31 301 ALA A CA 1
ATOM 2351 C C . ALA A 1 301 ? -8.398 -21.670 9.923 1.00 86.31 301 ALA A C 1
ATOM 2353 O O . ALA A 1 301 ? -8.137 -22.844 9.647 1.00 86.31 301 ALA A O 1
ATOM 2354 N N . PRO A 1 302 ? -9.593 -21.346 10.459 1.00 81.00 302 PRO A N 1
ATOM 2355 C CA . PRO A 1 302 ? -10.643 -22.339 10.677 1.00 81.00 302 PRO A CA 1
ATOM 2356 C C . PRO A 1 302 ? -11.030 -23.062 9.378 1.00 81.00 302 PRO A C 1
ATOM 2358 O O . PRO A 1 302 ? -11.410 -22.422 8.399 1.00 81.00 302 PRO A O 1
ATOM 2361 N N . GLY A 1 303 ? -10.960 -24.396 9.381 1.00 78.38 303 GLY A N 1
ATOM 2362 C CA . GLY A 1 303 ? -11.214 -25.212 8.188 1.00 78.38 303 GLY A CA 1
ATOM 2363 C C . GLY A 1 303 ? -10.096 -25.152 7.143 1.00 78.38 303 GLY A C 1
ATOM 2364 O O . GLY A 1 303 ? -10.353 -25.423 5.972 1.00 78.38 303 GLY A O 1
ATOM 2365 N N . GLY A 1 304 ? -8.890 -24.730 7.532 1.00 79.19 304 GLY A N 1
ATOM 2366 C CA . GLY A 1 304 ? -7.702 -24.752 6.684 1.00 79.19 304 GLY A CA 1
ATOM 2367 C C . GLY A 1 304 ? -7.268 -26.170 6.271 1.00 79.19 304 GLY A C 1
ATOM 2368 O O . GLY A 1 304 ? -7.785 -27.156 6.804 1.00 79.19 304 GLY A O 1
ATOM 2369 N N . PRO A 1 305 ? -6.341 -26.271 5.301 1.00 78.38 305 PRO A N 1
ATOM 2370 C CA . PRO A 1 305 ? -5.746 -27.535 4.858 1.00 78.38 305 PRO A CA 1
ATOM 2371 C C . PRO A 1 305 ? -5.001 -28.281 5.980 1.00 78.38 305 PRO A C 1
ATOM 2373 O O . PRO A 1 305 ? -4.742 -27.713 7.043 1.00 78.38 305 PRO A O 1
ATOM 2376 N N . ASP A 1 306 ? -4.633 -29.546 5.734 1.00 82.31 306 ASP A N 1
ATOM 2377 C CA . ASP A 1 306 ? -3.878 -30.343 6.708 1.00 82.31 306 ASP A CA 1
ATOM 2378 C C . ASP A 1 306 ? -2.564 -29.653 7.109 1.00 82.31 306 ASP A C 1
ATOM 2380 O O . ASP A 1 306 ? -1.767 -29.200 6.278 1.00 82.31 306 ASP A O 1
ATOM 2384 N N . ARG A 1 307 ? -2.345 -29.557 8.423 1.00 85.25 307 ARG A N 1
ATOM 2385 C CA . ARG A 1 307 ? -1.190 -28.851 8.978 1.00 85.25 307 ARG A CA 1
ATOM 2386 C C . ARG A 1 307 ? 0.111 -29.607 8.733 1.00 85.25 307 ARG A C 1
ATOM 2388 O O . ARG A 1 307 ? 1.134 -28.958 8.530 1.00 85.25 307 ARG A O 1
ATOM 2395 N N . GLY A 1 308 ? 0.083 -30.939 8.757 1.00 88.62 308 GLY A N 1
ATOM 2396 C CA . GLY A 1 308 ? 1.253 -31.779 8.522 1.00 88.62 308 GLY A CA 1
ATOM 2397 C C . GLY A 1 308 ? 1.793 -31.595 7.109 1.00 88.62 308 GLY A C 1
ATOM 2398 O O . GLY A 1 308 ? 2.967 -31.252 6.949 1.00 88.62 308 GLY A O 1
ATOM 2399 N N . ASP A 1 309 ? 0.918 -31.708 6.110 1.00 88.50 309 ASP A N 1
ATOM 2400 C CA . ASP A 1 309 ? 1.284 -31.575 4.696 1.00 88.50 309 ASP A CA 1
ATOM 2401 C C . ASP A 1 309 ? 1.847 -30.182 4.378 1.00 88.50 309 ASP A C 1
ATOM 2403 O O . ASP A 1 309 ? 2.907 -30.052 3.753 1.00 88.50 309 ASP A O 1
ATOM 2407 N N . THR A 1 310 ? 1.193 -29.113 4.853 1.00 91.56 310 THR A N 1
ATOM 2408 C CA . THR A 1 310 ? 1.712 -27.754 4.643 1.00 91.56 310 THR A CA 1
ATOM 2409 C C . THR A 1 310 ? 3.018 -27.519 5.402 1.00 91.56 310 THR A C 1
ATOM 2411 O O . THR A 1 310 ? 3.932 -26.912 4.845 1.00 91.56 310 THR A O 1
ATOM 2414 N N . THR A 1 311 ? 3.159 -28.003 6.642 1.00 95.19 311 THR A N 1
ATOM 2415 C CA . THR A 1 311 ? 4.427 -27.894 7.381 1.00 95.19 311 THR A CA 1
ATOM 2416 C C . THR A 1 311 ? 5.563 -28.590 6.640 1.00 95.19 311 THR A C 1
ATOM 2418 O O . THR A 1 311 ? 6.638 -28.005 6.520 1.00 95.19 311 THR A O 1
ATOM 2421 N N . GLN A 1 312 ? 5.345 -29.800 6.124 1.00 96.06 312 GLN A N 1
ATOM 2422 C CA . GLN A 1 312 ? 6.365 -30.521 5.368 1.00 96.06 312 GLN A CA 1
ATOM 2423 C C . GLN A 1 312 ? 6.774 -29.745 4.113 1.00 96.06 312 GLN A C 1
ATOM 2425 O O . GLN A 1 312 ? 7.963 -29.502 3.912 1.00 96.06 312 GLN A O 1
ATOM 2430 N N . TYR A 1 313 ? 5.800 -29.288 3.320 1.00 96.00 313 TYR A N 1
ATOM 2431 C CA . TYR A 1 313 ? 6.065 -28.480 2.130 1.00 96.00 313 TYR A CA 1
ATOM 2432 C C . TYR A 1 313 ? 6.864 -27.210 2.456 1.00 96.00 313 TYR A C 1
ATOM 2434 O O . TYR A 1 313 ? 7.871 -26.930 1.810 1.00 96.00 313 TYR A O 1
ATOM 2442 N N . LEU A 1 314 ? 6.447 -26.447 3.474 1.00 97.31 314 LEU A N 1
ATOM 2443 C CA . LEU A 1 314 ? 7.124 -25.202 3.838 1.00 97.31 314 LEU A CA 1
ATOM 2444 C C . LEU A 1 314 ? 8.533 -25.447 4.395 1.00 97.31 314 LEU A C 1
ATOM 2446 O O . LEU A 1 314 ? 9.407 -24.618 4.170 1.00 97.31 314 LEU A O 1
ATOM 2450 N N . ARG A 1 315 ? 8.791 -26.575 5.071 1.00 97.62 315 ARG A N 1
ATOM 2451 C CA . ARG A 1 315 ? 10.154 -26.946 5.491 1.00 97.62 315 ARG A CA 1
ATOM 2452 C C . ARG A 1 315 ? 11.053 -27.265 4.299 1.00 97.62 315 ARG A C 1
ATOM 2454 O O . ARG A 1 315 ? 12.164 -26.755 4.248 1.00 97.62 315 ARG A O 1
ATOM 2461 N N . THR A 1 316 ? 10.562 -28.017 3.313 1.00 97.62 316 THR A N 1
ATOM 2462 C CA . THR A 1 316 ? 11.304 -28.244 2.061 1.00 97.62 316 THR A CA 1
ATOM 2463 C C . THR A 1 316 ? 11.581 -26.931 1.326 1.00 97.62 316 THR A C 1
ATOM 2465 O O . THR A 1 316 ? 12.687 -26.714 0.838 1.00 97.62 316 THR A O 1
ATOM 2468 N N . LEU A 1 317 ? 10.602 -26.026 1.298 1.00 97.06 317 LEU A N 1
ATOM 2469 C CA . LEU A 1 317 ? 10.761 -24.703 0.702 1.00 97.06 317 LEU A CA 1
ATOM 2470 C C . LEU A 1 317 ? 11.814 -23.851 1.424 1.00 97.06 317 LEU A C 1
ATOM 2472 O O . LEU A 1 317 ? 12.587 -23.160 0.770 1.00 97.06 317 LEU A O 1
ATOM 2476 N N . ILE A 1 318 ? 11.848 -23.891 2.759 1.00 97.25 318 ILE A N 1
ATOM 2477 C CA . ILE A 1 318 ? 12.858 -23.196 3.567 1.00 97.25 318 ILE A CA 1
ATOM 2478 C C . ILE A 1 318 ? 14.268 -23.634 3.149 1.00 97.25 318 ILE A C 1
ATOM 2480 O O . ILE A 1 318 ? 15.124 -22.778 2.924 1.00 97.25 318 ILE A O 1
ATOM 2484 N N . ASP A 1 319 ? 14.494 -24.942 3.005 1.00 96.62 319 ASP A N 1
ATOM 2485 C CA . ASP A 1 319 ? 15.793 -25.486 2.594 1.00 96.62 319 ASP A CA 1
ATOM 2486 C C . ASP A 1 319 ? 16.157 -25.051 1.164 1.00 96.62 319 ASP A C 1
ATOM 2488 O O . ASP A 1 319 ? 17.301 -24.683 0.894 1.00 96.62 319 ASP A O 1
ATOM 2492 N N . GLN A 1 320 ? 15.173 -25.018 0.259 1.00 95.38 320 GLN A N 1
ATOM 2493 C CA . GLN A 1 320 ? 15.353 -24.521 -1.106 1.00 95.38 320 GLN A CA 1
ATOM 2494 C C . GLN A 1 320 ? 15.730 -23.033 -1.130 1.00 95.38 320 GLN A C 1
ATOM 2496 O O . GLN A 1 320 ? 16.691 -22.655 -1.792 1.00 95.38 320 GLN A O 1
ATOM 2501 N N . PHE A 1 321 ? 15.008 -22.186 -0.397 1.00 95.25 321 PHE A N 1
ATOM 2502 C CA . PHE A 1 321 ? 15.299 -20.756 -0.286 1.00 95.25 321 PHE A CA 1
ATOM 2503 C C . PHE A 1 321 ? 16.695 -20.489 0.286 1.00 95.25 321 PHE A C 1
ATOM 2505 O O . PHE A 1 321 ? 17.383 -19.582 -0.178 1.00 95.25 321 PHE A O 1
ATOM 2512 N N . GLU A 1 322 ? 17.134 -21.279 1.269 1.00 93.62 322 GLU A N 1
ATOM 2513 C CA . GLU A 1 322 ? 18.494 -21.173 1.803 1.00 93.62 322 GLU A CA 1
ATOM 2514 C C . GLU A 1 322 ? 19.559 -21.603 0.796 1.00 93.62 322 GLU A C 1
ATOM 2516 O O . GLU A 1 322 ? 20.623 -20.990 0.745 1.00 93.62 322 GLU A O 1
ATOM 2521 N N . TYR A 1 323 ? 19.292 -22.646 0.009 1.00 92.62 323 TYR A N 1
ATOM 2522 C CA . TYR A 1 323 ? 20.187 -23.072 -1.061 1.00 92.62 323 TYR A CA 1
ATOM 2523 C C . TYR A 1 323 ? 20.299 -21.996 -2.148 1.00 92.62 323 TYR A C 1
ATOM 2525 O O . TYR A 1 323 ? 21.406 -21.556 -2.442 1.00 92.62 323 TYR A O 1
ATOM 2533 N N . GLU A 1 324 ? 19.166 -21.503 -2.658 1.00 91.50 324 GLU A N 1
ATOM 2534 C CA . GLU A 1 324 ? 19.116 -20.429 -3.661 1.00 91.50 324 GLU A CA 1
ATOM 2535 C C . GLU A 1 324 ? 19.860 -19.172 -3.192 1.00 91.50 324 GLU A C 1
ATOM 2537 O O . GLU A 1 324 ? 20.602 -18.568 -3.957 1.00 91.50 324 GLU A O 1
ATOM 2542 N N . ALA A 1 325 ? 19.705 -18.783 -1.924 1.00 89.00 325 ALA A N 1
ATOM 2543 C CA . ALA A 1 325 ? 20.386 -17.609 -1.389 1.00 89.00 325 ALA A CA 1
ATOM 2544 C C . ALA A 1 325 ? 21.904 -17.786 -1.218 1.00 89.00 325 ALA A C 1
ATOM 2546 O O . ALA A 1 325 ? 22.623 -16.791 -1.209 1.00 89.00 325 ALA A O 1
ATOM 2547 N N . ARG A 1 326 ? 22.391 -19.023 -1.043 1.00 85.19 326 ARG A N 1
ATOM 2548 C CA . ARG A 1 326 ? 23.830 -19.333 -0.927 1.00 85.19 326 ARG A CA 1
ATOM 2549 C C . ARG A 1 326 ? 24.509 -19.483 -2.286 1.00 85.19 326 ARG A C 1
ATOM 2551 O O . ARG A 1 326 ? 25.701 -19.218 -2.375 1.00 85.19 326 ARG A O 1
ATOM 2558 N N . ASP A 1 327 ? 23.764 -19.937 -3.290 1.00 82.69 327 ASP A N 1
ATOM 2559 C CA . ASP A 1 327 ? 24.232 -20.132 -4.669 1.00 82.69 327 ASP A CA 1
ATOM 2560 C C . ASP A 1 327 ? 24.191 -18.830 -5.494 1.00 82.69 327 ASP A C 1
ATOM 2562 O O . ASP A 1 327 ? 24.738 -18.753 -6.589 1.00 82.69 327 ASP A O 1
ATOM 2566 N N . ASP A 1 328 ? 23.551 -17.780 -4.970 1.00 77.31 328 ASP A N 1
ATOM 2567 C CA . ASP A 1 328 ? 23.456 -16.488 -5.642 1.00 77.31 328 ASP A CA 1
ATOM 2568 C C . ASP A 1 328 ? 24.727 -15.641 -5.472 1.00 77.31 328 ASP A C 1
ATOM 2570 O O . ASP A 1 328 ? 24.843 -14.823 -4.552 1.00 77.31 328 ASP A O 1
ATOM 2574 N N . ASP A 1 329 ? 25.645 -15.789 -6.430 1.00 60.25 329 ASP A N 1
ATOM 2575 C CA . ASP A 1 329 ? 26.878 -15.001 -6.575 1.00 60.25 329 ASP A CA 1
ATOM 2576 C C . ASP A 1 329 ? 26.644 -13.470 -6.565 1.00 60.25 329 ASP A C 1
ATOM 2578 O O . ASP A 1 329 ? 27.569 -12.698 -6.300 1.00 60.25 329 ASP A O 1
ATOM 2582 N N . GLY A 1 330 ? 25.417 -13.006 -6.846 1.00 58.34 330 GLY A N 1
ATOM 2583 C CA . GLY A 1 330 ? 25.041 -11.590 -6.911 1.00 58.34 330 GLY A CA 1
ATOM 2584 C C . GLY A 1 330 ? 24.331 -11.034 -5.672 1.00 58.34 330 GLY A C 1
ATOM 2585 O O . GLY A 1 330 ? 23.967 -9.854 -5.674 1.00 58.34 330 GLY A O 1
ATOM 2586 N N . GLY A 1 331 ? 24.088 -11.846 -4.637 1.00 63.84 331 GLY A N 1
ATOM 2587 C CA . GLY A 1 331 ? 23.445 -11.413 -3.388 1.00 63.84 331 GLY A CA 1
ATOM 2588 C C . GLY A 1 331 ? 22.013 -10.865 -3.543 1.00 63.84 331 GLY A C 1
ATOM 2589 O O . GLY A 1 331 ? 21.503 -10.161 -2.673 1.00 63.84 331 GLY A O 1
ATOM 2590 N N . THR A 1 332 ? 21.337 -11.157 -4.652 1.00 64.19 332 THR A N 1
ATOM 2591 C CA . THR A 1 332 ? 19.960 -10.733 -4.951 1.00 64.19 332 THR A CA 1
ATOM 2592 C C . THR A 1 332 ? 18.897 -11.526 -4.180 1.00 64.19 332 THR A C 1
ATOM 2594 O O . THR A 1 332 ? 17.801 -11.019 -3.924 1.00 64.19 332 THR A O 1
ATOM 2597 N N . ALA A 1 333 ? 19.234 -12.747 -3.773 1.00 77.50 333 ALA A N 1
ATOM 2598 C CA . ALA A 1 333 ? 18.395 -13.707 -3.079 1.00 77.50 333 ALA A CA 1
ATOM 2599 C C . ALA A 1 333 ? 18.670 -13.767 -1.568 1.00 77.50 333 ALA A C 1
ATOM 2601 O O . ALA A 1 333 ? 17.999 -14.524 -0.872 1.00 77.50 333 ALA A O 1
ATOM 2602 N N . THR A 1 334 ? 19.574 -12.947 -1.016 1.00 83.06 334 THR A N 1
ATOM 2603 C CA . THR A 1 334 ? 19.895 -12.940 0.430 1.00 83.06 334 THR A CA 1
ATOM 2604 C C . THR A 1 334 ? 18.666 -12.718 1.308 1.00 83.06 334 THR A C 1
ATOM 2606 O O . THR A 1 334 ? 18.541 -13.301 2.382 1.00 83.06 334 THR A O 1
ATOM 2609 N N . GLY A 1 335 ? 17.684 -11.955 0.822 1.00 89.25 335 GLY A N 1
ATOM 2610 C CA . GLY A 1 335 ? 16.419 -11.766 1.525 1.00 89.25 335 GLY A CA 1
ATOM 2611 C C . GLY A 1 335 ? 15.584 -13.044 1.676 1.00 89.25 335 GLY A C 1
ATOM 2612 O O . GLY A 1 335 ? 14.715 -13.084 2.546 1.00 89.25 335 GLY A O 1
ATOM 2613 N N . LEU A 1 336 ? 15.847 -14.099 0.895 1.00 92.88 336 LEU A N 1
ATOM 2614 C CA . LEU A 1 336 ? 15.251 -15.419 1.112 1.00 92.88 336 LEU A CA 1
ATOM 2615 C C . LEU A 1 336 ? 15.768 -16.073 2.398 1.00 92.88 336 LEU A C 1
ATOM 2617 O O . LEU A 1 336 ? 14.996 -16.785 3.028 1.00 92.88 336 LEU A O 1
ATOM 2621 N N . LEU A 1 337 ? 16.989 -15.770 2.862 1.00 92.25 337 LEU A N 1
ATOM 2622 C CA . LEU A 1 337 ? 17.461 -16.220 4.181 1.00 92.25 337 LEU A CA 1
ATOM 2623 C C . LEU A 1 337 ? 16.580 -15.644 5.290 1.00 92.25 337 LEU A C 1
ATOM 2625 O O . LEU A 1 337 ? 16.123 -16.379 6.161 1.00 92.25 337 LEU A O 1
ATOM 2629 N N . TRP A 1 338 ? 16.252 -14.349 5.211 1.00 93.19 338 TRP A N 1
ATOM 2630 C CA . TRP A 1 338 ? 15.326 -13.725 6.160 1.00 93.19 338 TRP A CA 1
ATOM 2631 C C . TRP A 1 338 ? 13.930 -14.358 6.101 1.00 93.19 338 TRP A C 1
ATOM 2633 O O . TRP A 1 338 ? 13.319 -14.616 7.141 1.00 93.19 338 TRP A O 1
ATOM 2643 N N . VAL A 1 339 ? 13.415 -14.631 4.897 1.00 94.62 339 VAL A N 1
ATOM 2644 C CA . VAL A 1 339 ? 12.135 -15.340 4.712 1.00 94.62 339 VAL A CA 1
ATOM 2645 C C . VAL A 1 339 ? 12.191 -16.728 5.355 1.00 94.62 339 VAL A C 1
ATOM 2647 O O . VAL A 1 339 ? 11.292 -17.064 6.120 1.00 94.62 339 VAL A O 1
ATOM 2650 N N . SER A 1 340 ? 13.246 -17.500 5.101 1.00 95.31 340 SER A N 1
ATOM 2651 C CA . SER A 1 340 ? 13.452 -18.844 5.642 1.00 95.31 340 SER A CA 1
ATOM 2652 C C . SER A 1 340 ? 13.529 -18.862 7.165 1.00 95.31 340 SER A C 1
ATOM 2654 O O . SER A 1 340 ? 12.810 -19.629 7.805 1.00 95.31 340 SER A O 1
ATOM 2656 N N . GLU A 1 341 ? 14.351 -17.997 7.763 1.00 94.31 341 GLU A N 1
ATOM 2657 C CA . GLU A 1 341 ? 14.527 -17.929 9.217 1.00 94.31 341 GLU A CA 1
ATOM 2658 C C . GLU A 1 341 ? 13.227 -17.563 9.936 1.00 94.31 341 GLU A C 1
ATOM 2660 O O . GLU A 1 341 ? 12.825 -18.225 10.894 1.00 94.31 341 GLU A O 1
ATOM 2665 N N . THR A 1 342 ? 12.535 -16.533 9.452 1.00 94.94 342 THR A N 1
ATOM 2666 C CA . THR A 1 342 ? 11.275 -16.086 10.058 1.00 94.94 342 THR A CA 1
ATOM 2667 C C . THR A 1 342 ? 10.133 -17.076 9.829 1.00 94.94 342 THR A C 1
ATOM 2669 O O . THR A 1 342 ? 9.306 -17.265 10.721 1.00 94.94 342 THR A O 1
ATOM 2672 N N . LEU A 1 343 ? 10.086 -17.750 8.674 1.00 96.06 343 LEU A N 1
ATOM 2673 C CA . LEU A 1 343 ? 9.083 -18.779 8.394 1.00 96.06 343 LEU A CA 1
ATOM 2674 C C . LEU A 1 343 ? 9.306 -20.011 9.276 1.00 96.06 343 LEU A C 1
ATOM 2676 O O . LEU A 1 343 ? 8.350 -20.523 9.857 1.00 96.06 343 LEU A O 1
ATOM 2680 N N . ARG A 1 344 ? 10.564 -20.442 9.437 1.00 96.12 344 ARG A N 1
ATOM 2681 C CA . ARG A 1 344 ? 10.952 -21.515 10.362 1.00 96.12 344 ARG A CA 1
ATOM 2682 C C . ARG A 1 344 ? 10.524 -21.182 11.789 1.00 96.12 344 ARG A C 1
ATOM 2684 O O . ARG A 1 344 ? 9.816 -21.973 12.403 1.00 96.12 344 ARG A O 1
ATOM 2691 N N . HIS A 1 345 ? 10.871 -19.987 12.272 1.00 94.88 345 HIS A N 1
ATOM 2692 C CA . HIS A 1 345 ? 10.478 -19.499 13.598 1.00 94.88 345 HIS A CA 1
ATOM 2693 C C . HIS A 1 345 ? 8.960 -19.517 13.802 1.00 94.88 345 HIS A C 1
ATOM 2695 O O . HIS A 1 345 ? 8.467 -19.988 14.826 1.00 94.88 345 HIS A O 1
ATOM 2701 N N . MET A 1 346 ? 8.196 -19.055 12.812 1.00 94.25 346 MET A N 1
ATOM 2702 C CA . MET A 1 346 ? 6.733 -19.039 12.867 1.00 94.25 346 MET A CA 1
ATOM 2703 C C . MET A 1 346 ? 6.133 -20.457 12.910 1.00 94.25 346 MET A C 1
ATOM 2705 O O . MET A 1 346 ? 5.217 -20.715 13.694 1.00 94.25 346 MET A O 1
ATOM 2709 N N . ILE A 1 347 ? 6.672 -21.390 12.117 1.00 95.31 347 ILE A N 1
ATOM 2710 C CA . ILE A 1 347 ? 6.256 -22.801 12.116 1.00 95.31 347 ILE A CA 1
ATOM 2711 C C . ILE A 1 347 ? 6.579 -23.462 13.462 1.00 95.31 347 ILE A C 1
ATOM 2713 O O . ILE A 1 347 ? 5.707 -24.111 14.045 1.00 95.31 347 ILE A O 1
ATOM 2717 N N . ASP A 1 348 ? 7.803 -23.281 13.963 1.00 94.50 348 ASP A N 1
ATOM 2718 C CA . ASP A 1 348 ? 8.299 -23.912 15.191 1.00 94.50 348 ASP A CA 1
ATOM 2719 C C . ASP A 1 348 ? 7.581 -23.378 16.441 1.00 94.50 348 ASP A C 1
ATOM 2721 O O . ASP A 1 348 ? 7.230 -24.144 17.337 1.00 94.50 348 ASP A O 1
ATOM 2725 N N . SER A 1 349 ? 7.290 -22.074 16.479 1.00 92.69 349 SER A N 1
ATOM 2726 C CA . SER A 1 349 ? 6.513 -21.444 17.556 1.00 92.69 349 SER A CA 1
ATOM 2727 C C . SER A 1 349 ? 5.001 -21.673 17.440 1.00 92.69 349 SER A C 1
ATOM 2729 O O . SER A 1 349 ? 4.253 -21.363 18.368 1.00 92.69 349 SER A O 1
ATOM 2731 N N . GLY A 1 350 ? 4.527 -22.203 16.307 1.00 91.94 350 GLY A N 1
ATOM 2732 C CA . GLY A 1 350 ? 3.108 -22.424 16.042 1.00 91.94 350 GLY A CA 1
ATOM 2733 C C . GLY A 1 350 ? 2.275 -21.140 15.967 1.00 91.94 350 GLY A C 1
ATOM 2734 O O . GLY A 1 350 ? 1.053 -21.207 16.112 1.00 91.94 350 GLY A O 1
ATOM 2735 N N . GLN A 1 351 ? 2.909 -19.984 15.762 1.00 91.94 351 GLN A N 1
ATOM 2736 C CA . GLN A 1 351 ? 2.224 -18.700 15.633 1.00 91.94 351 GLN A CA 1
ATOM 2737 C C . GLN A 1 351 ? 1.597 -18.571 14.247 1.00 91.94 351 GLN A C 1
ATOM 2739 O O . GLN A 1 351 ? 2.216 -18.923 13.253 1.00 91.94 351 GLN A O 1
ATOM 2744 N N . ARG A 1 352 ? 0.377 -18.032 14.149 1.00 91.81 352 ARG A N 1
ATOM 2745 C CA . ARG A 1 352 ? -0.259 -17.768 12.844 1.00 91.81 352 ARG A CA 1
ATOM 2746 C C . ARG A 1 352 ? 0.455 -16.664 12.063 1.00 91.81 352 ARG A C 1
ATOM 2748 O O . ARG A 1 352 ? 0.533 -16.739 10.846 1.00 91.81 352 ARG A O 1
ATOM 2755 N N . VAL A 1 353 ? 0.927 -15.649 12.778 1.00 92.06 353 VAL A N 1
ATOM 2756 C CA . VAL A 1 353 ? 1.593 -14.459 12.251 1.00 92.06 353 VAL A CA 1
ATOM 2757 C C . VAL A 1 353 ? 2.891 -14.276 13.026 1.00 92.06 353 VAL A C 1
ATOM 2759 O O . VAL A 1 353 ? 2.909 -14.458 14.242 1.00 92.06 353 VAL A O 1
ATOM 2762 N N . CYS A 1 354 ? 3.963 -13.896 12.333 1.00 92.06 354 CYS A N 1
ATOM 2763 C CA . CYS A 1 354 ? 5.237 -13.562 12.961 1.00 92.06 354 CYS A CA 1
ATOM 2764 C C . CYS A 1 354 ? 5.091 -12.261 13.764 1.00 92.06 354 CYS A C 1
ATOM 2766 O O . CYS A 1 354 ? 4.992 -11.191 13.163 1.00 92.06 354 CYS A O 1
ATOM 2768 N N . ASN A 1 355 ? 5.047 -12.383 15.095 1.00 93.25 355 ASN A N 1
ATOM 2769 C CA . ASN A 1 355 ? 4.947 -11.269 16.052 1.00 93.25 355 ASN A CA 1
ATOM 2770 C C . ASN A 1 355 ? 6.234 -11.055 16.861 1.00 93.25 355 ASN A C 1
ATOM 2772 O O . ASN A 1 355 ? 6.401 -10.038 17.533 1.00 93.25 355 ASN A O 1
ATOM 2776 N N . THR A 1 356 ? 7.143 -12.026 16.805 1.00 92.00 356 THR A N 1
ATOM 2777 C CA . THR A 1 356 ? 8.486 -11.948 17.372 1.00 92.00 356 THR A CA 1
ATOM 2778 C C . THR A 1 356 ? 9.496 -12.376 16.321 1.00 92.00 356 THR A C 1
ATOM 2780 O O . THR A 1 356 ? 9.206 -13.223 15.477 1.00 92.00 356 THR A O 1
ATOM 2783 N N . TRP A 1 357 ? 10.681 -11.779 16.362 1.00 92.88 357 TRP A N 1
ATOM 2784 C CA . TRP A 1 357 ? 11.758 -12.102 15.432 1.00 92.88 357 TRP A CA 1
ATOM 2785 C C . TRP A 1 357 ? 12.570 -13.295 15.947 1.00 92.88 357 TRP A C 1
ATOM 2787 O O . TRP A 1 357 ? 12.686 -13.444 17.166 1.00 92.88 357 TRP A O 1
ATOM 2797 N N . PRO A 1 358 ? 13.135 -14.130 15.057 1.00 89.88 358 PRO A N 1
ATOM 2798 C CA . PRO A 1 358 ? 14.085 -15.155 15.471 1.00 89.88 358 PRO A CA 1
ATOM 2799 C C . PRO A 1 358 ? 15.262 -14.515 16.223 1.00 89.88 358 PRO A C 1
ATOM 2801 O O . PRO A 1 358 ? 15.682 -13.402 15.901 1.00 89.88 358 PRO A O 1
ATOM 2804 N N . ASP A 1 359 ? 15.826 -15.236 17.194 1.00 73.88 359 ASP A N 1
ATOM 2805 C CA . ASP A 1 359 ? 16.984 -14.787 17.988 1.00 73.88 359 ASP A CA 1
ATOM 2806 C C . ASP A 1 359 ? 18.296 -14.721 17.174 1.00 73.88 359 ASP A C 1
ATOM 2808 O O . ASP A 1 359 ? 19.367 -14.456 17.727 1.00 73.88 359 ASP A O 1
ATOM 2812 N N . SER A 1 360 ? 18.242 -14.972 15.860 1.00 66.19 360 SER A N 1
ATOM 2813 C CA . SER A 1 360 ? 19.409 -14.915 14.987 1.00 66.19 360 SER A CA 1
ATOM 2814 C C . SER A 1 360 ? 20.005 -13.503 14.983 1.00 66.19 360 SER A C 1
ATOM 2816 O O . SER A 1 360 ? 19.308 -12.489 14.917 1.00 66.19 360 SER A O 1
ATOM 2818 N N . THR A 1 361 ? 21.338 -13.413 15.013 1.00 59.50 361 THR A N 1
ATOM 2819 C CA . THR A 1 361 ? 22.089 -12.153 14.869 1.00 59.50 361 THR A CA 1
ATOM 2820 C C . THR A 1 361 ? 22.084 -11.647 13.421 1.00 59.50 361 THR A C 1
ATOM 2822 O O . THR A 1 361 ? 23.066 -11.059 12.970 1.00 59.50 361 THR A O 1
ATOM 2825 N N . GLY A 1 362 ? 21.018 -11.926 12.665 1.00 75.94 362 GLY A N 1
ATOM 2826 C CA . GLY A 1 362 ? 20.913 -11.590 11.253 1.00 75.94 362 GLY A CA 1
ATOM 2827 C C . GLY A 1 362 ? 21.115 -10.094 11.032 1.00 75.94 362 GLY A C 1
ATOM 2828 O O . GLY A 1 362 ? 20.522 -9.263 11.728 1.00 75.94 362 GLY A O 1
ATOM 2829 N N . THR A 1 363 ? 21.947 -9.747 10.050 1.00 87.31 363 THR A N 1
ATOM 2830 C CA . THR A 1 363 ? 22.338 -8.364 9.744 1.00 87.31 363 THR A CA 1
ATOM 2831 C C . THR A 1 363 ? 21.127 -7.445 9.581 1.00 87.31 363 THR A C 1
ATOM 2833 O O . THR A 1 363 ? 21.101 -6.360 10.155 1.00 87.31 363 THR A O 1
ATOM 2836 N N . ALA A 1 364 ? 20.075 -7.903 8.892 1.00 89.88 364 ALA A N 1
ATOM 2837 C CA . ALA A 1 364 ? 18.855 -7.123 8.687 1.00 89.88 364 ALA A CA 1
ATOM 2838 C C . ALA A 1 364 ? 18.135 -6.760 9.998 1.00 89.88 364 ALA A C 1
ATOM 2840 O O . ALA A 1 364 ? 17.701 -5.620 10.165 1.00 89.88 364 ALA A O 1
ATOM 2841 N N . LEU A 1 365 ? 18.041 -7.696 10.952 1.00 92.38 365 LEU A N 1
ATOM 2842 C CA . LEU A 1 365 ? 17.425 -7.434 12.254 1.00 92.38 365 LEU A CA 1
ATOM 2843 C C . LEU A 1 365 ? 18.243 -6.415 13.054 1.00 92.38 365 LEU A C 1
ATOM 2845 O O . LEU A 1 365 ? 17.666 -5.544 13.700 1.00 92.38 365 LEU A O 1
ATOM 2849 N N . LEU A 1 366 ? 19.576 -6.502 12.995 1.00 92.81 366 LEU A N 1
ATOM 2850 C CA . LEU A 1 366 ? 20.466 -5.549 13.660 1.00 92.81 366 LEU A CA 1
ATOM 2851 C C . LEU A 1 366 ? 20.336 -4.144 13.067 1.00 92.81 366 LEU A C 1
ATOM 2853 O O . LEU A 1 366 ? 20.135 -3.203 13.830 1.00 92.81 366 LEU A O 1
ATOM 2857 N N . VAL A 1 367 ? 20.359 -4.009 11.737 1.00 95.44 367 VAL A N 1
ATOM 2858 C CA . VAL A 1 367 ? 20.167 -2.723 11.040 1.00 95.44 367 VAL A CA 1
ATOM 2859 C C . VAL A 1 367 ? 18.841 -2.079 11.443 1.00 95.44 367 VAL A C 1
ATOM 2861 O O . VAL A 1 367 ? 18.801 -0.902 11.798 1.00 95.44 367 VAL A O 1
ATOM 2864 N N . VAL A 1 368 ? 17.747 -2.848 11.459 1.00 95.94 368 VAL A N 1
ATOM 2865 C CA . VAL A 1 368 ? 16.433 -2.311 11.840 1.00 95.94 368 VAL A CA 1
ATOM 2866 C C . VAL A 1 368 ? 16.373 -1.969 13.327 1.00 95.94 368 VAL A C 1
ATOM 2868 O O . VAL A 1 368 ? 15.887 -0.895 13.668 1.00 95.94 368 VAL A O 1
ATOM 2871 N N . LYS A 1 369 ? 16.900 -2.811 14.224 1.00 94.31 369 LYS A N 1
ATOM 2872 C CA . LYS A 1 369 ? 16.949 -2.499 15.664 1.00 94.31 369 LYS A CA 1
ATOM 2873 C C . LYS A 1 369 ? 17.811 -1.271 15.962 1.00 94.31 369 LYS A C 1
ATOM 2875 O O . LYS A 1 369 ? 17.469 -0.504 16.859 1.00 94.31 369 LYS A O 1
ATOM 2880 N N . ASP A 1 370 ? 18.914 -1.080 15.240 1.00 94.75 370 ASP A N 1
ATOM 2881 C CA . ASP A 1 370 ? 19.759 0.116 15.329 1.00 94.75 370 ASP A CA 1
ATOM 2882 C C . ASP A 1 370 ? 18.987 1.359 14.864 1.00 94.75 370 ASP A C 1
ATOM 2884 O O . ASP A 1 370 ? 18.939 2.357 15.580 1.00 94.75 370 ASP A O 1
ATOM 2888 N N . ALA A 1 371 ? 18.304 1.281 13.720 1.00 96.19 371 ALA A N 1
ATOM 2889 C CA . ALA A 1 371 ? 17.498 2.381 13.195 1.00 96.19 371 ALA A CA 1
ATOM 2890 C C . ALA A 1 371 ? 16.312 2.741 14.109 1.00 96.19 371 ALA A C 1
ATOM 2892 O O . ALA A 1 371 ? 16.048 3.913 14.363 1.00 96.19 371 ALA A O 1
ATOM 2893 N N . VAL A 1 372 ? 15.608 1.743 14.647 1.00 95.56 372 VAL A N 1
ATOM 2894 C CA . VAL A 1 372 ? 14.437 1.931 15.520 1.00 95.56 372 VAL A CA 1
ATOM 2895 C C . VAL A 1 372 ? 14.818 2.548 16.869 1.00 95.56 372 VAL A C 1
ATOM 2897 O O . VAL A 1 372 ? 14.008 3.269 17.457 1.00 95.56 372 VAL A O 1
ATOM 2900 N N . ARG A 1 373 ? 16.056 2.352 17.348 1.00 93.12 373 ARG A N 1
ATOM 2901 C CA . ARG A 1 373 ? 16.568 3.037 18.550 1.00 93.12 373 ARG A CA 1
ATOM 2902 C C . ARG A 1 373 ? 16.581 4.559 18.414 1.00 93.12 373 ARG A C 1
ATOM 2904 O O . ARG A 1 373 ? 16.495 5.235 19.433 1.00 93.12 373 ARG A O 1
ATOM 2911 N N . ARG A 1 374 ? 16.590 5.109 17.195 1.00 88.88 374 ARG A N 1
ATOM 2912 C CA . ARG A 1 374 ? 16.498 6.564 16.974 1.00 88.88 374 ARG A CA 1
ATOM 2913 C C . ARG A 1 374 ? 15.201 7.170 17.507 1.00 88.88 374 ARG A C 1
ATOM 2915 O O . ARG A 1 374 ? 15.186 8.337 17.869 1.00 88.88 374 ARG A O 1
ATOM 2922 N N . LEU A 1 375 ? 14.139 6.372 17.657 1.00 91.06 375 LEU A N 1
ATOM 2923 C CA . LEU A 1 375 ? 12.888 6.808 18.295 1.00 91.06 375 LEU A CA 1
ATOM 2924 C C . LEU A 1 375 ? 13.048 7.146 19.793 1.00 91.06 375 LEU A C 1
ATOM 2926 O O . LEU A 1 375 ? 12.118 7.679 20.407 1.00 91.06 375 LEU A O 1
ATOM 2930 N N . ASP A 1 376 ? 14.199 6.822 20.389 1.00 87.69 376 ASP A N 1
ATOM 2931 C CA . ASP A 1 376 ? 14.537 7.128 21.784 1.00 87.69 376 ASP A CA 1
ATOM 2932 C C . ASP A 1 376 ? 15.293 8.436 21.938 1.00 87.69 376 ASP A C 1
ATOM 2934 O O . ASP A 1 376 ? 15.348 8.995 23.038 1.00 87.69 376 ASP A O 1
ATOM 2938 N N . GLU A 1 377 ? 15.872 8.911 20.842 1.00 82.62 377 GLU A N 1
ATOM 2939 C CA . GLU A 1 377 ? 16.645 10.133 20.818 1.00 82.62 377 GLU A CA 1
ATOM 2940 C C . GLU A 1 377 ? 15.690 11.337 20.833 1.00 82.62 377 GLU A C 1
ATOM 2942 O O . GLU A 1 377 ? 14.629 11.319 20.196 1.00 82.62 377 GLU A O 1
ATOM 2947 N N . PRO A 1 378 ? 16.011 12.402 21.585 1.00 77.38 378 PRO A N 1
ATOM 2948 C CA . PRO A 1 378 ? 15.266 13.645 21.486 1.00 77.38 378 PRO A CA 1
ATOM 2949 C C . PRO A 1 378 ? 15.382 14.189 20.060 1.00 77.38 378 PRO A C 1
ATOM 2951 O O . PRO A 1 378 ? 16.491 14.425 19.581 1.00 77.38 378 PRO A O 1
ATOM 2954 N N . ALA A 1 379 ? 14.246 14.417 19.400 1.00 74.88 379 ALA A N 1
ATOM 2955 C CA . ALA A 1 379 ? 14.241 15.057 18.092 1.00 74.88 379 ALA A CA 1
ATOM 2956 C C . ALA A 1 379 ? 14.820 16.487 18.200 1.00 74.88 379 ALA A C 1
ATOM 2958 O O . ALA A 1 379 ? 14.528 17.176 19.188 1.00 74.88 379 ALA A O 1
ATOM 2959 N N . PRO A 1 380 ? 15.623 16.957 17.223 1.00 68.50 380 PRO A N 1
ATOM 2960 C CA . PRO A 1 380 ? 16.272 18.274 17.271 1.00 68.50 380 PRO A CA 1
ATOM 2961 C C . PRO A 1 380 ? 15.304 19.458 17.414 1.00 68.50 380 PRO A C 1
ATOM 2963 O O . PRO A 1 380 ? 15.666 20.501 17.952 1.00 68.50 380 PRO A O 1
ATOM 2966 N N . ASP A 1 381 ? 14.074 19.290 16.943 1.00 68.50 381 ASP A N 1
ATOM 2967 C CA . ASP A 1 381 ? 12.974 20.256 16.977 1.00 68.50 381 ASP A CA 1
ATOM 2968 C C . ASP A 1 381 ? 12.028 20.065 18.182 1.00 68.50 381 ASP A C 1
ATOM 2970 O O . ASP A 1 381 ? 11.036 20.779 18.325 1.00 68.50 381 ASP A O 1
ATOM 2974 N N . GLY A 1 382 ? 12.324 19.107 19.067 1.00 67.06 382 GLY A N 1
ATOM 2975 C CA . GLY A 1 382 ? 11.496 18.757 20.220 1.00 67.06 382 GLY A CA 1
ATOM 2976 C C . GLY A 1 382 ? 10.324 17.811 19.914 1.00 67.06 382 GLY A C 1
ATOM 2977 O O . GLY A 1 382 ? 9.645 17.379 20.852 1.00 67.06 382 GLY A O 1
ATOM 2978 N N . TYR A 1 383 ? 10.107 17.410 18.655 1.00 71.69 383 TYR A N 1
ATOM 2979 C CA . TYR A 1 383 ? 9.026 16.502 18.244 1.00 71.69 383 TYR A CA 1
ATOM 2980 C C . TYR A 1 383 ? 9.411 15.021 18.388 1.00 71.69 383 TYR A C 1
ATOM 2982 O O . TYR A 1 383 ? 9.469 14.249 17.438 1.00 71.69 383 TYR A O 1
ATOM 2990 N N . SER A 1 384 ? 9.649 14.587 19.629 1.00 85.12 384 SER A N 1
ATOM 2991 C CA . SER A 1 384 ? 9.895 13.167 19.932 1.00 85.12 384 SER A CA 1
ATOM 2992 C C . SER A 1 384 ? 8.604 12.376 20.151 1.00 85.12 384 SER A C 1
ATOM 2994 O O . SER A 1 384 ? 7.639 12.887 20.741 1.00 85.12 384 SER A O 1
ATOM 2996 N N . VAL A 1 385 ? 8.622 11.095 19.766 1.00 90.50 385 VAL A N 1
ATOM 2997 C CA . VAL A 1 385 ? 7.512 10.163 20.004 1.00 90.50 385 VAL A CA 1
ATOM 2998 C C . VAL A 1 385 ? 7.182 10.108 21.506 1.00 90.50 385 VAL A C 1
ATOM 3000 O O . VAL A 1 385 ? 8.077 9.850 22.333 1.00 90.50 385 VAL A O 1
ATOM 3003 N N . PRO A 1 386 ? 5.912 10.339 21.897 1.00 90.62 386 PRO A N 1
ATOM 3004 C CA . PRO A 1 386 ? 5.492 10.330 23.288 1.00 90.62 386 PRO A CA 1
ATOM 3005 C C . PRO A 1 386 ? 5.848 9.014 23.991 1.00 90.62 386 PRO A C 1
ATOM 3007 O O . PRO A 1 386 ? 5.603 7.940 23.433 1.00 90.62 386 PRO A O 1
ATOM 3010 N N . PRO A 1 387 ? 6.343 9.055 25.247 1.00 91.12 387 PRO A N 1
ATOM 3011 C CA . PRO A 1 387 ? 6.723 7.846 25.980 1.00 91.12 387 PRO A CA 1
ATOM 3012 C C . PRO A 1 387 ? 5.622 6.779 26.027 1.00 91.12 387 PRO A C 1
ATOM 3014 O O . PRO A 1 387 ? 5.921 5.592 25.977 1.00 91.12 387 PRO A O 1
ATOM 3017 N N . ARG A 1 388 ? 4.349 7.200 26.075 1.00 90.25 388 ARG A N 1
ATOM 3018 C CA . ARG A 1 388 ? 3.194 6.299 26.181 1.00 90.25 388 ARG A CA 1
ATOM 3019 C C . ARG A 1 388 ? 2.875 5.507 24.910 1.00 90.25 388 ARG A C 1
ATOM 3021 O O . ARG A 1 388 ? 2.129 4.547 25.010 1.00 90.25 388 ARG A O 1
ATOM 3028 N N . ILE A 1 389 ? 3.386 5.899 23.743 1.00 94.06 389 ILE A N 1
ATOM 3029 C CA . ILE A 1 389 ? 3.206 5.149 22.485 1.00 94.06 389 ILE A CA 1
ATOM 3030 C C . ILE A 1 389 ? 4.536 4.687 21.883 1.00 94.06 389 ILE A C 1
ATOM 3032 O O . ILE A 1 389 ? 4.552 4.078 20.816 1.00 94.06 389 ILE A O 1
ATOM 3036 N N . ARG A 1 390 ? 5.668 4.988 22.530 1.00 94.06 390 ARG A N 1
ATOM 3037 C CA . ARG A 1 390 ? 7.000 4.764 21.959 1.00 94.06 390 ARG A CA 1
ATOM 3038 C C . ARG A 1 390 ? 7.275 3.293 21.682 1.00 94.06 390 ARG A C 1
ATOM 3040 O O . ARG A 1 390 ? 7.681 2.958 20.579 1.00 94.06 390 ARG A O 1
ATOM 3047 N N . GLU A 1 391 ? 7.007 2.421 22.649 1.00 94.69 391 GLU A N 1
ATOM 3048 C CA . GLU A 1 391 ? 7.205 0.974 22.499 1.00 94.69 391 GLU A CA 1
ATOM 3049 C C . GLU A 1 391 ? 6.344 0.397 21.366 1.00 94.69 391 GLU A C 1
ATOM 3051 O O . GLU A 1 391 ? 6.859 -0.294 20.491 1.00 94.69 391 GLU A O 1
ATOM 3056 N N . ALA A 1 392 ? 5.060 0.764 21.315 1.00 96.06 392 ALA A N 1
ATOM 3057 C CA . ALA A 1 392 ? 4.175 0.400 20.212 1.00 96.06 392 ALA A CA 1
ATOM 3058 C C . ALA A 1 392 ? 4.670 0.944 18.858 1.00 96.06 392 ALA A C 1
ATOM 3060 O O . ALA A 1 392 ? 4.625 0.231 17.861 1.00 96.06 392 ALA A O 1
ATOM 3061 N N . THR A 1 393 ? 5.211 2.167 18.817 1.00 96.44 393 THR A N 1
ATOM 3062 C CA . THR A 1 393 ? 5.798 2.744 17.594 1.00 96.44 393 THR A CA 1
ATOM 3063 C C . THR A 1 393 ? 7.006 1.933 17.130 1.00 96.44 393 THR A C 1
ATOM 3065 O O . THR A 1 393 ? 7.111 1.643 15.944 1.00 96.44 393 THR A O 1
ATOM 3068 N N . ARG A 1 394 ? 7.881 1.494 18.050 1.00 96.12 394 ARG A N 1
ATOM 3069 C CA . ARG A 1 394 ? 9.007 0.605 17.717 1.00 96.12 394 ARG A CA 1
ATOM 3070 C C . ARG A 1 394 ? 8.522 -0.729 17.154 1.00 96.12 394 ARG A C 1
ATOM 3072 O O . ARG A 1 394 ? 8.987 -1.142 16.098 1.00 96.12 394 ARG A O 1
ATOM 3079 N N . PHE A 1 395 ? 7.550 -1.361 17.815 1.00 96.62 395 PHE A N 1
ATOM 3080 C CA . PHE A 1 395 ? 6.951 -2.613 17.348 1.00 96.62 395 PHE A CA 1
ATOM 3081 C C . PHE A 1 395 ? 6.402 -2.474 15.921 1.00 96.62 395 PHE A C 1
ATOM 3083 O O . PHE A 1 395 ? 6.684 -3.303 15.056 1.00 96.62 395 PHE A O 1
ATOM 3090 N N . LEU A 1 396 ? 5.657 -1.398 15.651 1.00 97.62 396 LEU A N 1
ATOM 3091 C CA . LEU A 1 396 ? 5.095 -1.128 14.330 1.00 97.62 396 LEU A CA 1
ATOM 3092 C C . LEU A 1 396 ? 6.173 -0.795 13.293 1.00 97.62 396 LEU A C 1
ATOM 3094 O O . LEU A 1 396 ? 6.058 -1.241 12.155 1.00 97.62 396 LEU A O 1
ATOM 3098 N N . ALA A 1 397 ? 7.222 -0.059 13.665 1.00 96.94 397 ALA A N 1
ATOM 3099 C CA . ALA A 1 397 ? 8.354 0.249 12.792 1.00 96.94 397 ALA A CA 1
ATOM 3100 C C . ALA A 1 397 ? 9.082 -1.026 12.345 1.00 96.94 397 ALA A C 1
ATOM 3102 O O . ALA A 1 397 ? 9.322 -1.225 11.153 1.00 96.94 397 ALA A O 1
ATOM 3103 N N . GLU A 1 398 ? 9.362 -1.928 13.288 1.00 96.69 398 GLU A N 1
ATOM 3104 C CA . GLU A 1 398 ? 9.944 -3.235 12.987 1.00 96.69 398 GLU A CA 1
ATOM 3105 C C . GLU A 1 398 ? 9.034 -4.032 12.045 1.00 96.69 398 GLU A C 1
ATOM 3107 O O . GLU A 1 398 ? 9.499 -4.532 11.024 1.00 96.69 398 GLU A O 1
ATOM 3112 N N . HIS A 1 399 ? 7.725 -4.090 12.310 1.00 96.75 399 HIS A N 1
ATOM 3113 C CA . HIS A 1 399 ? 6.781 -4.806 11.445 1.00 96.75 399 HIS A CA 1
ATOM 3114 C C . HIS A 1 399 ? 6.619 -4.159 10.064 1.00 96.75 399 HIS A C 1
ATOM 3116 O O . HIS A 1 399 ? 6.489 -4.872 9.072 1.00 96.75 399 HIS A O 1
ATOM 3122 N N . ALA A 1 400 ? 6.676 -2.833 9.952 1.00 96.25 400 ALA A N 1
ATOM 3123 C CA . ALA A 1 400 ? 6.613 -2.133 8.672 1.00 96.25 400 ALA A CA 1
ATOM 3124 C C . ALA A 1 400 ? 7.790 -2.498 7.746 1.00 96.25 400 ALA A C 1
ATOM 3126 O O . ALA A 1 400 ? 7.629 -2.507 6.523 1.00 96.25 400 ALA A O 1
ATOM 3127 N N . ILE A 1 401 ? 8.953 -2.835 8.316 1.00 95.50 401 ILE A N 1
ATOM 3128 C CA . ILE A 1 401 ? 10.192 -3.090 7.572 1.00 95.50 401 ILE A CA 1
ATOM 3129 C C . ILE A 1 401 ? 10.482 -4.597 7.445 1.00 95.50 401 ILE A C 1
ATOM 3131 O O . ILE A 1 401 ? 10.761 -5.090 6.352 1.00 95.50 401 ILE A O 1
ATOM 3135 N N . LEU A 1 402 ? 10.386 -5.361 8.532 1.00 94.69 402 LEU A N 1
ATOM 3136 C CA . LEU A 1 402 ? 10.831 -6.757 8.603 1.00 94.69 402 LEU A CA 1
ATOM 3137 C C . LEU A 1 402 ? 9.740 -7.781 8.265 1.00 94.69 402 LEU A C 1
ATOM 3139 O O . LEU A 1 402 ? 10.067 -8.866 7.773 1.00 94.69 402 LEU A O 1
ATOM 3143 N N . GLN A 1 403 ? 8.458 -7.454 8.468 1.00 94.00 403 GLN A N 1
ATOM 3144 C CA . GLN A 1 403 ? 7.373 -8.433 8.341 1.00 94.00 403 GLN A CA 1
ATOM 3145 C C . GLN A 1 403 ? 7.265 -8.985 6.920 1.00 94.00 403 GLN A C 1
ATOM 3147 O O . GLN A 1 403 ? 7.185 -8.210 5.971 1.00 94.00 403 GLN A O 1
ATOM 3152 N N . ASN A 1 404 ? 7.206 -10.306 6.742 1.00 91.75 404 ASN A N 1
ATOM 3153 C CA . ASN A 1 404 ? 7.068 -10.921 5.414 1.00 91.75 404 ASN A CA 1
ATOM 3154 C C . ASN A 1 404 ? 5.621 -10.922 4.904 1.00 91.75 404 ASN A C 1
ATOM 3156 O O . ASN A 1 404 ? 5.413 -10.661 3.720 1.00 91.75 404 ASN A O 1
ATOM 3160 N N . GLY A 1 405 ? 4.641 -11.113 5.792 1.00 88.31 405 GLY A N 1
ATOM 3161 C CA . GLY A 1 405 ? 3.216 -11.011 5.466 1.00 88.31 405 GLY A CA 1
ATOM 3162 C C . GLY A 1 405 ? 2.827 -9.608 4.983 1.00 88.31 405 GLY A C 1
ATOM 3163 O O . GLY A 1 405 ? 2.953 -8.621 5.715 1.00 88.31 405 GLY A O 1
ATOM 3164 N N . GLY A 1 406 ? 2.365 -9.505 3.732 1.00 87.25 406 GLY A N 1
ATOM 3165 C CA . GLY A 1 406 ? 2.006 -8.229 3.101 1.00 87.25 406 GLY A CA 1
ATOM 3166 C C . GLY A 1 406 ? 0.870 -7.494 3.820 1.00 87.25 406 GLY A C 1
ATOM 3167 O O . GLY A 1 406 ? 0.960 -6.281 4.027 1.00 87.25 406 GLY A O 1
ATOM 3168 N N . VAL A 1 407 ? -0.144 -8.240 4.278 1.00 87.81 407 VAL A N 1
ATOM 3169 C CA . VAL A 1 407 ? -1.300 -7.704 5.016 1.00 87.81 407 VAL A CA 1
ATOM 3170 C C . VAL A 1 407 ? -0.845 -7.038 6.314 1.00 87.81 407 VAL A C 1
ATOM 3172 O O . VAL A 1 407 ? -1.141 -5.867 6.542 1.00 87.81 407 VAL A O 1
ATOM 3175 N N . GLN A 1 408 ? -0.079 -7.749 7.139 1.00 91.50 408 GLN A N 1
ATOM 3176 C CA . GLN A 1 408 ? 0.333 -7.284 8.463 1.00 91.50 408 GLN A CA 1
ATOM 3177 C C . GLN A 1 408 ? 1.346 -6.143 8.378 1.00 91.50 408 GLN A C 1
ATOM 3179 O O . GLN A 1 408 ? 1.271 -5.189 9.150 1.00 91.50 408 GLN A O 1
ATOM 3184 N N . ARG A 1 409 ? 2.240 -6.170 7.382 1.00 92.81 409 ARG A N 1
ATOM 3185 C CA . ARG A 1 409 ? 3.128 -5.035 7.097 1.00 92.81 409 ARG A CA 1
ATOM 3186 C C . ARG A 1 409 ? 2.332 -3.767 6.784 1.00 92.81 409 ARG A C 1
ATOM 3188 O O . ARG A 1 409 ? 2.646 -2.698 7.299 1.00 92.81 409 ARG A O 1
ATOM 3195 N N . ARG A 1 410 ? 1.280 -3.872 5.963 1.00 90.44 410 ARG A N 1
ATOM 3196 C CA . ARG A 1 410 ? 0.398 -2.733 5.661 1.00 90.44 410 ARG A CA 1
ATOM 3197 C C . ARG A 1 410 ? -0.407 -2.295 6.879 1.00 90.44 410 ARG A C 1
ATOM 3199 O O . ARG A 1 410 ? -0.607 -1.106 7.077 1.00 90.44 410 ARG A O 1
ATOM 3206 N N . GLN A 1 411 ? -0.879 -3.227 7.704 1.00 92.31 411 GLN A N 1
ATOM 3207 C CA . GLN A 1 411 ? -1.547 -2.882 8.960 1.00 92.31 411 GLN A CA 1
ATOM 3208 C C . GLN A 1 411 ? -0.630 -2.055 9.869 1.00 92.31 411 GLN A C 1
ATOM 3210 O O . GLN A 1 411 ? -1.091 -1.052 10.408 1.00 92.31 411 GLN A O 1
ATOM 3215 N N . ALA A 1 412 ? 0.657 -2.413 9.950 1.00 95.75 412 ALA A N 1
ATOM 3216 C CA . ALA A 1 412 ? 1.654 -1.649 10.690 1.00 95.75 412 ALA A CA 1
ATOM 3217 C C . ALA A 1 412 ? 1.832 -0.226 10.138 1.00 95.75 412 ALA A C 1
ATOM 3219 O O . ALA A 1 412 ? 1.745 0.742 10.891 1.00 95.75 412 ALA A O 1
ATOM 3220 N N . ILE A 1 413 ? 2.031 -0.094 8.822 1.00 94.38 413 ILE A N 1
ATOM 3221 C CA . ILE A 1 413 ? 2.242 1.210 8.174 1.00 94.38 413 ILE A CA 1
ATOM 3222 C C . ILE A 1 413 ? 1.015 2.111 8.310 1.00 94.38 413 ILE A C 1
ATOM 3224 O O . ILE A 1 413 ? 1.144 3.280 8.657 1.00 94.38 413 ILE A O 1
ATOM 3228 N N . ASP A 1 414 ? -0.179 1.578 8.085 1.00 91.69 414 ASP A N 1
ATOM 3229 C CA . ASP A 1 414 ? -1.395 2.379 8.156 1.00 91.69 414 ASP A CA 1
ATOM 3230 C C . ASP A 1 414 ? -1.711 2.781 9.613 1.00 91.69 414 ASP A C 1
ATOM 3232 O O . ASP A 1 414 ? -2.251 3.861 9.834 1.00 91.69 414 ASP A O 1
ATOM 3236 N N . ALA A 1 415 ? -1.338 1.967 10.615 1.00 94.56 415 ALA A N 1
ATOM 3237 C CA . ALA A 1 415 ? -1.415 2.362 12.025 1.00 94.56 415 ALA A CA 1
ATOM 3238 C C . ALA A 1 415 ? -0.402 3.468 12.373 1.00 94.56 415 ALA A C 1
ATOM 3240 O O . ALA A 1 415 ? -0.764 4.414 13.068 1.00 94.56 415 ALA A O 1
ATOM 3241 N N . LEU A 1 416 ? 0.835 3.384 11.860 1.00 94.44 416 LEU A N 1
ATOM 3242 C CA . LEU A 1 416 ? 1.846 4.445 11.988 1.00 94.44 416 LEU A CA 1
ATOM 3243 C C . LEU A 1 416 ? 1.379 5.753 11.338 1.00 94.44 416 LEU A C 1
ATOM 3245 O O . LEU A 1 416 ? 1.461 6.809 11.959 1.00 94.44 416 LEU A O 1
ATOM 3249 N N . SER A 1 417 ? 0.849 5.672 10.114 1.00 91.25 417 SER A N 1
ATOM 3250 C CA . SER A 1 417 ? 0.345 6.820 9.354 1.00 91.25 417 SER A CA 1
ATOM 3251 C C . SER A 1 417 ? -0.824 7.495 10.074 1.00 91.25 417 SER A C 1
ATOM 3253 O O . SER A 1 417 ? -0.790 8.697 10.322 1.00 91.25 417 SER A O 1
ATOM 3255 N N . ALA A 1 418 ? -1.807 6.713 10.530 1.00 90.31 418 ALA A N 1
ATOM 3256 C CA . ALA A 1 418 ? -2.940 7.229 11.295 1.00 90.31 418 ALA A CA 1
ATOM 3257 C C . ALA A 1 418 ? -2.573 7.689 12.719 1.00 90.31 418 ALA A C 1
ATOM 3259 O O . ALA A 1 418 ? -3.379 8.346 13.368 1.00 90.31 418 ALA A O 1
ATOM 3260 N N . GLY A 1 419 ? -1.392 7.340 13.235 1.00 89.88 419 GLY A N 1
ATOM 3261 C CA . GLY A 1 419 ? -0.943 7.745 14.567 1.00 89.88 419 GLY A CA 1
ATOM 3262 C C . GLY A 1 419 ? -0.450 9.191 14.669 1.00 89.88 419 GLY A C 1
ATOM 3263 O O . GLY A 1 419 ? -0.310 9.669 15.792 1.00 89.88 419 GLY A O 1
ATOM 3264 N N . SER A 1 420 ? -0.211 9.878 13.543 1.00 86.25 420 SER A N 1
ATOM 3265 C CA . SER A 1 420 ? 0.280 11.274 13.469 1.00 86.25 420 SER A CA 1
ATOM 3266 C C . SER A 1 420 ? 1.723 11.504 13.957 1.00 86.25 420 SER A C 1
ATOM 3268 O O . SER A 1 420 ? 2.058 12.603 14.404 1.00 86.25 420 SER A O 1
ATOM 3270 N N . TRP A 1 421 ? 2.578 10.475 13.890 1.00 87.81 421 TRP A N 1
ATOM 3271 C CA . TRP A 1 421 ? 4.006 10.537 14.268 1.00 87.81 421 TRP A CA 1
ATOM 3272 C C . TRP A 1 421 ? 4.926 10.023 13.144 1.00 87.81 421 TRP A C 1
ATOM 3274 O O . TRP A 1 421 ? 5.934 9.355 13.390 1.00 87.81 421 TRP A O 1
ATOM 3284 N N . THR A 1 422 ? 4.553 10.286 11.891 1.00 8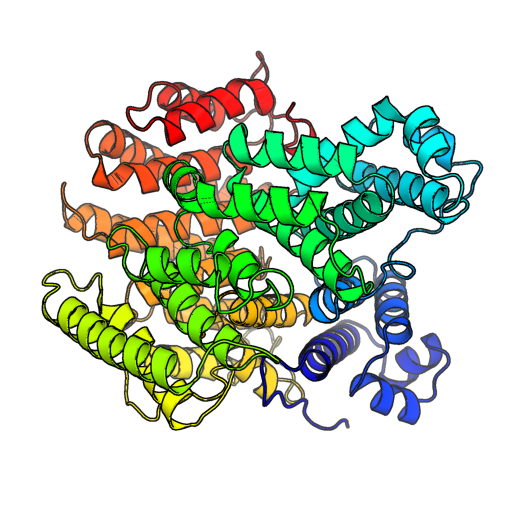8.94 422 THR A N 1
ATOM 3285 C CA . THR A 1 422 ? 5.249 9.817 10.681 1.00 88.94 422 THR A CA 1
ATOM 3286 C C . THR A 1 422 ? 6.605 10.486 10.465 1.00 88.94 422 THR A C 1
ATOM 3288 O O . THR A 1 422 ? 7.481 9.909 9.822 1.00 88.94 422 THR A O 1
ATOM 3291 N N . GLU A 1 423 ? 6.822 11.665 11.041 1.00 87.44 423 GLU A N 1
ATOM 3292 C CA . GLU A 1 423 ? 8.083 12.403 10.968 1.00 87.44 423 GLU A CA 1
ATOM 3293 C C . GLU A 1 423 ? 9.206 11.618 11.654 1.00 87.44 423 GLU A C 1
ATOM 3295 O O . GLU A 1 423 ? 10.249 11.375 11.056 1.00 87.44 423 GLU A O 1
ATOM 3300 N N . ALA A 1 424 ? 8.951 11.094 12.857 1.00 89.06 424 ALA A N 1
ATOM 3301 C CA . ALA A 1 424 ? 9.915 10.262 13.578 1.00 89.06 424 ALA A CA 1
ATOM 3302 C C . ALA A 1 424 ? 10.251 8.964 12.819 1.00 89.06 424 ALA A C 1
ATOM 3304 O O . ALA A 1 424 ? 11.362 8.444 12.908 1.00 89.06 424 ALA A O 1
ATOM 3305 N N . MET A 1 425 ? 9.303 8.449 12.031 1.00 92.12 425 MET A N 1
ATOM 3306 C CA . MET A 1 425 ? 9.547 7.304 11.153 1.00 92.12 425 MET A CA 1
ATOM 3307 C C . MET A 1 425 ? 10.450 7.645 9.966 1.00 92.12 425 MET A C 1
ATOM 3309 O O . MET A 1 425 ? 11.133 6.753 9.465 1.00 92.12 425 MET A O 1
ATOM 3313 N N . THR A 1 426 ? 10.499 8.906 9.533 1.00 91.31 426 THR A N 1
ATOM 3314 C CA . THR A 1 426 ? 11.387 9.335 8.442 1.00 91.31 426 THR A CA 1
ATOM 3315 C C . THR A 1 426 ? 12.849 9.120 8.823 1.00 91.31 426 THR A C 1
ATOM 3317 O O . THR A 1 426 ? 13.597 8.563 8.024 1.00 91.31 426 THR A O 1
ATOM 3320 N N . ASP A 1 427 ? 13.237 9.438 10.060 1.00 90.81 427 ASP A N 1
ATOM 3321 C CA . ASP A 1 427 ? 14.603 9.222 10.556 1.00 90.81 427 ASP A CA 1
ATOM 3322 C C . ASP A 1 427 ? 14.971 7.738 10.654 1.00 90.81 427 ASP A C 1
ATOM 3324 O O . ASP A 1 427 ? 16.084 7.338 10.301 1.00 90.81 427 ASP A O 1
ATOM 3328 N N . VAL A 1 428 ? 14.027 6.899 11.097 1.00 95.25 428 VAL A N 1
ATOM 3329 C CA . VAL A 1 428 ? 14.210 5.439 11.139 1.00 95.25 428 VAL A CA 1
ATOM 3330 C C . VAL A 1 428 ? 14.455 4.905 9.729 1.00 95.25 428 VAL A C 1
ATOM 3332 O O . VAL A 1 428 ? 15.419 4.176 9.495 1.00 95.25 428 VAL A O 1
ATOM 3335 N N . LEU A 1 429 ? 13.610 5.286 8.769 1.00 96.56 429 LEU A N 1
ATOM 3336 C CA . LEU A 1 429 ? 13.713 4.811 7.391 1.00 96.56 429 LEU A CA 1
ATOM 3337 C C . LEU A 1 429 ? 14.967 5.350 6.698 1.00 96.56 429 LEU A C 1
ATOM 3339 O O . LEU A 1 429 ? 15.660 4.579 6.040 1.00 96.56 429 LEU A O 1
ATOM 3343 N N . ALA A 1 430 ? 15.317 6.619 6.912 1.00 95.50 430 ALA A N 1
ATOM 3344 C CA . ALA A 1 430 ? 16.568 7.204 6.437 1.00 95.50 430 ALA A CA 1
ATOM 3345 C C . ALA A 1 430 ? 17.785 6.430 6.958 1.00 95.50 430 ALA A C 1
ATOM 3347 O O . ALA A 1 430 ? 18.698 6.128 6.193 1.00 95.50 430 ALA A O 1
ATOM 3348 N N . SER A 1 431 ? 17.771 6.041 8.237 1.00 96.31 431 SER A N 1
ATOM 3349 C CA . SER A 1 431 ? 18.846 5.249 8.836 1.00 96.31 431 SER A CA 1
ATOM 3350 C C . SER A 1 431 ? 18.973 3.862 8.205 1.00 96.31 431 SER A C 1
ATOM 3352 O O . SER A 1 431 ? 20.090 3.408 7.991 1.00 96.31 431 SER A O 1
ATOM 3354 N N . VAL A 1 432 ? 17.863 3.193 7.870 1.00 97.50 432 VAL A N 1
ATOM 3355 C CA . VAL A 1 432 ? 17.899 1.896 7.164 1.00 97.50 432 VAL A CA 1
ATOM 3356 C C . VAL A 1 432 ? 18.390 2.045 5.723 1.00 97.50 432 VAL A C 1
ATOM 3358 O O . VAL A 1 432 ? 19.058 1.149 5.209 1.00 97.50 432 VAL A O 1
ATOM 3361 N N . LEU A 1 433 ? 18.055 3.153 5.056 1.00 97.25 433 LEU A N 1
ATOM 3362 C CA . LEU A 1 433 ? 18.488 3.427 3.684 1.00 97.25 433 LEU A CA 1
ATOM 3363 C C . LEU A 1 433 ? 19.982 3.760 3.598 1.00 97.25 433 LEU A C 1
ATOM 3365 O O . LEU A 1 433 ? 20.622 3.364 2.629 1.00 97.25 433 LEU A O 1
ATOM 3369 N N . ALA A 1 434 ? 20.521 4.445 4.607 1.00 96.00 434 ALA A N 1
ATOM 3370 C CA . ALA A 1 434 ? 21.912 4.892 4.647 1.00 96.00 434 ALA A CA 1
ATOM 3371 C C . ALA A 1 434 ? 22.895 3.887 5.279 1.00 96.00 434 ALA A C 1
ATOM 3373 O O . ALA A 1 434 ? 24.099 4.108 5.204 1.00 96.00 434 ALA A O 1
ATOM 3374 N N . ASP A 1 435 ? 22.425 2.820 5.935 1.00 96.06 435 ASP A N 1
ATOM 3375 C CA . ASP A 1 435 ? 23.312 1.827 6.555 1.00 96.06 435 ASP A CA 1
ATOM 3376 C C . ASP A 1 435 ? 23.969 0.936 5.486 1.00 96.06 435 ASP A C 1
ATOM 3378 O O . ASP A 1 435 ? 23.280 0.247 4.729 1.00 96.06 435 ASP A O 1
ATOM 3382 N N . ASP A 1 436 ? 25.303 0.907 5.454 1.00 92.31 436 ASP A N 1
ATOM 3383 C CA . ASP A 1 436 ? 26.091 0.110 4.502 1.00 92.31 436 ASP A CA 1
ATOM 3384 C C . ASP A 1 436 ? 25.831 -1.401 4.620 1.00 92.31 436 ASP A C 1
ATOM 3386 O O . ASP A 1 436 ? 26.003 -2.147 3.656 1.00 92.31 436 ASP A O 1
ATOM 3390 N N . ARG A 1 437 ? 25.393 -1.870 5.796 1.00 92.69 437 ARG A N 1
ATOM 3391 C CA . ARG A 1 437 ? 25.024 -3.274 6.036 1.00 92.69 437 ARG A CA 1
ATOM 3392 C C . ARG A 1 437 ? 23.618 -3.597 5.530 1.00 92.69 437 ARG A C 1
ATOM 3394 O O . ARG A 1 437 ? 23.222 -4.761 5.534 1.00 92.69 437 ARG A O 1
ATOM 3401 N N . SER A 1 438 ? 22.834 -2.584 5.163 1.00 93.06 438 SER A N 1
ATOM 3402 C CA . SER A 1 438 ? 21.488 -2.761 4.630 1.00 93.06 438 SER A CA 1
ATOM 3403 C C . SER A 1 438 ? 21.570 -3.409 3.249 1.00 93.06 438 SER A C 1
ATOM 3405 O O . SER A 1 438 ? 22.335 -2.991 2.381 1.00 93.06 438 SER A O 1
ATOM 3407 N N . GLU A 1 439 ? 20.787 -4.458 3.036 1.00 91.12 439 GLU A N 1
ATOM 3408 C CA . GLU A 1 439 ? 20.718 -5.159 1.755 1.00 91.12 439 GLU A CA 1
ATOM 3409 C C . GLU A 1 439 ? 19.618 -4.547 0.874 1.00 91.12 439 GLU A C 1
ATOM 3411 O O . GLU A 1 439 ? 18.640 -3.987 1.381 1.00 91.12 439 GLU A O 1
ATOM 3416 N N . SER A 1 440 ? 19.713 -4.688 -0.453 1.00 91.06 440 SER A N 1
ATOM 3417 C CA . SER A 1 440 ? 18.757 -4.049 -1.374 1.00 91.06 440 SER A CA 1
ATOM 3418 C C . SER A 1 440 ? 17.302 -4.445 -1.122 1.00 91.06 440 SER A C 1
ATOM 3420 O O . SER A 1 440 ? 16.410 -3.605 -1.235 1.00 91.06 440 SER A O 1
ATOM 3422 N N . TRP A 1 441 ? 17.023 -5.691 -0.718 1.00 90.88 441 TRP A N 1
ATOM 3423 C CA . TRP A 1 441 ? 15.654 -6.093 -0.377 1.00 90.88 441 TRP A CA 1
ATOM 3424 C C . TRP A 1 441 ? 15.122 -5.352 0.860 1.00 90.88 441 TRP A C 1
ATOM 3426 O O . TRP A 1 441 ? 13.924 -5.067 0.919 1.00 90.88 441 TRP A O 1
ATOM 3436 N N . LEU A 1 442 ? 15.986 -5.026 1.829 1.00 94.06 442 LEU A N 1
ATOM 3437 C CA . LEU A 1 442 ? 15.632 -4.290 3.041 1.00 94.06 442 LEU A CA 1
ATOM 3438 C C . LEU A 1 442 ? 15.397 -2.813 2.709 1.00 94.06 442 LEU A C 1
ATOM 3440 O O . LEU A 1 442 ? 14.356 -2.265 3.081 1.00 94.06 442 LEU A O 1
ATOM 3444 N N . ARG A 1 443 ? 16.282 -2.205 1.904 1.00 95.19 443 ARG A N 1
ATOM 3445 C CA . ARG A 1 443 ? 16.093 -0.848 1.361 1.00 95.19 443 ARG A CA 1
ATOM 3446 C C . ARG A 1 443 ? 14.801 -0.726 0.554 1.00 95.19 443 ARG A C 1
ATOM 3448 O O . ARG A 1 443 ? 14.029 0.201 0.781 1.00 95.19 443 ARG A O 1
ATOM 3455 N N . CYS A 1 444 ? 14.477 -1.707 -0.292 1.00 93.69 444 CYS A N 1
ATOM 3456 C CA . CYS A 1 444 ? 13.196 -1.754 -1.009 1.00 93.69 444 CYS A CA 1
ATOM 3457 C C . CYS A 1 444 ? 11.986 -1.713 -0.058 1.00 93.69 444 CYS A C 1
ATOM 3459 O O . CYS A 1 444 ? 10.973 -1.078 -0.363 1.00 93.69 444 CYS A O 1
ATOM 3461 N N . ARG A 1 445 ? 12.056 -2.393 1.096 1.00 93.44 445 ARG A N 1
ATOM 3462 C CA . ARG A 1 445 ? 10.975 -2.368 2.097 1.00 93.44 445 ARG A CA 1
ATOM 3463 C C . ARG A 1 445 ? 10.892 -1.031 2.818 1.00 93.44 445 ARG A C 1
ATOM 3465 O O . ARG A 1 445 ? 9.779 -0.550 3.015 1.00 93.44 445 ARG A O 1
ATOM 3472 N N . ALA A 1 446 ? 12.029 -0.423 3.147 1.00 96.12 446 ALA A N 1
ATOM 3473 C CA . ALA A 1 446 ? 12.067 0.918 3.717 1.00 96.12 446 ALA A CA 1
ATOM 3474 C C . ALA A 1 446 ? 11.472 1.959 2.748 1.00 96.12 446 ALA A C 1
ATOM 3476 O O . ALA A 1 446 ? 10.591 2.716 3.142 1.00 96.12 446 ALA A O 1
ATOM 3477 N N . LEU A 1 447 ? 11.836 1.921 1.460 1.00 95.69 447 LEU A N 1
ATOM 3478 C CA . LEU A 1 447 ? 11.262 2.781 0.411 1.00 95.69 447 LEU A CA 1
ATOM 3479 C C . LEU A 1 447 ? 9.751 2.571 0.247 1.00 95.69 447 LEU A C 1
ATOM 3481 O O . LEU A 1 447 ? 8.986 3.527 0.111 1.00 95.69 447 LEU A O 1
ATOM 3485 N N . PHE A 1 448 ? 9.293 1.319 0.313 1.00 92.19 448 PHE A N 1
ATOM 3486 C CA . PHE A 1 448 ? 7.865 1.014 0.316 1.00 92.19 448 PHE A CA 1
ATOM 3487 C C . PHE A 1 448 ? 7.154 1.596 1.548 1.00 92.19 448 PHE A C 1
ATOM 3489 O O . PHE A 1 448 ? 6.056 2.134 1.407 1.00 92.19 448 PHE A O 1
ATOM 3496 N N . ALA A 1 449 ? 7.758 1.524 2.737 1.00 94.44 449 ALA A N 1
ATOM 3497 C CA . ALA A 1 449 ? 7.207 2.155 3.932 1.00 94.44 449 ALA A CA 1
ATOM 3498 C C . ALA A 1 449 ? 7.157 3.686 3.782 1.00 94.44 449 ALA A C 1
ATOM 3500 O O . ALA A 1 449 ? 6.094 4.258 4.015 1.00 94.44 449 ALA A O 1
ATOM 3501 N N . CYS A 1 450 ? 8.222 4.329 3.278 1.00 94.00 450 CYS A N 1
ATOM 3502 C CA . CYS A 1 450 ? 8.225 5.765 2.957 1.00 94.00 450 CYS A CA 1
ATOM 3503 C C . CYS A 1 450 ? 7.029 6.137 2.067 1.00 94.00 450 CYS A C 1
ATOM 3505 O O . CYS A 1 450 ? 6.283 7.058 2.388 1.00 94.00 450 CYS A O 1
ATOM 3507 N N . SER A 1 451 ? 6.795 5.358 1.002 1.00 90.56 451 SER A N 1
ATOM 3508 C CA . SER A 1 451 ? 5.708 5.599 0.040 1.00 90.56 451 SER A CA 1
ATOM 3509 C C . SER A 1 451 ? 4.300 5.557 0.650 1.00 90.56 451 SER A C 1
ATOM 3511 O O . SER A 1 451 ? 3.375 6.164 0.118 1.00 90.56 451 SER A O 1
ATOM 3513 N N . LEU A 1 452 ? 4.115 4.818 1.749 1.00 89.81 452 LEU A N 1
ATOM 3514 C CA . LEU A 1 452 ? 2.806 4.557 2.353 1.00 89.81 452 LEU A CA 1
ATOM 3515 C C . LEU A 1 452 ? 2.554 5.320 3.654 1.00 89.81 452 LEU A C 1
ATOM 3517 O O . LEU A 1 452 ? 1.397 5.433 4.050 1.00 89.81 452 LEU A O 1
ATOM 3521 N N . LEU A 1 453 ? 3.590 5.858 4.304 1.00 90.12 453 LEU A N 1
ATOM 3522 C CA . LEU A 1 453 ? 3.419 6.712 5.485 1.00 90.12 453 LEU A CA 1
ATOM 3523 C C . LEU A 1 453 ? 2.755 8.050 5.143 1.00 90.12 453 LEU A C 1
ATOM 3525 O O . LEU A 1 453 ? 2.201 8.685 6.035 1.00 90.12 453 LEU A O 1
ATOM 3529 N N . GLN A 1 454 ? 2.763 8.433 3.859 1.00 84.44 454 GLN A N 1
ATOM 3530 C CA . GLN A 1 454 ? 2.175 9.674 3.335 1.00 84.44 454 GLN A CA 1
ATOM 3531 C C . GLN A 1 454 ? 2.830 10.940 3.907 1.00 84.44 454 GLN A C 1
ATOM 3533 O O . GLN A 1 454 ? 2.237 12.017 3.869 1.00 84.44 454 GLN A O 1
ATOM 3538 N N . GLU A 1 455 ? 4.068 10.819 4.394 1.00 87.69 455 GLU A N 1
ATOM 3539 C CA . GLU A 1 455 ? 4.883 11.953 4.816 1.00 87.69 455 GLU A CA 1
ATOM 3540 C C . GLU A 1 455 ? 5.498 12.646 3.594 1.00 87.69 455 GLU A C 1
ATOM 3542 O O . GLU A 1 455 ? 6.020 11.995 2.685 1.00 87.69 455 GLU A O 1
ATOM 3547 N N . ARG A 1 456 ? 5.400 13.978 3.554 1.00 88.06 456 ARG A N 1
ATOM 3548 C CA . ARG A 1 456 ? 5.748 14.812 2.384 1.00 88.06 456 ARG A CA 1
ATOM 3549 C C . ARG A 1 456 ? 6.619 16.003 2.763 1.00 88.06 456 ARG A C 1
ATOM 3551 O O . ARG A 1 456 ? 6.672 17.005 2.041 1.00 88.06 456 ARG A O 1
ATOM 3558 N N . SER A 1 457 ? 7.267 15.906 3.917 1.00 88.31 457 SER A N 1
ATOM 3559 C CA . SER A 1 457 ? 8.178 16.918 4.415 1.00 88.31 457 SER A CA 1
ATOM 3560 C C . SER A 1 457 ? 9.429 17.046 3.537 1.00 88.31 457 SER A C 1
ATOM 3562 O O . SER A 1 457 ? 9.729 16.218 2.667 1.00 88.31 457 SER A O 1
ATOM 3564 N N . ARG A 1 458 ? 10.188 18.119 3.766 1.00 89.94 458 ARG A N 1
ATOM 3565 C CA . ARG A 1 458 ? 11.446 18.377 3.054 1.00 89.94 458 ARG A CA 1
ATOM 3566 C C . ARG A 1 458 ? 12.524 17.349 3.414 1.00 89.94 458 ARG A C 1
ATOM 3568 O O . ARG A 1 458 ? 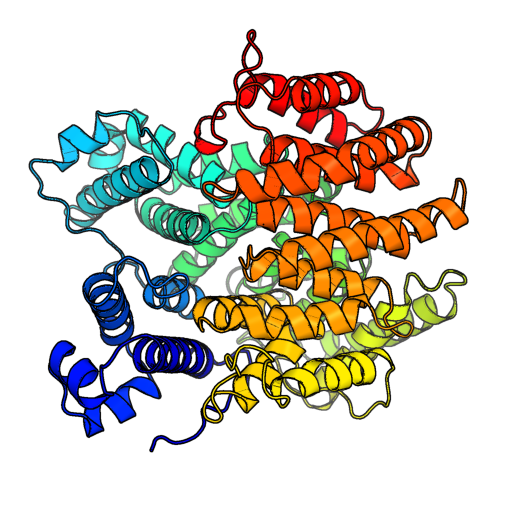13.433 17.088 2.624 1.00 89.94 458 ARG A O 1
ATOM 3575 N N . GLU A 1 459 ? 12.412 16.762 4.595 1.00 90.62 459 GLU A N 1
ATOM 3576 C CA . GLU A 1 459 ? 13.256 15.678 5.077 1.00 90.62 459 GLU A CA 1
ATOM 3577 C C . GLU A 1 459 ? 13.022 14.430 4.219 1.00 90.62 459 GLU A C 1
ATOM 3579 O O . GLU A 1 459 ? 13.985 13.902 3.669 1.00 90.62 459 GLU A O 1
ATOM 3584 N N . VAL A 1 460 ? 11.763 14.036 3.971 1.00 92.56 460 VAL A N 1
ATOM 3585 C CA . VAL A 1 460 ? 11.446 12.924 3.050 1.00 92.56 460 VAL A CA 1
ATOM 3586 C C . VAL A 1 460 ? 11.939 13.207 1.630 1.00 92.56 460 VAL A C 1
ATOM 3588 O O . VAL A 1 460 ? 12.526 12.324 1.007 1.00 92.56 460 VAL A O 1
ATOM 3591 N N . GLU A 1 461 ? 11.769 14.436 1.123 1.00 93.94 461 GLU A N 1
ATOM 3592 C CA . GLU A 1 461 ? 12.316 14.853 -0.185 1.00 93.94 461 GLU A CA 1
ATOM 3593 C C . GLU A 1 461 ? 13.833 14.612 -0.253 1.00 93.94 461 GLU A C 1
ATOM 3595 O O . GLU A 1 461 ? 14.342 14.080 -1.241 1.00 93.94 461 GLU A O 1
ATOM 3600 N N . THR A 1 462 ? 14.553 14.959 0.815 1.00 93.94 462 THR A N 1
ATOM 3601 C CA . THR A 1 462 ? 16.010 14.796 0.904 1.00 93.94 462 THR A CA 1
ATOM 3602 C C . THR A 1 462 ? 16.410 13.325 0.981 1.00 93.94 462 THR A C 1
ATOM 3604 O O . THR A 1 462 ? 17.296 12.907 0.239 1.00 93.94 462 THR A O 1
ATOM 3607 N N . VAL A 1 463 ? 15.734 12.538 1.821 1.00 95.06 463 VAL A N 1
ATOM 3608 C CA . VAL A 1 463 ? 15.990 11.100 1.993 1.00 95.06 463 VAL A CA 1
ATOM 3609 C C . VAL A 1 463 ? 15.775 10.346 0.682 1.00 95.06 463 VAL A C 1
ATOM 3611 O O . VAL A 1 463 ? 16.628 9.561 0.272 1.00 95.06 463 VAL A O 1
ATOM 3614 N N . LEU A 1 464 ? 14.664 10.604 -0.014 1.00 95.88 464 LEU A N 1
ATOM 3615 C CA . LEU A 1 464 ? 14.360 9.937 -1.281 1.00 95.88 464 LEU A CA 1
ATOM 3616 C C . LEU A 1 464 ? 15.308 10.365 -2.405 1.00 95.88 464 LEU A C 1
ATOM 3618 O O . LEU A 1 464 ? 15.705 9.531 -3.216 1.00 95.88 464 LEU A O 1
ATOM 3622 N N . TRP A 1 465 ? 15.718 11.636 -2.440 1.00 95.50 465 TRP A N 1
ATOM 3623 C CA . TRP A 1 465 ? 16.733 12.101 -3.384 1.00 95.50 465 TRP A CA 1
ATOM 3624 C C . TRP A 1 465 ? 18.097 11.432 -3.145 1.00 95.50 465 TRP A C 1
ATOM 3626 O O . TRP A 1 465 ? 18.711 10.960 -4.100 1.00 95.50 465 TRP A O 1
ATOM 3636 N N . GLN A 1 466 ? 18.546 11.338 -1.890 1.00 95.38 466 GLN A N 1
ATOM 3637 C CA . GLN A 1 466 ? 19.807 10.672 -1.539 1.00 95.38 466 GLN A CA 1
ATOM 3638 C C . GLN A 1 466 ? 19.777 9.183 -1.885 1.00 95.38 466 GLN A C 1
ATOM 3640 O O . GLN A 1 466 ? 20.715 8.686 -2.504 1.00 95.38 466 GLN A O 1
ATOM 3645 N N . ALA A 1 467 ? 18.682 8.490 -1.555 1.00 96.12 467 ALA A N 1
ATOM 3646 C CA . ALA A 1 467 ? 18.493 7.095 -1.937 1.00 96.12 467 ALA A CA 1
ATOM 3647 C C . ALA A 1 467 ? 18.538 6.928 -3.464 1.00 96.12 467 ALA A C 1
ATOM 3649 O O . ALA A 1 467 ? 19.222 6.046 -3.968 1.00 96.12 467 ALA A O 1
ATOM 3650 N N . PHE A 1 468 ? 17.880 7.818 -4.216 1.00 96.44 468 PHE A N 1
ATOM 3651 C CA . PHE A 1 468 ? 17.897 7.775 -5.678 1.00 96.44 468 PHE A CA 1
ATOM 3652 C C . PHE A 1 468 ? 19.313 7.942 -6.243 1.00 96.44 468 PHE A C 1
ATOM 3654 O O . PHE A 1 468 ? 19.723 7.185 -7.123 1.00 96.44 468 PHE A O 1
ATOM 3661 N N . GLU A 1 469 ? 20.073 8.915 -5.739 1.00 95.44 469 GLU A N 1
ATOM 3662 C CA . GLU A 1 469 ? 21.442 9.166 -6.189 1.00 95.44 469 GLU A CA 1
ATOM 3663 C C . GLU A 1 469 ? 22.381 7.995 -5.867 1.00 95.44 469 GLU A C 1
ATOM 3665 O O . GLU A 1 469 ? 23.168 7.588 -6.726 1.00 95.44 469 GLU A O 1
ATOM 3670 N N . GLU A 1 470 ? 22.268 7.435 -4.662 1.00 94.69 470 GLU A N 1
ATOM 3671 C CA . GLU A 1 470 ? 23.041 6.277 -4.215 1.00 94.69 470 GLU A CA 1
ATOM 3672 C C . GLU A 1 470 ? 22.773 5.057 -5.098 1.00 94.69 470 GLU A C 1
ATOM 3674 O O . GLU A 1 470 ? 23.691 4.523 -5.729 1.00 94.69 470 GLU A O 1
ATOM 3679 N N . THR A 1 471 ? 21.503 4.667 -5.232 1.00 94.44 471 THR A N 1
ATOM 3680 C CA . THR A 1 471 ? 21.126 3.508 -6.041 1.00 94.44 471 THR A CA 1
ATOM 3681 C C . THR A 1 471 ? 21.488 3.721 -7.513 1.00 94.44 471 THR A C 1
ATOM 3683 O O . THR A 1 471 ? 21.908 2.778 -8.184 1.00 94.44 471 THR A O 1
ATOM 3686 N N . ARG A 1 472 ? 21.401 4.954 -8.040 1.00 94.62 472 ARG A N 1
ATOM 3687 C CA . ARG A 1 472 ? 21.844 5.265 -9.412 1.00 94.62 472 ARG A CA 1
ATOM 3688 C C . ARG A 1 472 ? 23.341 5.042 -9.568 1.00 94.62 472 ARG A C 1
ATOM 3690 O O . ARG A 1 472 ? 23.761 4.447 -10.557 1.00 94.62 472 ARG A O 1
ATOM 3697 N N . ARG A 1 473 ? 24.151 5.497 -8.609 1.00 93.75 473 ARG A N 1
ATOM 3698 C CA . ARG A 1 473 ? 25.607 5.314 -8.649 1.00 93.75 473 ARG A CA 1
ATOM 3699 C C . ARG A 1 473 ? 25.975 3.834 -8.666 1.00 93.75 473 ARG A C 1
ATOM 3701 O O . ARG A 1 473 ? 26.808 3.435 -9.475 1.00 93.75 473 ARG A O 1
ATOM 3708 N N . GLN A 1 474 ? 25.304 3.029 -7.845 1.00 91.69 474 GLN A N 1
ATOM 3709 C CA . GLN A 1 474 ? 25.472 1.576 -7.835 1.00 91.69 474 GLN A CA 1
ATOM 3710 C C . GLN A 1 474 ? 25.047 0.956 -9.172 1.00 91.69 474 GLN A C 1
ATOM 3712 O O . GLN A 1 474 ? 25.806 0.201 -9.775 1.00 91.69 474 GLN A O 1
ATOM 3717 N N . LEU A 1 475 ? 23.877 1.331 -9.697 1.00 92.12 475 LEU A N 1
ATOM 3718 C CA . LEU A 1 475 ? 23.389 0.855 -10.995 1.00 92.12 475 LEU A CA 1
ATOM 3719 C C . LEU A 1 475 ? 24.371 1.170 -12.137 1.00 92.12 475 LEU A C 1
ATOM 3721 O O . LEU A 1 475 ? 24.523 0.379 -13.065 1.00 92.12 475 LEU A O 1
ATOM 3725 N N . LEU A 1 476 ? 25.037 2.325 -12.083 1.00 90.38 476 LEU A N 1
ATOM 3726 C CA . LEU A 1 476 ? 26.043 2.725 -13.067 1.00 90.38 476 LEU A CA 1
ATOM 3727 C C . LEU A 1 476 ? 27.371 1.982 -12.887 1.00 90.38 476 LEU A C 1
ATOM 3729 O O . LEU A 1 476 ? 28.019 1.679 -13.886 1.00 90.38 476 LEU A O 1
ATOM 3733 N N . SER A 1 477 ? 27.763 1.631 -11.657 1.00 91.88 477 SER A N 1
ATOM 3734 C CA . SER A 1 477 ? 29.021 0.908 -11.418 1.00 91.88 477 SER A CA 1
ATOM 3735 C C . SER A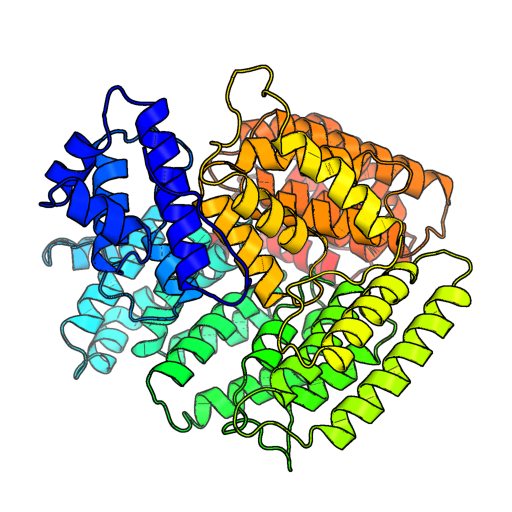 1 477 ? 29.040 -0.515 -11.981 1.00 91.88 477 SER A C 1
ATOM 3737 O O . SER A 1 477 ? 30.118 -1.040 -12.243 1.00 91.88 477 SER A O 1
ATOM 3739 N N . TYR A 1 478 ? 27.872 -1.124 -12.210 1.00 88.56 478 TYR A N 1
ATOM 3740 C CA . TYR A 1 478 ? 27.759 -2.477 -12.772 1.00 88.56 478 TYR A CA 1
ATOM 3741 C C . TYR A 1 478 ? 27.701 -2.524 -14.309 1.00 88.56 478 TYR A C 1
ATOM 3743 O O . TYR A 1 478 ? 27.603 -3.607 -14.884 1.00 88.56 478 TYR A O 1
ATOM 3751 N N . GLY A 1 479 ? 27.762 -1.377 -14.997 1.00 86.12 479 GLY A N 1
ATOM 3752 C CA . GLY A 1 479 ? 27.652 -1.344 -16.456 1.00 86.12 479 GLY A CA 1
ATOM 3753 C C . GLY A 1 479 ? 26.318 -1.923 -16.938 1.00 86.12 479 GLY A C 1
ATOM 3754 O O . GLY A 1 479 ? 25.270 -1.611 -16.370 1.00 86.12 479 GLY A O 1
ATOM 3755 N N . ASP A 1 480 ? 26.345 -2.744 -17.988 1.00 84.00 480 ASP A N 1
ATOM 3756 C CA . ASP A 1 480 ? 25.140 -3.196 -18.700 1.00 84.00 480 ASP A CA 1
ATOM 3757 C C . ASP A 1 480 ? 24.382 -4.351 -18.030 1.00 84.00 480 ASP A C 1
ATOM 3759 O O . ASP A 1 480 ? 23.245 -4.613 -18.404 1.00 84.00 480 ASP A O 1
ATOM 3763 N N . HIS A 1 481 ? 24.940 -4.997 -17.004 1.00 87.19 481 HIS A N 1
ATOM 3764 C CA . HIS A 1 481 ? 24.281 -6.120 -16.322 1.00 87.19 481 HIS A CA 1
ATOM 3765 C C . HIS A 1 481 ? 24.229 -5.912 -14.804 1.00 87.19 481 HIS A C 1
ATOM 3767 O O . HIS A 1 481 ? 24.910 -6.610 -14.049 1.00 87.19 481 HIS A O 1
ATOM 3773 N N . PRO A 1 482 ? 23.445 -4.927 -14.326 1.00 89.56 482 PRO A N 1
ATOM 3774 C CA . PRO A 1 482 ? 23.287 -4.699 -12.899 1.00 89.56 482 PRO A CA 1
ATOM 3775 C C . PRO A 1 482 ? 22.554 -5.863 -12.212 1.00 89.56 482 PRO A C 1
ATOM 3777 O O . PRO A 1 482 ? 21.595 -6.403 -12.772 1.00 89.56 482 PRO A O 1
ATOM 3780 N N . PRO A 1 483 ? 22.918 -6.213 -10.962 1.00 88.50 483 PRO A N 1
ATOM 3781 C CA . PRO A 1 483 ? 22.190 -7.213 -10.191 1.00 88.50 483 PRO A CA 1
ATOM 3782 C C . PRO A 1 483 ? 20.702 -6.863 -10.054 1.00 88.50 483 PRO A C 1
ATOM 3784 O O . PRO A 1 483 ? 20.338 -5.710 -9.794 1.00 88.50 483 PRO A O 1
ATOM 3787 N N . ARG A 1 484 ? 19.825 -7.876 -10.133 1.00 86.56 484 ARG A N 1
ATOM 3788 C CA . ARG A 1 484 ? 18.358 -7.716 -10.007 1.00 86.56 484 ARG A CA 1
ATOM 3789 C C . ARG A 1 484 ? 17.941 -6.963 -8.735 1.00 86.56 484 ARG A C 1
ATOM 3791 O O . ARG A 1 484 ? 16.937 -6.247 -8.752 1.00 86.56 484 ARG A O 1
ATOM 3798 N N . GLY A 1 485 ? 18.698 -7.109 -7.645 1.00 87.81 485 GLY A N 1
ATOM 3799 C CA . GLY A 1 485 ? 18.479 -6.390 -6.386 1.00 87.81 485 GLY A CA 1
ATOM 3800 C C . GLY A 1 485 ? 18.609 -4.870 -6.536 1.00 87.81 485 GLY A C 1
ATOM 3801 O O . GLY A 1 485 ? 17.706 -4.146 -6.125 1.00 87.81 485 GLY A O 1
ATOM 3802 N N . VAL A 1 486 ? 19.661 -4.397 -7.211 1.00 91.06 486 VAL A N 1
ATOM 3803 C CA . VAL A 1 486 ? 19.915 -2.965 -7.463 1.00 91.06 486 VAL A CA 1
ATOM 3804 C C . VAL A 1 486 ? 18.872 -2.385 -8.421 1.00 91.06 486 VAL A C 1
ATOM 3806 O O . VAL A 1 486 ? 18.352 -1.294 -8.195 1.00 91.06 486 VAL A O 1
ATOM 3809 N N . VAL A 1 487 ? 18.488 -3.142 -9.456 1.00 91.94 487 VAL A N 1
ATOM 3810 C CA . VAL A 1 487 ? 17.385 -2.769 -10.363 1.00 91.94 487 VAL A CA 1
ATOM 3811 C C . VAL A 1 487 ? 16.068 -2.620 -9.594 1.00 91.94 487 VAL A C 1
ATOM 3813 O O . VAL A 1 487 ? 15.323 -1.662 -9.808 1.00 91.94 487 VAL A O 1
ATOM 3816 N N . SER A 1 488 ? 15.780 -3.552 -8.681 1.00 90.44 488 SER A N 1
ATOM 3817 C CA . SER A 1 488 ? 14.572 -3.518 -7.846 1.00 90.44 488 SER A CA 1
ATOM 3818 C C . SER A 1 488 ? 14.587 -2.347 -6.864 1.00 90.44 488 SER A C 1
ATOM 3820 O O . SER A 1 488 ? 13.548 -1.736 -6.631 1.00 90.44 488 SER A O 1
ATOM 3822 N N . GLU A 1 489 ? 15.755 -1.997 -6.328 1.00 93.25 489 GLU A N 1
ATOM 3823 C CA . GLU A 1 489 ? 15.930 -0.829 -5.467 1.00 93.25 489 GLU A CA 1
ATOM 3824 C C . GLU A 1 489 ? 15.692 0.476 -6.238 1.00 93.25 489 GLU A C 1
ATOM 3826 O O . GLU A 1 489 ? 14.940 1.330 -5.767 1.00 93.25 489 GLU A O 1
ATOM 3831 N N . MET A 1 490 ? 16.220 0.588 -7.465 1.00 95.06 490 MET A N 1
ATOM 3832 C CA . MET A 1 490 ? 15.988 1.748 -8.335 1.00 95.06 490 MET A CA 1
ATOM 3833 C C . MET A 1 490 ? 14.502 1.885 -8.702 1.00 95.06 490 MET A C 1
ATOM 3835 O O . MET A 1 490 ? 13.926 2.973 -8.656 1.00 95.06 490 MET A O 1
ATOM 3839 N N . HIS A 1 491 ? 13.848 0.765 -9.022 1.00 94.31 491 HIS A N 1
ATOM 3840 C CA . HIS A 1 491 ? 12.397 0.719 -9.221 1.00 94.31 491 HIS A CA 1
ATOM 3841 C C . HIS A 1 491 ? 11.650 1.201 -7.968 1.00 94.31 491 HIS A C 1
ATOM 3843 O O . HIS A 1 491 ? 10.795 2.083 -8.067 1.00 94.31 491 HIS A O 1
ATOM 3849 N N . ALA A 1 492 ? 12.011 0.698 -6.785 1.00 94.31 492 ALA A N 1
ATOM 3850 C CA . ALA A 1 492 ? 11.358 1.047 -5.528 1.00 94.31 492 ALA A CA 1
ATOM 3851 C C . ALA A 1 492 ? 11.501 2.535 -5.171 1.00 94.31 492 ALA A C 1
ATOM 3853 O O . ALA A 1 492 ? 10.523 3.134 -4.718 1.00 94.31 492 ALA A O 1
ATOM 3854 N N . VAL A 1 493 ? 12.670 3.150 -5.387 1.00 96.06 493 VAL A N 1
ATOM 3855 C CA . VAL A 1 493 ? 12.888 4.567 -5.049 1.00 96.06 493 VAL A CA 1
ATOM 3856 C C . VAL A 1 493 ? 12.134 5.499 -5.993 1.00 96.06 493 VAL A C 1
ATOM 3858 O O . VAL A 1 493 ? 11.503 6.449 -5.535 1.00 96.06 493 VAL A O 1
ATOM 3861 N N . LEU A 1 494 ? 12.092 5.189 -7.293 1.00 96.12 494 LEU A N 1
ATOM 3862 C CA . LEU A 1 494 ? 11.290 5.931 -8.269 1.00 96.12 494 LEU A CA 1
ATOM 3863 C C . LEU A 1 494 ? 9.797 5.886 -7.921 1.00 96.12 494 LEU A C 1
ATOM 3865 O O . LEU A 1 494 ? 9.114 6.912 -7.961 1.00 96.12 494 LEU A O 1
ATOM 3869 N N . PHE A 1 495 ? 9.303 4.714 -7.510 1.00 94.06 495 PHE A N 1
ATOM 3870 C CA . PHE A 1 495 ? 7.935 4.571 -7.020 1.00 94.06 495 PHE A CA 1
ATOM 3871 C C . PHE A 1 495 ? 7.691 5.330 -5.722 1.00 94.06 495 PHE A C 1
ATOM 3873 O O . PHE A 1 495 ? 6.655 5.975 -5.611 1.00 94.06 495 PHE A O 1
ATOM 3880 N N . ALA A 1 496 ? 8.618 5.287 -4.764 1.00 95.06 496 ALA A N 1
ATOM 3881 C CA . ALA A 1 496 ? 8.490 6.037 -3.518 1.00 95.06 496 ALA A CA 1
ATOM 3882 C C . ALA A 1 496 ? 8.410 7.549 -3.778 1.00 95.06 496 ALA A C 1
ATOM 3884 O O . ALA A 1 496 ? 7.527 8.210 -3.241 1.00 95.06 496 ALA A O 1
ATOM 3885 N N . CYS A 1 497 ? 9.242 8.078 -4.679 1.00 95.75 497 CYS A N 1
ATOM 3886 C CA . CYS A 1 497 ? 9.165 9.464 -5.141 1.00 95.75 497 CYS A CA 1
ATOM 3887 C C . CYS A 1 497 ? 7.794 9.802 -5.750 1.00 95.75 497 CYS A C 1
ATOM 3889 O O . CYS A 1 497 ? 7.189 10.812 -5.390 1.00 95.75 497 CYS A O 1
ATOM 3891 N N . GLY A 1 498 ? 7.291 8.959 -6.658 1.00 94.75 498 GLY A N 1
ATOM 3892 C CA . GLY A 1 498 ? 5.993 9.180 -7.302 1.00 94.75 498 GLY A CA 1
ATOM 3893 C C . GLY A 1 498 ? 4.823 9.071 -6.322 1.00 94.75 498 GLY A C 1
ATOM 3894 O O . GLY A 1 498 ? 3.888 9.859 -6.388 1.00 94.75 498 GLY A O 1
ATOM 3895 N N . ASP A 1 499 ? 4.896 8.136 -5.378 1.00 93.62 499 ASP A N 1
ATOM 3896 C CA . ASP A 1 499 ? 3.874 7.913 -4.355 1.00 93.62 499 ASP A CA 1
ATOM 3897 C C . ASP A 1 499 ? 3.819 9.052 -3.325 1.00 93.62 499 ASP A C 1
ATOM 3899 O O . ASP A 1 499 ? 2.732 9.487 -2.953 1.00 93.62 499 ASP A O 1
ATOM 3903 N N . CYS A 1 500 ? 4.972 9.578 -2.900 1.00 93.19 500 CYS A N 1
ATOM 3904 C CA . CYS A 1 500 ? 5.036 10.693 -1.953 1.00 93.19 500 CYS A CA 1
ATOM 3905 C C . CYS A 1 500 ? 4.585 12.021 -2.576 1.00 93.19 500 CYS A C 1
ATOM 3907 O O . CYS A 1 500 ? 3.890 12.797 -1.916 1.00 93.19 500 CYS A O 1
ATOM 3909 N N . PHE A 1 501 ? 4.976 12.297 -3.827 1.00 93.81 501 PHE A N 1
ATOM 3910 C CA . PHE A 1 501 ? 4.856 13.638 -4.417 1.00 93.81 501 PHE A CA 1
ATOM 3911 C C . PHE A 1 501 ? 3.902 13.741 -5.614 1.00 93.81 501 PHE A C 1
ATOM 3913 O O . PHE A 1 501 ? 3.651 14.844 -6.087 1.00 93.81 501 PHE A O 1
ATOM 3920 N N . GLY A 1 502 ? 3.345 12.631 -6.099 1.00 91.75 502 GLY A N 1
ATOM 3921 C CA . GLY A 1 502 ? 2.361 12.599 -7.191 1.00 91.75 502 GLY A CA 1
ATOM 3922 C C . GLY A 1 502 ? 0.911 12.831 -6.758 1.00 91.75 502 GLY A C 1
ATOM 3923 O O . GLY A 1 502 ? -0.010 12.465 -7.484 1.00 91.75 502 GLY A O 1
ATOM 3924 N N . VAL A 1 503 ? 0.692 13.370 -5.559 1.00 88.81 503 VAL A N 1
ATOM 3925 C CA . VAL A 1 503 ? -0.641 13.641 -5.003 1.00 88.81 503 VAL A CA 1
ATOM 3926 C C . VAL A 1 503 ? -0.997 15.133 -5.087 1.00 88.81 503 VAL A C 1
ATOM 3928 O O . VAL A 1 503 ? -0.089 15.973 -5.085 1.00 88.81 503 VAL A O 1
ATOM 3931 N N . PRO A 1 504 ? -2.294 15.493 -5.074 1.00 84.88 504 PRO A N 1
ATOM 3932 C CA . PRO A 1 504 ? -2.706 16.889 -4.936 1.00 84.88 504 PRO A CA 1
ATOM 3933 C C . PRO A 1 504 ? -2.141 17.535 -3.661 1.00 84.88 504 PRO A C 1
ATOM 3935 O O . PRO A 1 504 ? -2.169 16.931 -2.587 1.00 84.88 504 PRO A O 1
ATOM 3938 N N . GLY A 1 505 ? -1.642 18.767 -3.773 1.00 84.50 505 GLY A N 1
ATOM 3939 C CA . GLY A 1 505 ? -1.043 19.533 -2.672 1.00 84.50 505 GLY A CA 1
ATOM 3940 C C . GLY A 1 505 ? 0.468 19.330 -2.483 1.00 84.50 505 GLY A C 1
ATOM 3941 O O . GLY A 1 505 ? 1.081 20.031 -1.678 1.00 84.50 505 GLY A O 1
ATOM 3942 N N . ALA A 1 506 ? 1.096 18.400 -3.214 1.00 89.75 506 ALA A N 1
ATOM 3943 C CA . ALA A 1 506 ? 2.543 18.156 -3.170 1.00 89.75 506 ALA A CA 1
ATOM 3944 C C . ALA A 1 506 ? 3.306 18.765 -4.363 1.00 89.75 506 ALA A C 1
ATOM 3946 O O . ALA A 1 506 ? 4.479 18.456 -4.589 1.00 89.75 506 ALA A O 1
ATOM 3947 N N . GLU A 1 507 ? 2.673 19.648 -5.138 1.00 90.25 507 GLU A N 1
ATOM 3948 C CA . GLU A 1 507 ? 3.197 20.151 -6.411 1.00 90.25 507 GLU A CA 1
ATOM 3949 C C . GLU A 1 507 ? 4.528 20.896 -6.230 1.00 90.25 507 GLU A C 1
ATOM 3951 O O . GLU A 1 507 ? 5.427 20.813 -7.073 1.00 90.25 507 GLU A O 1
ATOM 3956 N N . SER A 1 508 ? 4.701 21.612 -5.116 1.00 90.88 508 SER A N 1
ATOM 3957 C CA . SER A 1 508 ? 5.949 22.336 -4.849 1.00 90.88 508 SER A CA 1
ATOM 3958 C C . SER A 1 508 ? 7.131 21.383 -4.620 1.00 90.88 508 SER A C 1
ATOM 3960 O O . SER A 1 508 ? 8.226 21.621 -5.134 1.00 90.88 508 SER A O 1
ATOM 3962 N N . GLN A 1 509 ? 6.898 20.296 -3.879 1.00 92.62 509 GLN A N 1
ATOM 3963 C CA . GLN A 1 509 ? 7.854 19.239 -3.563 1.00 92.62 509 GLN A CA 1
ATOM 3964 C C . GLN A 1 509 ? 8.204 18.470 -4.835 1.00 92.62 509 GLN A C 1
ATOM 3966 O O . GLN A 1 509 ? 9.380 18.330 -5.167 1.00 92.62 509 GLN A O 1
ATOM 3971 N N . ALA A 1 510 ? 7.181 18.069 -5.598 1.00 92.19 510 ALA A N 1
ATOM 3972 C CA . ALA A 1 510 ? 7.339 17.411 -6.886 1.00 92.19 510 ALA A CA 1
ATOM 3973 C C . ALA A 1 510 ? 8.234 18.231 -7.824 1.00 92.19 510 ALA A C 1
ATOM 3975 O O . ALA A 1 510 ? 9.200 17.702 -8.367 1.00 92.19 510 ALA A O 1
ATOM 3976 N N . ARG A 1 511 ? 7.991 19.544 -7.952 1.00 91.94 511 ARG A N 1
ATOM 3977 C CA . ARG A 1 511 ? 8.789 20.423 -8.821 1.00 91.94 511 ARG A CA 1
ATOM 3978 C C . ARG A 1 511 ? 10.258 20.487 -8.404 1.00 91.94 511 ARG A C 1
ATOM 3980 O O . ARG A 1 511 ? 11.136 20.437 -9.264 1.00 91.94 511 ARG A O 1
ATOM 3987 N N . ARG A 1 512 ? 10.545 20.588 -7.101 1.00 92.69 512 ARG A N 1
ATOM 3988 C CA . ARG A 1 512 ? 11.928 20.618 -6.593 1.00 92.69 512 ARG A CA 1
ATOM 3989 C C . ARG A 1 512 ? 12.647 19.296 -6.818 1.00 92.69 512 ARG A C 1
ATOM 3991 O O . ARG A 1 512 ? 13.775 19.310 -7.309 1.00 92.69 512 ARG A O 1
ATOM 3998 N N . LEU A 1 513 ? 11.987 18.178 -6.516 1.00 92.44 513 LEU A N 1
ATOM 3999 C CA . LEU A 1 513 ? 12.537 16.850 -6.758 1.00 92.44 513 LEU A CA 1
ATOM 4000 C C . LEU A 1 513 ? 12.821 16.651 -8.253 1.00 92.44 513 LEU A C 1
ATOM 4002 O O . LEU A 1 513 ? 13.950 16.331 -8.620 1.00 92.44 513 LEU A O 1
ATOM 4006 N N . ARG A 1 514 ? 11.835 16.917 -9.121 1.00 92.25 514 ARG A N 1
ATOM 4007 C CA . ARG A 1 514 ? 11.950 16.814 -10.588 1.00 92.25 514 ARG A CA 1
ATOM 4008 C C . ARG A 1 514 ? 13.080 17.679 -11.140 1.00 92.25 514 ARG A C 1
ATOM 4010 O O . ARG A 1 514 ? 13.871 17.195 -11.944 1.00 92.25 514 ARG A O 1
ATOM 4017 N N . GLY A 1 515 ? 13.243 18.901 -10.630 1.00 90.12 515 GLY A N 1
ATOM 4018 C CA . GLY A 1 515 ? 14.360 19.778 -10.992 1.00 90.12 515 GLY A CA 1
ATOM 4019 C C . GLY A 1 515 ? 15.750 19.188 -10.712 1.00 90.12 515 GLY A C 1
ATOM 4020 O O . GLY A 1 515 ? 16.710 19.574 -11.373 1.00 90.12 515 GLY A O 1
ATOM 4021 N N . ARG A 1 516 ? 15.871 18.239 -9.774 1.00 90.38 516 ARG A N 1
ATOM 4022 C CA . ARG A 1 516 ? 17.128 17.534 -9.467 1.00 90.38 516 ARG A CA 1
ATOM 4023 C C . ARG A 1 516 ? 17.283 16.221 -10.227 1.00 90.38 516 ARG A C 1
ATOM 4025 O O . ARG A 1 516 ? 18.404 15.864 -10.576 1.00 90.38 516 ARG A O 1
ATOM 4032 N N . VAL A 1 517 ? 16.186 15.494 -10.450 1.00 92.38 517 VAL A N 1
ATOM 4033 C CA . VAL A 1 517 ? 16.252 14.122 -10.981 1.00 92.38 517 VAL A CA 1
ATOM 4034 C C . VAL A 1 517 ? 16.034 14.022 -12.489 1.00 92.38 517 VAL A C 1
ATOM 4036 O O . VAL A 1 517 ? 16.447 13.023 -13.060 1.00 92.38 517 VAL A O 1
ATOM 4039 N N . ASN A 1 518 ? 15.452 15.020 -13.168 1.00 91.38 518 ASN A N 1
ATOM 4040 C CA . ASN A 1 518 ? 15.094 14.906 -14.593 1.00 91.38 518 ASN A CA 1
ATOM 4041 C C . ASN A 1 518 ? 16.268 14.495 -15.496 1.00 91.38 518 ASN A C 1
ATOM 4043 O O . ASN A 1 518 ? 16.132 13.537 -16.249 1.00 91.38 518 ASN A O 1
ATOM 4047 N N . GLY A 1 519 ? 17.439 15.126 -15.356 1.00 90.62 519 GLY A N 1
ATOM 4048 C CA . GLY A 1 519 ? 18.615 14.743 -16.151 1.00 90.62 519 GLY A CA 1
ATOM 4049 C C . GLY A 1 519 ? 19.094 13.310 -15.879 1.00 90.62 519 GLY A C 1
ATOM 4050 O O . GLY A 1 519 ? 19.607 12.644 -16.771 1.00 90.62 519 GLY A O 1
ATOM 4051 N N . MET A 1 520 ? 18.878 12.805 -14.662 1.00 93.06 520 MET A N 1
ATOM 4052 C CA . MET A 1 520 ? 19.185 11.417 -14.308 1.00 93.06 520 MET A CA 1
ATOM 4053 C C . MET A 1 520 ? 18.135 10.443 -14.864 1.00 93.06 520 MET A C 1
ATOM 4055 O O . MET A 1 520 ? 18.470 9.318 -15.222 1.00 93.06 520 MET A O 1
ATOM 4059 N N . LEU A 1 521 ? 16.868 10.858 -14.952 1.00 94.62 521 LEU A N 1
ATOM 4060 C CA . LEU A 1 521 ? 15.807 10.057 -15.568 1.00 94.62 521 LEU A CA 1
ATOM 4061 C C . LEU A 1 521 ? 16.027 9.897 -17.071 1.00 94.62 521 LEU A C 1
ATOM 4063 O O . LEU A 1 521 ? 15.821 8.801 -17.582 1.00 94.62 521 LEU A O 1
ATOM 4067 N N . ASP A 1 522 ? 16.481 10.950 -17.755 1.00 92.88 522 ASP A N 1
ATOM 4068 C CA . ASP A 1 522 ? 16.851 10.880 -19.171 1.00 92.88 522 ASP A CA 1
ATOM 4069 C C . ASP A 1 522 ? 17.970 9.857 -19.408 1.00 92.88 522 ASP A C 1
ATOM 4071 O O . ASP A 1 522 ? 17.855 9.014 -20.295 1.00 92.88 522 ASP A O 1
ATOM 4075 N N . GLU A 1 523 ? 19.014 9.865 -18.573 1.00 92.38 523 GLU A N 1
ATOM 4076 C CA . GLU A 1 523 ? 20.100 8.879 -18.637 1.00 92.38 523 GLU A CA 1
ATOM 4077 C C . GLU A 1 523 ? 19.585 7.443 -18.437 1.00 92.38 523 GLU A C 1
ATOM 4079 O O . GLU A 1 523 ? 19.904 6.548 -19.221 1.00 92.38 523 GLU A O 1
ATOM 4084 N N . LEU A 1 524 ? 18.764 7.208 -17.406 1.00 91.94 524 LEU A N 1
ATOM 4085 C CA . LEU A 1 524 ? 18.188 5.886 -17.136 1.00 91.94 524 LEU A CA 1
ATOM 4086 C C . LEU A 1 524 ? 17.303 5.401 -18.289 1.00 91.94 524 LEU A C 1
ATOM 4088 O O . LEU A 1 524 ? 17.342 4.220 -18.642 1.00 91.94 524 LEU A O 1
ATOM 4092 N N . MET A 1 525 ? 16.530 6.309 -18.883 1.00 92.44 525 MET A N 1
ATOM 4093 C CA . MET A 1 525 ? 15.654 6.012 -20.005 1.00 92.44 525 MET A CA 1
ATOM 4094 C C . MET A 1 525 ? 16.455 5.590 -21.244 1.00 92.44 525 MET A C 1
ATOM 4096 O O . MET A 1 525 ? 16.184 4.529 -21.805 1.00 92.44 525 MET A O 1
ATOM 4100 N N . GLU A 1 526 ? 17.482 6.350 -21.630 1.00 92.25 526 GLU A N 1
ATOM 4101 C CA . GLU A 1 526 ? 18.332 6.026 -22.787 1.00 92.25 526 GLU A CA 1
ATOM 4102 C C . GLU A 1 526 ? 19.015 4.657 -22.648 1.00 92.25 526 GLU A C 1
ATOM 4104 O O . GLU A 1 526 ? 19.078 3.869 -23.597 1.00 92.25 526 GLU A O 1
ATOM 4109 N N . ARG A 1 527 ? 19.466 4.318 -21.434 1.00 92.38 527 ARG A N 1
ATOM 4110 C CA . ARG A 1 527 ? 20.022 2.988 -21.149 1.00 92.38 527 ARG A CA 1
ATOM 4111 C C . ARG A 1 527 ? 18.966 1.891 -21.278 1.00 92.38 527 ARG A C 1
ATOM 4113 O O . ARG A 1 527 ? 19.251 0.827 -21.825 1.00 92.38 527 ARG A O 1
ATOM 4120 N N . SER A 1 528 ? 17.748 2.145 -20.802 1.00 94.31 528 SER A N 1
ATOM 4121 C CA . SER A 1 528 ? 16.667 1.156 -20.838 1.00 94.31 528 SER A CA 1
ATOM 4122 C C . SER A 1 528 ? 16.187 0.803 -22.248 1.00 94.31 528 SER A C 1
ATOM 4124 O O . SER A 1 528 ? 15.757 -0.327 -22.457 1.00 94.31 528 SER A O 1
ATOM 4126 N N . LEU A 1 529 ? 16.362 1.690 -23.237 1.00 93.56 529 LEU A N 1
ATOM 4127 C CA . LEU A 1 529 ? 16.026 1.404 -24.640 1.00 93.56 529 LEU A CA 1
ATOM 4128 C C . LEU A 1 529 ? 16.802 0.209 -25.208 1.00 93.56 529 LEU A C 1
ATOM 4130 O O . LEU A 1 529 ? 16.299 -0.504 -26.073 1.00 93.56 529 LEU A O 1
ATOM 4134 N N . HIS A 1 530 ? 18.014 -0.025 -24.708 1.00 91.69 530 HIS A N 1
ATOM 4135 C CA . HIS A 1 530 ? 18.922 -1.049 -25.222 1.00 91.69 530 HIS A CA 1
ATOM 4136 C C . HIS A 1 530 ? 19.127 -2.209 -24.241 1.00 91.69 530 HIS A C 1
ATOM 4138 O O . HIS A 1 530 ? 19.834 -3.161 -24.564 1.00 91.69 530 HIS A O 1
ATOM 4144 N N . ASN A 1 531 ? 18.513 -2.145 -23.055 1.00 92.88 531 ASN A N 1
ATOM 4145 C CA . ASN A 1 531 ? 18.751 -3.093 -21.975 1.00 92.88 531 ASN A CA 1
ATOM 4146 C C . ASN A 1 531 ? 17.439 -3.588 -21.329 1.00 92.88 531 ASN A C 1
ATOM 4148 O O . ASN A 1 531 ? 16.848 -2.870 -20.513 1.00 92.88 531 ASN A O 1
ATOM 4152 N N . PRO A 1 532 ? 17.013 -4.832 -21.629 1.00 92.31 532 PRO A N 1
ATOM 4153 C CA . PRO A 1 532 ? 15.835 -5.454 -21.024 1.00 92.31 532 PRO A CA 1
ATOM 4154 C C . PRO A 1 532 ? 15.855 -5.527 -19.493 1.00 92.31 532 PRO A C 1
ATOM 4156 O O . PRO A 1 532 ? 14.797 -5.419 -18.868 1.00 92.31 532 PRO A O 1
ATOM 4159 N N . ASP A 1 533 ? 17.033 -5.634 -18.868 1.00 89.88 533 ASP A N 1
ATOM 4160 C CA . ASP A 1 533 ? 17.160 -5.690 -17.405 1.00 89.88 533 ASP A CA 1
ATOM 4161 C C . ASP A 1 533 ? 16.692 -4.381 -16.745 1.00 89.88 533 ASP A C 1
ATOM 4163 O O . ASP A 1 533 ? 16.257 -4.367 -15.591 1.00 89.88 533 ASP A O 1
ATOM 4167 N N . LEU A 1 534 ? 16.703 -3.272 -17.494 1.00 93.19 534 LEU A N 1
ATOM 4168 C CA . LEU A 1 534 ? 16.290 -1.948 -17.032 1.00 93.19 534 LEU A CA 1
ATOM 4169 C C . LEU A 1 534 ? 14.842 -1.589 -17.385 1.00 93.19 534 LEU A C 1
ATOM 4171 O O . LEU A 1 534 ? 14.378 -0.515 -17.000 1.00 93.19 534 LEU A O 1
ATOM 4175 N N . TYR A 1 535 ? 14.076 -2.470 -18.037 1.00 93.06 535 TYR A N 1
ATOM 4176 C CA . TYR A 1 535 ? 12.676 -2.182 -18.382 1.00 93.06 535 TYR A CA 1
ATOM 4177 C C . TYR A 1 535 ? 11.829 -1.843 -17.153 1.00 93.06 535 TYR A C 1
ATOM 4179 O O . TYR A 1 535 ? 10.995 -0.942 -17.197 1.00 93.06 535 TYR A O 1
ATOM 4187 N N . ARG A 1 536 ? 12.074 -2.497 -16.011 1.00 90.62 536 ARG A N 1
ATOM 4188 C CA . ARG A 1 536 ? 11.379 -2.162 -14.756 1.00 90.62 536 ARG A CA 1
ATOM 4189 C C . ARG A 1 536 ? 11.692 -0.733 -14.303 1.00 90.62 536 ARG A C 1
ATOM 4191 O O . ARG A 1 536 ? 10.787 -0.023 -13.875 1.00 90.62 536 ARG A O 1
ATOM 4198 N N . VAL A 1 537 ? 12.938 -0.285 -14.441 1.00 94.00 537 VAL A N 1
ATOM 4199 C CA . VAL A 1 537 ? 13.332 1.094 -14.116 1.00 94.00 537 VAL A CA 1
ATOM 4200 C C . VAL A 1 537 ? 12.619 2.085 -15.037 1.00 94.00 537 VAL A C 1
ATOM 4202 O O . VAL A 1 537 ? 12.078 3.072 -14.543 1.00 94.00 537 VAL A O 1
ATOM 4205 N N . ALA A 1 538 ? 12.516 1.785 -16.336 1.00 94.81 538 ALA A N 1
ATOM 4206 C CA . ALA A 1 538 ? 11.772 2.604 -17.296 1.00 94.81 538 ALA A CA 1
ATOM 4207 C C . ALA A 1 538 ? 10.285 2.735 -16.923 1.00 94.81 538 ALA A C 1
ATOM 4209 O O . ALA A 1 538 ? 9.764 3.849 -16.860 1.00 94.81 538 ALA A O 1
ATOM 4210 N N . ARG A 1 539 ? 9.622 1.621 -16.570 1.00 94.44 539 ARG A N 1
ATOM 4211 C CA . ARG A 1 539 ? 8.232 1.618 -16.068 1.00 94.44 539 ARG A CA 1
ATOM 4212 C C . ARG A 1 539 ? 8.061 2.544 -14.858 1.00 94.44 539 ARG A C 1
ATOM 4214 O O . ARG A 1 539 ? 7.100 3.309 -14.797 1.00 94.44 539 ARG A O 1
ATOM 4221 N N . ALA A 1 540 ? 8.984 2.485 -13.895 1.00 94.88 540 ALA A N 1
ATOM 4222 C CA . ALA A 1 540 ? 8.938 3.306 -12.683 1.00 94.88 540 ALA A CA 1
ATOM 4223 C C . ALA A 1 540 ? 9.232 4.791 -12.960 1.00 94.88 540 ALA A C 1
ATOM 4225 O O . ALA A 1 540 ? 8.598 5.666 -12.370 1.00 94.88 540 ALA A O 1
ATOM 4226 N N . ALA A 1 541 ? 10.151 5.084 -13.884 1.00 95.81 541 ALA A N 1
ATOM 4227 C CA . ALA A 1 541 ? 10.451 6.444 -14.321 1.00 95.81 541 ALA A CA 1
ATOM 4228 C C . ALA A 1 541 ? 9.244 7.073 -15.033 1.00 95.81 541 ALA A C 1
ATOM 4230 O O . ALA A 1 541 ? 8.847 8.185 -14.689 1.00 95.81 541 ALA A O 1
ATOM 4231 N N . ALA A 1 542 ? 8.614 6.336 -15.952 1.00 95.62 542 ALA A N 1
ATOM 4232 C CA . ALA A 1 542 ? 7.384 6.744 -16.626 1.00 95.62 542 ALA A CA 1
ATOM 4233 C C . ALA A 1 542 ? 6.253 7.021 -15.625 1.00 95.62 542 ALA A C 1
ATOM 4235 O O . ALA A 1 542 ? 5.580 8.047 -15.715 1.00 95.62 542 ALA A O 1
ATOM 4236 N N . TYR A 1 543 ? 6.086 6.150 -14.622 1.00 95.19 543 TYR A N 1
ATOM 4237 C CA . TYR A 1 543 ? 5.129 6.369 -13.539 1.00 95.19 543 TYR A CA 1
ATOM 4238 C C . TYR A 1 543 ? 5.415 7.669 -12.782 1.00 95.19 543 TYR A C 1
ATOM 4240 O O . TYR A 1 543 ? 4.519 8.503 -12.673 1.00 95.19 543 TYR A O 1
ATOM 4248 N N . LEU A 1 544 ? 6.652 7.865 -12.304 1.00 95.62 544 LEU A N 1
ATOM 4249 C CA . LEU A 1 544 ? 7.061 9.073 -11.582 1.00 95.62 544 LEU A CA 1
ATOM 4250 C C . LEU A 1 544 ? 6.753 10.332 -12.400 1.00 95.62 544 LEU A C 1
ATOM 4252 O O . LEU A 1 544 ? 6.142 11.263 -11.879 1.00 95.62 544 LEU A O 1
ATOM 4256 N N . VAL A 1 545 ? 7.148 10.349 -13.675 1.00 95.19 545 VAL A N 1
ATOM 4257 C CA . VAL A 1 545 ? 6.907 11.465 -14.602 1.00 95.19 545 VAL A CA 1
ATOM 4258 C C . VAL A 1 545 ? 5.412 11.743 -14.729 1.00 95.19 545 VAL A C 1
ATOM 4260 O O . VAL A 1 545 ? 4.978 12.872 -14.527 1.00 95.19 545 VAL A O 1
ATOM 4263 N N . MET A 1 546 ? 4.614 10.710 -14.998 1.00 94.19 546 MET A N 1
ATOM 4264 C CA . MET A 1 546 ? 3.173 10.833 -15.200 1.00 94.19 546 MET A CA 1
ATOM 4265 C C . MET A 1 546 ? 2.448 11.399 -13.971 1.00 94.19 546 MET A C 1
ATOM 4267 O O . MET A 1 546 ? 1.612 12.298 -14.107 1.00 94.19 546 MET A O 1
ATOM 4271 N N . VAL A 1 547 ? 2.734 10.872 -12.776 1.00 93.38 547 VAL A N 1
ATOM 4272 C CA . VAL A 1 547 ? 2.008 11.272 -11.559 1.00 93.38 547 VAL A CA 1
ATOM 4273 C C . VAL A 1 547 ? 2.464 12.623 -11.015 1.00 93.38 547 VAL A C 1
ATOM 4275 O O . VAL A 1 547 ? 1.674 13.313 -10.383 1.00 93.38 547 VAL A O 1
ATOM 4278 N N . THR A 1 548 ? 3.706 13.035 -11.290 1.00 94.19 548 THR A N 1
ATOM 4279 C CA . THR A 1 548 ? 4.241 14.336 -10.842 1.00 94.19 548 THR A CA 1
ATOM 4280 C C . THR A 1 548 ? 4.122 15.454 -11.878 1.00 94.19 548 THR A C 1
ATOM 4282 O O . THR A 1 548 ? 4.462 16.596 -11.562 1.00 94.19 548 THR A O 1
ATOM 4285 N N . ALA A 1 549 ? 3.631 15.154 -13.086 1.00 91.75 549 ALA A N 1
ATOM 4286 C CA . ALA A 1 549 ? 3.411 16.140 -14.139 1.00 91.75 549 ALA A CA 1
ATOM 4287 C C . ALA A 1 549 ? 2.470 17.268 -13.679 1.00 91.75 549 ALA A C 1
ATOM 4289 O O . ALA A 1 549 ? 1.478 17.030 -12.982 1.00 91.75 549 ALA A O 1
ATOM 4290 N N . GLN A 1 550 ? 2.771 18.494 -14.110 1.00 85.44 550 GLN A N 1
ATOM 4291 C CA . GLN A 1 550 ? 2.026 19.714 -13.776 1.00 85.44 550 GLN A CA 1
ATOM 4292 C C . GLN A 1 550 ? 1.633 20.479 -15.039 1.00 85.44 550 GLN A C 1
ATOM 4294 O O . GLN A 1 550 ? 2.255 20.331 -16.086 1.00 85.44 550 GLN A O 1
ATOM 4299 N N . THR A 1 551 ? 0.613 21.332 -14.955 1.00 80.31 551 THR A N 1
ATOM 4300 C CA . THR A 1 551 ? 0.215 22.188 -16.082 1.00 80.31 551 THR A CA 1
ATOM 4301 C C . THR A 1 551 ? 1.389 23.051 -16.554 1.00 80.31 551 THR A C 1
ATOM 4303 O O . THR A 1 551 ? 2.017 23.734 -15.744 1.00 80.31 551 THR A O 1
ATOM 4306 N N . GLY A 1 552 ? 1.676 23.022 -17.860 1.00 73.62 552 GLY A N 1
ATOM 4307 C CA . GLY A 1 552 ? 2.829 23.708 -18.458 1.00 73.62 552 GLY A CA 1
ATOM 4308 C C . GLY A 1 552 ? 4.147 22.925 -18.391 1.00 73.62 552 GLY A C 1
ATOM 4309 O O . GLY A 1 552 ? 5.196 23.480 -18.707 1.00 73.62 552 GLY A O 1
ATOM 4310 N N . ASP A 1 553 ? 4.119 21.653 -17.980 1.00 78.38 553 ASP A N 1
ATOM 4311 C CA . ASP A 1 553 ? 5.287 20.769 -17.939 1.00 78.38 553 ASP A CA 1
ATOM 4312 C C . ASP A 1 553 ? 5.526 20.072 -19.292 1.00 78.38 553 ASP A C 1
ATOM 4314 O O . ASP A 1 553 ? 5.194 18.900 -19.495 1.00 78.38 553 ASP A O 1
ATOM 4318 N N . GLU A 1 554 ? 6.130 20.809 -20.227 1.00 84.62 554 GLU A N 1
ATOM 4319 C CA . GLU A 1 554 ? 6.532 20.280 -21.539 1.00 84.62 554 GLU A CA 1
ATOM 4320 C C . GLU A 1 554 ? 7.552 19.136 -21.422 1.00 84.62 554 GLU A C 1
ATOM 4322 O O . GLU A 1 554 ? 7.551 18.223 -22.248 1.00 84.62 554 GLU A O 1
ATOM 4327 N N . VAL A 1 555 ? 8.386 19.144 -20.372 1.00 89.00 555 VAL A N 1
ATOM 4328 C CA . VAL A 1 555 ? 9.421 18.125 -20.144 1.00 89.00 555 VAL A CA 1
ATOM 4329 C C . VAL A 1 555 ? 8.781 16.768 -19.890 1.00 89.00 555 VAL A C 1
ATOM 4331 O O . VAL A 1 555 ? 9.191 15.773 -20.485 1.00 89.00 555 VAL A O 1
ATOM 4334 N N . SER A 1 556 ? 7.757 16.712 -19.037 1.00 91.94 556 SER A N 1
ATOM 4335 C CA . SER A 1 556 ? 7.040 15.462 -18.782 1.00 91.94 556 SER A CA 1
ATOM 4336 C C . SER A 1 556 ? 6.290 14.974 -20.021 1.00 91.94 556 SER A C 1
ATOM 4338 O O . SER A 1 556 ? 6.334 13.781 -20.311 1.00 91.94 556 SER A O 1
ATOM 4340 N N . HIS A 1 557 ? 5.665 15.866 -20.797 1.00 91.88 557 HIS A N 1
ATOM 4341 C CA . HIS A 1 557 ? 5.000 15.477 -22.044 1.00 91.88 557 HIS A CA 1
ATOM 4342 C C . HIS A 1 557 ? 5.988 14.888 -23.068 1.00 91.88 557 HIS A C 1
ATOM 4344 O O . HIS A 1 557 ? 5.742 13.809 -23.608 1.00 91.88 557 HIS A O 1
ATOM 4350 N N . GLU A 1 558 ? 7.134 15.536 -23.293 1.00 92.12 558 GLU A N 1
ATOM 4351 C CA . GLU A 1 558 ? 8.168 15.045 -24.214 1.00 92.12 558 GLU A CA 1
ATOM 4352 C C . GLU A 1 558 ? 8.789 13.722 -23.746 1.00 92.12 558 GLU A C 1
ATOM 4354 O O . GLU A 1 558 ? 8.977 12.799 -24.540 1.00 92.12 558 GLU A O 1
ATOM 4359 N N . PHE A 1 559 ? 9.041 13.584 -22.442 1.00 93.81 559 PHE A N 1
ATOM 4360 C CA . PHE A 1 559 ? 9.530 12.333 -21.865 1.00 93.81 559 PHE A CA 1
ATOM 4361 C C . PHE A 1 559 ? 8.567 11.169 -22.148 1.00 93.81 559 PHE A C 1
ATOM 4363 O O . PHE A 1 559 ? 8.992 10.098 -22.580 1.00 93.81 559 PHE A O 1
ATOM 4370 N N . MET A 1 560 ? 7.258 11.387 -21.980 1.00 94.62 560 MET A N 1
ATOM 4371 C CA . MET A 1 560 ? 6.250 10.366 -22.281 1.00 94.62 560 MET A CA 1
ATOM 4372 C C . MET A 1 560 ? 6.164 10.061 -23.785 1.00 94.62 560 MET A C 1
ATOM 4374 O O . MET A 1 560 ? 6.027 8.896 -24.149 1.00 94.62 560 MET A O 1
ATOM 4378 N N . ARG A 1 561 ? 6.321 11.054 -24.676 1.00 94.25 561 ARG A N 1
ATOM 4379 C CA . ARG A 1 561 ? 6.377 10.822 -26.136 1.00 94.25 561 ARG A CA 1
ATOM 4380 C C . ARG A 1 561 ? 7.535 9.920 -26.546 1.00 94.25 561 ARG A C 1
ATOM 4382 O O . ARG A 1 561 ? 7.338 9.029 -27.366 1.00 94.25 561 ARG A O 1
ATOM 4389 N N . ARG A 1 562 ? 8.720 10.117 -25.965 1.00 94.19 562 ARG A N 1
ATOM 4390 C CA . ARG A 1 562 ? 9.897 9.267 -26.231 1.00 94.19 562 ARG A CA 1
ATOM 4391 C C . ARG A 1 562 ? 9.673 7.820 -25.791 1.00 94.19 562 ARG A C 1
ATOM 4393 O O . ARG A 1 562 ? 10.190 6.899 -26.417 1.00 94.19 562 ARG A O 1
ATOM 4400 N N . LEU A 1 563 ? 8.873 7.618 -24.746 1.00 95.31 563 LEU A N 1
ATOM 4401 C CA . LEU A 1 563 ? 8.550 6.297 -24.217 1.00 95.31 563 LEU A CA 1
ATOM 4402 C C . LEU A 1 563 ? 7.362 5.598 -24.895 1.00 95.31 563 LEU A C 1
ATOM 4404 O O . LEU A 1 563 ? 7.181 4.405 -24.667 1.00 95.31 563 LEU A O 1
ATOM 4408 N N . ASP A 1 564 ? 6.564 6.284 -25.716 1.00 95.06 564 ASP A N 1
ATOM 4409 C CA . ASP A 1 564 ? 5.406 5.699 -26.421 1.00 95.06 564 ASP A CA 1
ATOM 4410 C C . ASP A 1 564 ? 5.808 4.540 -27.354 1.00 95.06 564 ASP A C 1
ATOM 4412 O O . ASP A 1 564 ? 5.072 3.572 -27.523 1.00 95.06 564 ASP A O 1
ATOM 4416 N N . SER A 1 565 ? 7.027 4.589 -27.896 1.00 94.50 565 SER A N 1
ATOM 4417 C CA . SER A 1 565 ? 7.615 3.535 -28.729 1.00 94.50 565 SER A CA 1
ATOM 4418 C C . SER A 1 565 ? 8.692 2.715 -28.007 1.00 94.50 565 SER A C 1
ATOM 4420 O O . SER A 1 565 ? 9.569 2.145 -28.657 1.00 94.50 565 SER A O 1
ATOM 4422 N N . HIS A 1 566 ? 8.685 2.691 -26.671 1.00 96.94 566 HIS A N 1
ATOM 4423 C CA . HIS A 1 566 ? 9.682 1.952 -25.899 1.00 96.94 566 HIS A CA 1
ATOM 4424 C C . HIS A 1 566 ? 9.580 0.428 -26.163 1.00 96.94 566 HIS A C 1
ATOM 4426 O O . HIS A 1 566 ? 8.466 -0.092 -26.255 1.00 96.94 566 HIS A O 1
ATOM 4432 N N . PRO A 1 567 ? 10.700 -0.325 -26.241 1.00 96.44 567 PRO A N 1
ATOM 4433 C CA . PRO A 1 567 ? 10.675 -1.768 -26.527 1.00 96.44 567 PRO A CA 1
ATOM 4434 C C . PRO A 1 567 ? 9.893 -2.619 -25.515 1.00 96.44 567 PRO A C 1
ATOM 4436 O O . PRO A 1 567 ? 9.354 -3.665 -25.866 1.00 96.44 567 PRO A O 1
ATOM 4439 N N . ASP A 1 568 ? 9.826 -2.175 -24.258 1.00 95.00 568 ASP A N 1
ATOM 4440 C CA . ASP A 1 568 ? 8.952 -2.761 -23.236 1.00 95.00 568 ASP A CA 1
ATOM 4441 C C . ASP A 1 568 ? 7.476 -2.384 -23.474 1.00 95.00 568 ASP A C 1
ATOM 4443 O O . ASP A 1 568 ? 7.120 -1.216 -23.272 1.00 95.00 568 ASP A O 1
ATOM 4447 N N . PRO A 1 569 ? 6.582 -3.347 -23.780 1.00 93.88 569 PRO A N 1
ATOM 4448 C CA . PRO A 1 569 ? 5.180 -3.056 -24.083 1.00 93.88 569 PRO A CA 1
ATOM 4449 C C . PRO A 1 569 ? 4.428 -2.390 -22.930 1.00 93.88 569 PRO A C 1
ATOM 4451 O O . PRO A 1 569 ? 3.494 -1.628 -23.157 1.00 93.88 569 PRO A O 1
ATOM 4454 N N . THR A 1 570 ? 4.824 -2.667 -21.684 1.00 92.88 570 THR A N 1
ATOM 4455 C CA . THR A 1 570 ? 4.182 -2.069 -20.503 1.00 92.88 570 THR A CA 1
ATOM 4456 C C . THR A 1 570 ? 4.521 -0.583 -20.388 1.00 92.88 570 THR A C 1
ATOM 4458 O O . THR A 1 570 ? 3.633 0.235 -20.150 1.00 92.88 570 THR A O 1
ATOM 4461 N N . THR A 1 571 ? 5.790 -0.225 -20.595 1.00 95.06 571 THR A N 1
ATOM 4462 C CA . THR A 1 571 ? 6.244 1.171 -20.630 1.00 95.06 571 THR A CA 1
ATOM 4463 C C . THR A 1 571 ? 5.585 1.929 -21.782 1.00 95.06 571 THR A C 1
ATOM 4465 O O . THR A 1 571 ? 5.023 2.997 -21.551 1.00 95.06 571 THR A O 1
ATOM 4468 N N . ALA A 1 572 ? 5.562 1.348 -22.987 1.00 95.50 572 ALA A N 1
ATOM 4469 C CA . ALA A 1 572 ? 4.883 1.935 -24.142 1.00 95.50 572 ALA A CA 1
ATOM 4470 C C . ALA A 1 572 ? 3.387 2.161 -23.876 1.00 95.50 572 ALA A C 1
ATOM 4472 O O . ALA A 1 572 ? 2.880 3.263 -24.064 1.00 95.50 572 ALA A O 1
ATOM 4473 N N . ALA A 1 573 ? 2.681 1.154 -23.349 1.00 93.94 573 ALA A N 1
ATOM 4474 C CA . ALA A 1 573 ? 1.253 1.257 -23.056 1.00 93.94 573 ALA A CA 1
ATOM 4475 C C . ALA A 1 573 ? 0.930 2.328 -22.000 1.00 93.94 573 ALA A C 1
ATOM 4477 O O . ALA A 1 573 ? -0.042 3.068 -22.166 1.00 93.94 573 ALA A O 1
ATOM 4478 N N . LEU A 1 574 ? 1.738 2.436 -20.936 1.00 94.25 574 LEU A N 1
ATOM 4479 C CA . LEU A 1 574 ? 1.606 3.504 -19.941 1.00 94.25 574 LEU A CA 1
ATOM 4480 C C . LEU A 1 574 ? 1.778 4.880 -20.587 1.00 94.25 574 LEU A C 1
ATOM 4482 O O . LEU A 1 574 ? 0.974 5.778 -20.341 1.00 94.25 574 LEU A O 1
ATOM 4486 N N . SER A 1 575 ? 2.805 5.033 -21.417 1.00 95.31 575 SER A N 1
ATOM 4487 C CA . SER A 1 575 ? 3.102 6.292 -22.089 1.00 95.31 575 SER A CA 1
ATOM 4488 C C . SER A 1 575 ? 2.011 6.707 -23.060 1.00 95.31 575 SER A C 1
ATOM 4490 O O . SER A 1 575 ? 1.502 7.824 -22.969 1.00 95.31 575 SER A O 1
ATOM 4492 N N . ALA A 1 576 ? 1.552 5.770 -23.886 1.00 94.81 576 ALA A N 1
ATOM 4493 C CA . ALA A 1 576 ? 0.434 5.959 -24.796 1.00 94.81 576 ALA A CA 1
ATOM 4494 C C . ALA A 1 576 ? -0.843 6.367 -24.048 1.00 94.81 576 ALA A C 1
ATOM 4496 O O . ALA A 1 576 ? -1.575 7.260 -24.475 1.00 94.81 576 ALA A O 1
ATOM 4497 N N . TRP A 1 577 ? -1.132 5.701 -22.926 1.00 93.56 577 TRP A N 1
ATOM 4498 C CA . TRP A 1 577 ? -2.284 6.017 -22.087 1.00 93.56 577 TRP A CA 1
ATOM 4499 C C . TRP A 1 577 ? -2.167 7.418 -21.481 1.00 93.56 577 TRP A C 1
ATOM 4501 O O . TRP A 1 577 ? -3.102 8.207 -21.595 1.00 93.56 577 TRP A O 1
ATOM 4511 N N . ALA A 1 578 ? -1.011 7.769 -20.914 1.00 93.19 578 ALA A N 1
ATOM 4512 C CA . ALA A 1 578 ? -0.794 9.081 -20.317 1.00 93.19 578 ALA A CA 1
ATOM 4513 C C . ALA A 1 578 ? -0.921 10.203 -21.358 1.00 93.19 578 ALA A C 1
ATOM 4515 O O . ALA A 1 578 ? -1.602 11.191 -21.104 1.00 93.19 578 ALA A O 1
ATOM 4516 N N . LEU A 1 579 ? -0.347 10.043 -22.553 1.00 92.81 579 LEU A N 1
ATOM 4517 C CA . LEU A 1 579 ? -0.456 11.026 -23.638 1.00 92.81 579 LEU A CA 1
ATOM 4518 C C . LEU A 1 579 ? -1.895 11.238 -24.126 1.00 92.81 579 LEU A C 1
ATOM 4520 O O . LEU A 1 579 ? -2.200 12.304 -24.648 1.00 92.81 579 LEU A O 1
ATOM 4524 N N . ARG A 1 580 ? -2.775 10.240 -23.971 1.00 91.81 580 ARG A N 1
ATOM 4525 C CA . ARG A 1 580 ? -4.199 10.364 -24.319 1.00 91.81 580 ARG A CA 1
ATOM 4526 C C . ARG A 1 580 ? -5.046 10.942 -23.192 1.00 91.81 580 ARG A C 1
ATOM 4528 O O . ARG A 1 580 ? -5.998 11.658 -23.479 1.00 91.81 580 ARG A O 1
ATOM 4535 N N . GLN A 1 581 ? -4.743 10.575 -21.948 1.00 90.94 581 GLN A N 1
ATOM 4536 C CA . GLN A 1 581 ? -5.636 10.812 -20.810 1.00 90.94 581 GLN A CA 1
ATOM 4537 C C . GLN A 1 581 ? -5.148 11.891 -19.846 1.00 90.94 581 GLN A C 1
ATOM 4539 O O . GLN A 1 581 ? -5.949 12.592 -19.238 1.00 90.94 581 GLN A O 1
ATOM 4544 N N . ARG A 1 582 ? -3.830 12.021 -19.682 1.00 88.88 582 ARG A N 1
ATOM 4545 C CA . ARG A 1 582 ? -3.200 12.936 -18.722 1.00 88.88 582 ARG A CA 1
ATOM 4546 C C . ARG A 1 582 ? -2.758 14.237 -19.381 1.00 88.88 582 ARG A C 1
ATOM 4548 O O . ARG A 1 582 ? -2.747 15.252 -18.696 1.00 88.88 582 ARG A O 1
ATOM 4555 N N . PHE A 1 583 ? -2.416 14.223 -20.667 1.00 89.56 583 PHE A N 1
ATOM 4556 C CA . PHE A 1 583 ? -1.958 15.402 -21.406 1.00 89.56 583 PHE A CA 1
ATOM 4557 C C . PHE A 1 583 ? -2.939 15.768 -22.524 1.00 89.56 583 PHE A C 1
ATOM 4559 O O . PHE A 1 583 ? -3.387 14.891 -23.258 1.00 89.56 583 PHE A O 1
ATOM 4566 N N . ASP A 1 584 ? -3.263 17.054 -22.677 1.00 82.50 584 ASP A N 1
ATOM 4567 C CA . ASP A 1 584 ? -4.018 17.537 -23.838 1.00 82.50 584 ASP A CA 1
ATOM 4568 C C . ASP A 1 584 ? -3.101 17.944 -25.006 1.00 82.50 584 ASP A C 1
ATOM 4570 O O . ASP A 1 584 ? -1.876 18.007 -24.892 1.00 82.50 584 ASP A O 1
ATOM 4574 N N . GLN A 1 585 ? -3.701 18.282 -26.153 1.00 75.62 585 GLN A N 1
ATOM 4575 C CA . GLN A 1 585 ? -2.967 18.731 -27.348 1.00 75.62 585 GLN A CA 1
ATOM 4576 C C . GLN A 1 585 ? -2.166 20.030 -27.141 1.00 75.62 585 GLN A C 1
ATOM 4578 O O . GLN A 1 585 ? -1.343 20.380 -27.984 1.00 75.62 585 GLN A O 1
ATOM 4583 N N . ARG A 1 586 ? -2.433 20.770 -26.059 1.00 73.81 586 ARG A N 1
ATOM 4584 C CA . ARG A 1 586 ? -1.763 22.020 -25.683 1.00 73.81 586 ARG A CA 1
ATOM 4585 C C . ARG A 1 586 ? -0.737 21.810 -24.560 1.00 73.81 586 ARG A C 1
ATOM 4587 O O . ARG A 1 586 ? -0.148 22.792 -24.121 1.00 73.81 586 ARG A O 1
ATOM 4594 N N . GLY A 1 587 ? -0.519 20.573 -24.103 1.00 68.19 587 GLY A N 1
ATOM 4595 C CA . GLY A 1 587 ? 0.394 20.244 -23.007 1.00 68.19 587 GLY A CA 1
ATOM 4596 C C . GLY A 1 587 ? -0.155 20.541 -21.605 1.00 68.19 587 GLY A C 1
ATOM 4597 O O . GLY A 1 587 ? 0.606 20.527 -20.636 1.00 68.19 587 GLY A O 1
ATOM 4598 N N . ASN A 1 588 ? -1.456 20.813 -21.459 1.00 84.00 588 ASN A N 1
ATOM 4599 C CA . ASN A 1 588 ? -2.082 20.902 -20.141 1.00 84.00 588 ASN A CA 1
ATOM 4600 C C . ASN A 1 588 ? -2.229 19.512 -19.528 1.00 84.00 588 ASN A C 1
ATOM 4602 O O . ASN A 1 588 ? -2.390 18.517 -20.233 1.00 84.00 588 ASN A O 1
ATOM 4606 N N . VAL A 1 589 ? -2.200 19.466 -18.198 1.00 87.12 589 VAL A N 1
ATOM 4607 C CA . VAL A 1 589 ? -2.167 18.222 -17.436 1.00 87.12 589 VAL A CA 1
ATOM 4608 C C . VAL A 1 589 ? -3.500 18.012 -16.703 1.00 87.12 589 VAL A C 1
ATOM 4610 O O . VAL A 1 589 ? -3.821 18.744 -15.770 1.00 87.12 589 VAL A O 1
ATOM 4613 N N . HIS A 1 590 ? -4.280 17.012 -17.126 1.00 88.38 590 HIS A N 1
ATOM 4614 C CA . HIS A 1 590 ? -5.618 16.684 -16.607 1.00 88.38 590 HIS A CA 1
ATOM 4615 C C . HIS A 1 590 ? -5.565 15.772 -15.389 1.00 88.38 590 HIS A C 1
ATOM 4617 O O . HIS A 1 590 ? -4.893 14.746 -15.480 1.00 88.38 590 HIS A O 1
ATOM 4623 N N . PRO A 1 591 ? -6.241 16.071 -14.266 1.00 85.69 591 PRO A N 1
ATOM 4624 C CA . PRO A 1 591 ? -6.223 15.233 -13.064 1.00 85.69 591 PRO A CA 1
ATOM 4625 C C . PRO A 1 591 ? -6.436 13.738 -13.342 1.00 85.69 591 PRO A C 1
ATOM 4627 O O . PRO A 1 591 ? -7.198 13.366 -14.226 1.00 85.69 591 PRO A O 1
ATOM 4630 N N . LEU A 1 592 ? -5.779 12.862 -12.571 1.00 85.25 592 LEU A N 1
ATOM 4631 C CA . LEU A 1 592 ? -5.856 11.412 -12.811 1.00 85.25 592 LEU A CA 1
ATOM 4632 C C . LEU A 1 592 ? -7.284 10.862 -12.707 1.00 85.25 592 LEU A C 1
ATOM 4634 O O . LEU A 1 592 ? -7.609 9.913 -13.410 1.00 85.25 592 LEU A O 1
ATOM 4638 N N . TYR A 1 593 ? -8.132 11.456 -11.863 1.00 84.50 593 TYR A N 1
ATOM 4639 C CA . TYR A 1 593 ? -9.525 11.037 -11.704 1.00 84.50 593 TYR A CA 1
ATOM 4640 C C . TYR A 1 593 ? -10.404 11.348 -12.930 1.00 84.50 593 TYR A C 1
ATOM 4642 O O . TYR A 1 593 ? -11.520 10.849 -12.992 1.00 84.50 593 TYR A O 1
ATOM 4650 N N . ASP A 1 594 ? -9.921 12.135 -13.897 1.00 84.75 594 ASP A N 1
ATOM 4651 C CA . ASP A 1 594 ? -10.637 12.451 -15.141 1.00 84.75 594 ASP A CA 1
ATOM 4652 C C . ASP A 1 594 ? -10.213 11.577 -16.330 1.00 84.75 594 ASP A C 1
ATOM 4654 O O . ASP A 1 594 ? -10.786 11.699 -17.415 1.00 84.75 594 ASP A O 1
ATOM 4658 N N . ALA A 1 595 ? -9.217 10.705 -16.150 1.00 81.50 595 ALA A N 1
ATOM 4659 C CA . ALA A 1 595 ? -8.740 9.821 -17.206 1.00 81.50 595 ALA A CA 1
ATOM 4660 C C . ALA A 1 595 ? -9.835 8.821 -17.617 1.00 81.50 595 ALA A C 1
ATOM 4662 O O . ALA A 1 595 ? -10.363 8.115 -16.764 1.00 81.50 595 ALA A O 1
ATOM 4663 N N . ARG A 1 596 ? -10.174 8.747 -18.911 1.00 64.00 596 ARG A N 1
ATOM 4664 C CA . ARG A 1 596 ? -11.277 7.908 -19.420 1.00 64.00 596 ARG A CA 1
ATOM 4665 C C . ARG A 1 596 ? -10.825 6.634 -20.123 1.00 64.00 596 ARG A C 1
ATOM 4667 O O . ARG A 1 596 ? -9.733 6.621 -20.741 1.00 64.00 596 ARG A O 1
#

Sequence (596 aa):
MGRSVTISDIADVRSLVSYATVGQVDRVLRETSLNQGQIAQLLPMDAGNFTNALKDPSDTVVQKLDEVFAALHGELDRTGGLAALAVRLRRVETKNLMARIPPTWTRELLARPADDEFGVLTRASALLSILMAVPNRSQRVCRDYSDELETIVDQLILIGASPPSPRNMDALILLGSIADFAFDVVEERLHNALWSMPMGFRVWRAITTIVLRRIEAGGRSDRILRAWVEEQLNASEELRARSLFPARSLDLELAIAIPSSWSPHDNDWAARVLRSRVENTDATVRERGTAAFGLWERTMAPGGPDRGDTTQYLRTLIDQFEYEARDDDGGTATGLLWVSETLRHMIDSGQRVCNTWPDSTGTALLVVKDAVRRLDEPAPDGYSVPPRIREATRFLAEHAILQNGGVQRRQAIDALSAGSWTEAMTDVLASVLADDRSESWLRCRALFACSLLQERSREVETVLWQAFEETRRQLLSYGDHPPRGVVSEMHAVLFACGDCFGVPGAESQARRLRGRVNGMLDELMERSLHNPDLYRVARAAAYLVMVTAQTGDEVSHEFMRRLDSHPDPTTAALSAWALRQRFDQRGNVHPLYDAR

Secondary structure (DSSP, 8-state):
-PPPP--S-TT-HHHHHHHHHHHHHHHHHHHSS--HHHHHHHTT--HHHHHHHTTS--HHHHHHHHHHHHHH-TT-TT---HHHHHHHHH---GGGS-----HHHHHHHHHSPPSSHHHHHHHHHHHHHHHHH-GGGHHHHHHHTHHHHHHHHHHHHHHHHSSS-HHHHHHHHHHHHHHTT-HHHHHHHHHHHHHH-TTGGGGHHHHHHHHHHHHHTT-TT-HHHHHHHHHHHHTHHHHHHT-S-TT--HHHHHHHH--TTTS-GGG-HHHHHHHHHHH-TTS-HHHHHHHHHHHHHHHTSTTPSPHHHHHHHHHHHHHHHHHHHHH-TTSSSTHHHHHHHHHHHHHHHT-SS--S--S---HHHHHHHHHHGGGGSPPTTS-PPPHHHHHHHHHHHHHHHH---HHHHHHHHHHHHHTT-HHHHHHHHHHHHH-TT--HHHHHHHHHHHHHH---SHHHHHHHHHHHHHHHHHHHHTTTS--HHHHHHHHHHHHHHHHHHSSTT-HHHHHHHHHHHHHHHHHHHHHHTT-GGGHHHHHHHHHHHHHH--TT-HHHHHHHHHHTT-SSHHHHHHHHHHHHHTB-TTS-B--GGG--

Foldseek 3Di:
DAFFQDDLDLLPLQSLLLLLLVLLVVLCVVVDVDDQQNVQVQVVHGSVVSSVCSSGPDLSRLLSQLVVVCVVDVPSPLAHCSNLLSCVSVVDDCPSVADPDDPVCLVVLLPDDAPDLVSLLNNLSSLLVVCVVCVVCLVVSCVVSVVSLLLSLLLLLLLLLAQDDSSVSSSLNSLLSVCVRPVVSNLVSLVCLLPQPQSSLSSLSSLLSNVLSCVVVVVLDPVVNLVSLLVCLVCVVVSLVLHLDQQLLSSLSSLLSDACSSQPQVRNSSLVSLVVQLPDPPHALLNNLQSLLSLLLQCPDVNRYDLVVNLVVSLVSLVVLVVVCVPPPQNRSVSSPLSSQQSVVCSVVVPSFRSDGPPDPDLLVVLLVVLLCLLVDQDPVRLHRDPSSSNVLSSLSCLLQRGSNSVSVLSSLVSLLSSSSVVSSLSSLLSLLPDPSRFLSSNLSSLVSLSHSLDQDVSSLVSLLVSLVVLLVQVPVVPQDHDLSSLSSLLSSLSSLLSNQLDPPNLVSLVVSCVPCVVVLVVLCVSQLPHVSSVSNLSSSLSSLLSNDAFPCVSSLVSLVVQCPRPPVSSNSSSVQSNVFQQDPVGGGDDSSRRD

pLDDT: mean 88.67, std 8.55, range [46.38, 97.62]

Radius of gyration: 23.43 Å; chains: 1; bounding box: 64×56×62 Å